Protein AF-0000000070372688 (afdb_homodimer)

Radius of gyration: 21.94 Å; Cα contacts (8 Å, |Δi|>4): 688; chains: 2; bounding box: 59×60×50 Å

Sequence (442 aa):
MSELQILGPLGNIHINIALIIAELAGVPLKHVVVEHKEATGKEFVKKYPLGLIPILITPDRETILTPVAIFKYIARAGKQLLGSSPLDETKIDQFLDIILGNLHKSYEDITTSIYGYREYDETSVKNAKKLFEKNLKFINDALKIDTYLVGQKLSIVDIALAAVLHRTFKIAFDDKFRSENPHTVRHLRYFSSIPVFSKYFGRLTLASGDWAPAKKAAVKAMSELQILGPLGNIHINIALIIAELAGVPLKHVVVEHKEATGKEFVKKYPLGLIPILITPDRETILTPVAIFKYIARAGKQLLGSSPLDETKIDQFLDIILGNLHKSYEDITTSIYGYREYDETSVKNAKKLFEKNLKFINDALKIDTYLVGQKLSIVDIALAAVLHRTFKIAFDDKFRSENPHTVRHLRYFSSIPVFSKYFGRLTLASGDWAPAKKAAVKA

pLDDT: mean 92.27, std 11.83, range [27.09, 98.88]

Structure (mmCIF, N/CA/C/O backbone):
data_AF-0000000070372688-model_v1
#
loop_
_entity.id
_entity.type
_entity.pdbx_description
1 polymer 'Glutathione S-transferase, carboxy-terminal domain protein'
#
loop_
_atom_site.group_PDB
_atom_site.id
_atom_site.type_symbol
_atom_site.label_atom_id
_atom_site.label_alt_id
_atom_site.label_comp_id
_atom_site.label_asym_id
_atom_site.label_entity_id
_atom_site.label_seq_id
_atom_site.pdbx_PDB_ins_code
_atom_site.Cartn_x
_atom_site.Cartn_y
_atom_site.Cartn_z
_atom_site.occupancy
_atom_site.B_iso_or_equiv
_atom_site.auth_seq_id
_atom_site.auth_comp_id
_atom_site.auth_asym_id
_atom_site.auth_atom_id
_atom_site.pdbx_PDB_model_num
ATOM 1 N N . MET A 1 1 ? 16.734 15.523 -22.391 1 58.94 1 MET A N 1
ATOM 2 C CA . MET A 1 1 ? 15.984 14.57 -21.578 1 58.94 1 MET A CA 1
ATOM 3 C C . MET A 1 1 ? 14.648 15.164 -21.141 1 58.94 1 MET A C 1
ATOM 5 O O . MET A 1 1 ? 14.547 16.375 -20.922 1 58.94 1 MET A O 1
ATOM 9 N N . SER A 1 2 ? 13.492 14.375 -21.391 1 81.06 2 SER A N 1
ATOM 10 C CA . SER A 1 2 ? 12.188 14.961 -21.125 1 81.06 2 SER A CA 1
ATOM 11 C C . SER A 1 2 ? 12.016 15.281 -19.641 1 81.06 2 SER A C 1
ATOM 13 O O . SER A 1 2 ? 12.773 14.781 -18.797 1 81.06 2 SER A O 1
ATOM 15 N N . GLU A 1 3 ? 11.227 16.188 -19.266 1 93.81 3 GLU A N 1
ATOM 16 C CA . GLU A 1 3 ? 10.969 16.672 -17.906 1 93.81 3 GLU A CA 1
ATOM 17 C C . GLU A 1 3 ? 10.133 15.672 -17.109 1 93.81 3 GLU A C 1
ATOM 19 O O . GLU A 1 3 ? 9.367 14.898 -17.688 1 93.81 3 GLU A O 1
ATOM 24 N N . LEU A 1 4 ? 10.461 15.555 -15.859 1 98.19 4 LEU A N 1
ATOM 25 C CA . LEU A 1 4 ? 9.594 14.812 -14.938 1 98.19 4 LEU A CA 1
ATOM 26 C C . LEU A 1 4 ? 8.242 15.5 -14.797 1 98.19 4 LEU A C 1
ATOM 28 O O . LEU A 1 4 ? 8.172 16.703 -14.555 1 98.19 4 LEU A O 1
ATOM 32 N N . GLN A 1 5 ? 7.148 14.688 -15.031 1 98.69 5 GLN A N 1
ATOM 33 C CA . GLN A 1 5 ? 5.805 15.258 -15.016 1 98.69 5 GLN A CA 1
ATOM 34 C C . GLN A 1 5 ? 4.867 14.445 -14.133 1 98.69 5 GLN A C 1
ATOM 36 O O . GLN A 1 5 ? 5 13.227 -14.031 1 98.69 5 GLN A O 1
ATOM 41 N N . ILE A 1 6 ? 4 15.18 -13.531 1 98.62 6 ILE A N 1
ATOM 42 C CA . ILE A 1 6 ? 2.916 14.516 -12.82 1 98.62 6 ILE A CA 1
ATOM 43 C C . ILE A 1 6 ? 1.57 14.977 -13.375 1 98.62 6 ILE A C 1
ATOM 45 O O . ILE A 1 6 ? 1.315 16.172 -13.484 1 98.62 6 ILE A O 1
ATOM 49 N N . LEU A 1 7 ? 0.718 13.992 -13.797 1 98.06 7 LEU A N 1
ATOM 50 C CA . LEU A 1 7 ? -0.567 14.258 -14.438 1 98.06 7 LEU A CA 1
ATOM 51 C C . LEU A 1 7 ? -1.712 14.094 -13.445 1 98.06 7 LEU A C 1
ATOM 53 O O . LEU A 1 7 ? -1.765 13.102 -12.711 1 98.06 7 LEU A O 1
ATOM 57 N N . GLY A 1 8 ? -2.613 15.031 -13.398 1 97.12 8 GLY A N 1
ATOM 58 C CA . GLY A 1 8 ? -3.822 14.938 -12.594 1 97.12 8 GLY A CA 1
ATOM 59 C C . GLY A 1 8 ? -4.445 16.297 -12.289 1 97.12 8 GLY A C 1
ATOM 60 O O . GLY A 1 8 ? -3.92 17.328 -12.703 1 97.12 8 GLY A O 1
ATOM 61 N N . PRO A 1 9 ? -5.57 16.312 -11.625 1 96.19 9 PRO A N 1
ATOM 62 C CA . PRO A 1 9 ? -6.285 17.562 -11.398 1 96.19 9 PRO A CA 1
ATOM 63 C C . PRO A 1 9 ? -5.645 18.422 -10.312 1 96.19 9 PRO A C 1
ATOM 65 O O . PRO A 1 9 ? -4.969 17.906 -9.422 1 96.19 9 PRO A O 1
ATOM 68 N N . LEU A 1 10 ? -5.941 19.656 -10.414 1 94.56 10 LEU A N 1
ATOM 69 C CA . LEU A 1 10 ? -5.543 20.562 -9.344 1 94.56 10 LEU A CA 1
ATOM 70 C C . LEU A 1 10 ? -6.215 20.188 -8.031 1 94.56 10 LEU A C 1
ATOM 72 O O . LEU A 1 10 ? -7.391 19.828 -8.016 1 94.56 10 LEU A O 1
ATOM 76 N N . GLY A 1 11 ? -5.461 20.188 -6.996 1 94 11 GLY A N 1
ATOM 77 C CA . GLY A 1 11 ? -6.039 20 -5.68 1 94 11 GLY A CA 1
ATOM 78 C C . GLY A 1 11 ? -6.039 18.547 -5.234 1 94 11 GLY A C 1
ATOM 79 O O . GLY A 1 11 ? -6.352 18.234 -4.082 1 94 11 GLY A O 1
ATOM 80 N N . ASN A 1 12 ? -5.684 17.656 -6.156 1 95.5 12 ASN A N 1
ATOM 81 C CA . ASN A 1 12 ? -5.559 16.25 -5.766 1 95.5 12 ASN A CA 1
ATOM 82 C C . ASN A 1 12 ? -4.539 16.062 -4.641 1 95.5 12 ASN A C 1
ATOM 84 O O . ASN A 1 12 ? -3.418 16.578 -4.727 1 95.5 12 ASN A O 1
ATOM 88 N N . ILE A 1 13 ? -4.945 15.422 -3.604 1 97.38 13 ILE A N 1
ATOM 89 C CA . ILE A 1 13 ? -4.133 15.328 -2.396 1 97.38 13 ILE A CA 1
ATOM 90 C C . ILE A 1 13 ? -2.795 14.672 -2.725 1 97.38 13 ILE A C 1
ATOM 92 O O . ILE A 1 13 ? -1.746 15.102 -2.242 1 97.38 13 ILE A O 1
ATOM 96 N N . HIS A 1 14 ? -2.777 13.641 -3.555 1 98.44 14 HIS A N 1
ATOM 97 C CA . HIS A 1 14 ? -1.552 12.914 -3.869 1 98.44 14 HIS A CA 1
ATOM 98 C C . HIS A 1 14 ? -0.627 13.75 -4.75 1 98.44 14 HIS A C 1
ATOM 100 O O . HIS A 1 14 ? 0.597 13.664 -4.629 1 98.44 14 HIS A O 1
ATOM 106 N N . ILE A 1 15 ? -1.235 14.531 -5.621 1 98.5 15 ILE A N 1
ATOM 107 C CA . ILE A 1 15 ? -0.434 15.422 -6.449 1 98.5 15 ILE A CA 1
ATOM 108 C C . ILE A 1 15 ? 0.214 16.5 -5.578 1 98.5 15 ILE A C 1
ATOM 110 O O . ILE A 1 15 ? 1.407 16.781 -5.715 1 98.5 15 ILE A O 1
ATOM 114 N N . ASN A 1 16 ? -0.579 17.062 -4.66 1 98.62 16 ASN A N 1
ATOM 115 C CA . ASN A 1 16 ? -0.032 18.078 -3.762 1 98.62 16 ASN A CA 1
ATOM 116 C C . ASN A 1 16 ? 1.11 17.516 -2.918 1 98.62 16 ASN A C 1
ATOM 118 O O . ASN A 1 16 ? 2.129 18.188 -2.727 1 98.62 16 ASN A O 1
ATOM 122 N N . ILE A 1 17 ? 0.969 16.297 -2.42 1 98.81 17 ILE A N 1
ATOM 123 C CA . ILE A 1 17 ? 2.029 15.648 -1.65 1 98.81 17 ILE A CA 1
ATOM 124 C C . ILE A 1 17 ? 3.273 15.492 -2.52 1 98.81 17 ILE A C 1
ATOM 126 O O . ILE A 1 17 ? 4.383 15.812 -2.092 1 98.81 17 ILE A O 1
ATOM 130 N N . ALA A 1 18 ? 3.092 15.039 -3.768 1 98.88 18 ALA A N 1
ATOM 131 C CA . ALA A 1 18 ? 4.203 14.828 -4.691 1 98.88 18 ALA A CA 1
ATOM 132 C C . ALA A 1 18 ? 4.93 16.141 -4.977 1 98.88 18 ALA A C 1
ATOM 134 O O . ALA A 1 18 ? 6.16 16.188 -5.043 1 98.88 18 ALA A O 1
ATOM 135 N N . LEU A 1 19 ? 4.172 17.188 -5.133 1 98.81 19 LEU A N 1
ATOM 136 C CA . LEU A 1 19 ? 4.758 18.484 -5.422 1 98.81 19 LEU A CA 1
ATOM 137 C C . LEU A 1 19 ? 5.566 19 -4.23 1 98.81 19 LEU A C 1
ATOM 139 O O . LEU A 1 19 ? 6.648 19.562 -4.406 1 98.81 19 LEU A O 1
ATOM 143 N N . ILE A 1 20 ? 5.059 18.812 -3.033 1 98.69 20 ILE A N 1
ATOM 144 C CA . ILE A 1 20 ? 5.781 19.203 -1.828 1 98.69 20 ILE A CA 1
ATOM 145 C C . ILE A 1 20 ? 7.074 18.406 -1.715 1 98.69 20 ILE A C 1
ATOM 147 O O . ILE A 1 20 ? 8.141 18.969 -1.458 1 98.69 20 ILE A O 1
ATOM 151 N N . ILE A 1 21 ? 7 17.062 -1.935 1 98.75 21 ILE A N 1
ATOM 152 C CA . ILE A 1 21 ? 8.172 16.188 -1.873 1 98.75 21 ILE A CA 1
ATOM 153 C C . ILE A 1 21 ? 9.211 16.656 -2.887 1 98.75 21 ILE A C 1
ATOM 155 O O . ILE A 1 21 ? 10.398 16.766 -2.566 1 98.75 21 ILE A O 1
ATOM 159 N N . ALA A 1 22 ? 8.773 16.984 -4.082 1 98.75 22 ALA A N 1
ATOM 160 C CA . ALA A 1 22 ? 9.672 17.422 -5.148 1 98.75 22 ALA A CA 1
ATOM 161 C C . ALA A 1 22 ? 10.383 18.703 -4.773 1 98.75 22 ALA A C 1
ATOM 163 O O . ALA A 1 22 ? 11.602 18.828 -4.941 1 98.75 22 ALA A O 1
ATOM 164 N N . GLU A 1 23 ? 9.617 19.625 -4.266 1 98.5 23 GLU A N 1
ATOM 165 C CA . GLU A 1 23 ? 10.188 20.922 -3.889 1 98.5 23 GLU A CA 1
ATOM 166 C C . GLU A 1 23 ? 11.195 20.766 -2.756 1 98.5 23 GLU A C 1
ATOM 168 O O . GLU A 1 23 ? 12.305 21.312 -2.826 1 98.5 23 GLU A O 1
ATOM 173 N N . LEU A 1 24 ? 10.859 20.016 -1.717 1 97.75 24 LEU A N 1
ATOM 174 C CA . LEU A 1 24 ? 11.734 19.828 -0.571 1 97.75 24 LEU A CA 1
ATOM 175 C C . LEU A 1 24 ? 12.984 19.047 -0.969 1 97.75 24 LEU A C 1
ATOM 177 O O . LEU A 1 24 ? 14.062 19.266 -0.413 1 97.75 24 LEU A O 1
ATOM 181 N N . ALA A 1 25 ? 12.828 18.125 -1.981 1 97.88 25 ALA A N 1
ATOM 182 C CA . ALA A 1 25 ? 13.938 17.281 -2.406 1 97.88 25 ALA A CA 1
ATOM 183 C C . ALA A 1 25 ? 14.758 17.953 -3.502 1 97.88 25 ALA A C 1
ATOM 185 O O . ALA A 1 25 ? 15.781 17.406 -3.943 1 97.88 25 ALA A O 1
ATOM 186 N N . GLY A 1 26 ? 14.367 19.078 -3.967 1 97.94 26 GLY A N 1
ATOM 187 C CA . GLY A 1 26 ? 15.062 19.797 -5.023 1 97.94 26 GLY A CA 1
ATOM 188 C C . GLY A 1 26 ? 14.938 19.125 -6.379 1 97.94 26 GLY A C 1
ATOM 189 O O . GLY A 1 26 ? 15.875 19.125 -7.172 1 97.94 26 GLY A O 1
ATOM 190 N N . VAL A 1 27 ? 13.828 18.484 -6.656 1 98.31 27 VAL A N 1
ATOM 191 C CA . VAL A 1 27 ? 13.586 17.781 -7.906 1 98.31 27 VAL A CA 1
ATOM 192 C C . VAL A 1 27 ? 12.562 18.547 -8.742 1 98.31 27 VAL A C 1
ATOM 194 O O . VAL A 1 27 ? 11.391 18.641 -8.352 1 98.31 27 VAL A O 1
ATOM 197 N N . PRO A 1 28 ? 12.953 19.078 -9.906 1 98.44 28 PRO A N 1
ATOM 198 C CA . PRO A 1 28 ? 11.961 19.734 -10.758 1 98.44 28 PRO A CA 1
ATOM 199 C C . PRO A 1 28 ? 10.844 18.781 -11.195 1 98.44 28 PRO A C 1
ATOM 201 O O . PRO A 1 28 ? 11.117 17.672 -11.656 1 98.44 28 PRO A O 1
ATOM 204 N N . LEU A 1 29 ? 9.664 19.203 -10.977 1 98.62 29 LEU A N 1
ATOM 205 C CA . LEU A 1 29 ? 8.484 18.422 -11.305 1 98.62 29 LEU A CA 1
ATOM 206 C C . LEU A 1 29 ? 7.41 19.281 -11.945 1 98.62 29 LEU A C 1
ATOM 208 O O . LEU A 1 29 ? 6.941 20.25 -11.336 1 98.62 29 LEU A O 1
ATOM 212 N N . LYS A 1 30 ? 7.043 18.953 -13.141 1 98.62 30 LYS A N 1
ATOM 213 C CA . LYS A 1 30 ? 6.016 19.719 -13.844 1 98.62 30 LYS A CA 1
ATOM 214 C C . LYS A 1 30 ? 4.633 19.109 -13.609 1 98.62 30 LYS A C 1
ATOM 216 O O . LYS A 1 30 ? 4.422 17.922 -13.82 1 98.62 30 LYS A O 1
ATOM 221 N N . HIS A 1 31 ? 3.748 19.922 -13.156 1 98.44 31 HIS A N 1
ATOM 222 C CA . HIS A 1 31 ? 2.357 19.5 -13.016 1 98.44 31 HIS A CA 1
ATOM 223 C C . HIS A 1 31 ? 1.582 19.719 -14.305 1 98.44 31 HIS A C 1
ATOM 225 O O . HIS A 1 31 ? 1.423 20.859 -14.758 1 98.44 31 HIS A O 1
ATOM 231 N N . VAL A 1 32 ? 1.206 18.656 -14.945 1 97.75 32 VAL A N 1
ATOM 232 C CA . VAL A 1 32 ? 0.322 18.703 -16.109 1 97.75 32 VAL A CA 1
ATOM 233 C C . VAL A 1 32 ? -1.124 18.5 -15.664 1 97.75 32 VAL A C 1
ATOM 235 O O . VAL A 1 32 ? -1.533 17.375 -15.367 1 97.75 32 VAL A O 1
ATOM 238 N N . VAL A 1 33 ? -1.879 19.531 -15.727 1 97.44 33 VAL A N 1
ATOM 239 C CA . VAL A 1 33 ? -3.229 19.5 -15.172 1 97.44 33 VAL A CA 1
ATOM 240 C C . VAL A 1 33 ? -4.156 18.75 -16.125 1 97.44 33 VAL A C 1
ATOM 242 O O . VAL A 1 33 ? -4.27 19.094 -17.297 1 97.44 33 VAL A O 1
ATOM 245 N N . VAL A 1 34 ? -4.676 17.688 -15.609 1 95.31 34 VAL A N 1
ATOM 246 C CA . VAL A 1 34 ? -5.715 16.891 -16.266 1 95.31 34 VAL A CA 1
ATOM 247 C C . VAL A 1 34 ? -6.984 16.906 -15.422 1 95.31 34 VAL A C 1
ATOM 249 O O . VAL A 1 34 ? -7 16.375 -14.305 1 95.31 34 VAL A O 1
ATOM 252 N N . GLU A 1 35 ? -8.055 17.406 -15.906 1 92.31 35 GLU A N 1
ATOM 253 C CA . GLU A 1 35 ? -9.297 17.5 -15.141 1 92.31 35 GLU A CA 1
ATOM 254 C C . GLU A 1 35 ? -9.906 16.125 -14.898 1 92.31 35 GLU A C 1
ATOM 256 O O . GLU A 1 35 ? -9.688 15.195 -15.68 1 92.31 35 GLU A O 1
ATOM 261 N N . HIS A 1 36 ? -10.703 16.016 -13.883 1 87.19 36 HIS A N 1
ATOM 262 C CA . HIS A 1 36 ? -11.312 14.75 -13.492 1 87.19 36 HIS A CA 1
ATOM 263 C C . HIS A 1 36 ? -12.117 14.148 -14.641 1 87.19 36 HIS A C 1
ATOM 265 O O . HIS A 1 36 ? -12.031 12.945 -14.906 1 87.19 36 HIS A O 1
ATOM 271 N N . LYS A 1 37 ? -12.805 15.008 -15.305 1 87.38 37 LYS A N 1
ATOM 272 C CA . LYS A 1 37 ? -13.625 14.555 -16.422 1 87.38 37 LYS A CA 1
ATOM 273 C C . LYS A 1 37 ? -12.758 13.977 -17.547 1 87.38 37 LYS A C 1
ATOM 275 O O . LYS A 1 37 ? -13.125 12.984 -18.172 1 87.38 37 LYS A O 1
ATOM 280 N N . GLU A 1 38 ? -11.656 14.586 -17.75 1 89.44 38 GLU A N 1
ATOM 281 C CA . GLU A 1 38 ? -10.719 14.109 -18.766 1 89.44 38 GLU A CA 1
ATOM 282 C C . GLU A 1 38 ? -10.047 12.812 -18.328 1 89.44 38 GLU A C 1
ATOM 284 O O . GLU A 1 38 ? -9.844 11.906 -19.141 1 89.44 38 GLU A O 1
ATOM 289 N N . ALA A 1 39 ? -9.82 12.688 -17.047 1 85.44 39 ALA A N 1
ATOM 290 C CA . ALA A 1 39 ? -9.109 11.531 -16.5 1 85.44 39 ALA A CA 1
ATOM 291 C C . ALA A 1 39 ? -9.984 10.281 -16.547 1 85.44 39 ALA A C 1
ATOM 293 O O . ALA A 1 39 ? -9.477 9.164 -16.5 1 85.44 39 ALA A O 1
ATOM 294 N N . THR A 1 40 ? -11.25 10.5 -16.719 1 84.81 40 THR A N 1
ATOM 295 C CA . THR A 1 40 ? -12.172 9.375 -16.781 1 84.81 40 THR A CA 1
ATOM 296 C C . THR A 1 40 ? -12.664 9.141 -18.203 1 84.81 40 THR A C 1
ATOM 298 O O . THR A 1 40 ? -13.461 8.234 -18.453 1 84.81 40 THR A O 1
ATOM 301 N N . GLY A 1 41 ? -12.188 9.922 -19.094 1 88.56 41 GLY A N 1
ATOM 302 C CA . GLY A 1 41 ? -12.594 9.805 -20.484 1 88.56 41 GLY A CA 1
ATOM 303 C C . GLY A 1 41 ? -11.977 8.617 -21.188 1 88.56 41 GLY A C 1
ATOM 304 O O . GLY A 1 41 ? -10.961 8.086 -20.75 1 88.56 41 GLY A O 1
ATOM 305 N N . LYS A 1 42 ? -12.547 8.25 -22.312 1 90.12 42 LYS A N 1
ATOM 306 C CA . LYS A 1 42 ? -12.18 7.051 -23.062 1 90.12 42 LYS A CA 1
ATOM 307 C C . LYS A 1 42 ? -10.719 7.113 -23.516 1 90.12 42 LYS A C 1
ATOM 309 O O . LYS A 1 42 ? -9.992 6.125 -23.422 1 90.12 42 LYS A O 1
ATOM 314 N N . GLU A 1 43 ? -10.297 8.258 -24.016 1 90.38 43 GLU A N 1
ATOM 315 C CA . GLU A 1 43 ? -8.945 8.391 -24.547 1 90.38 43 GLU A CA 1
ATOM 316 C C . GLU A 1 43 ? -7.898 8.234 -23.453 1 90.38 43 GLU A C 1
ATOM 318 O O . GLU A 1 43 ? -6.891 7.551 -23.641 1 90.38 43 GLU A O 1
ATOM 323 N N . PHE A 1 44 ? -8.195 8.844 -22.344 1 90.81 44 PHE A N 1
ATOM 324 C CA . PHE A 1 44 ? -7.262 8.773 -21.219 1 90.81 44 PHE A CA 1
ATOM 325 C C . PHE A 1 44 ? -7.223 7.363 -20.641 1 90.81 44 PHE A C 1
ATOM 327 O O . PHE A 1 44 ? -6.145 6.84 -20.328 1 90.81 44 PHE A O 1
ATOM 334 N N . VAL A 1 45 ? -8.266 6.727 -20.609 1 88.75 45 VAL A N 1
ATOM 335 C CA . VAL A 1 45 ? -8.375 5.395 -20.031 1 88.75 45 VAL A CA 1
ATOM 336 C C . VAL A 1 45 ? -7.719 4.371 -20.953 1 88.75 45 VAL A C 1
ATOM 338 O O . VAL A 1 45 ? -7.113 3.402 -20.484 1 88.75 45 VAL A O 1
ATOM 341 N N . LYS A 1 46 ? -7.836 4.617 -22.172 1 91.25 46 LYS A N 1
ATOM 342 C CA . LYS A 1 46 ? -7.148 3.748 -23.125 1 91.25 46 LYS A CA 1
ATOM 343 C C . LYS A 1 46 ? -5.637 3.799 -22.922 1 91.25 46 LYS A C 1
ATOM 345 O O . LYS A 1 46 ? -4.961 2.771 -23 1 91.25 46 LYS A O 1
ATOM 350 N N . LYS A 1 47 ? -5.156 4.969 -22.578 1 92.56 47 LYS A N 1
ATOM 351 C CA . LYS A 1 47 ? -3.723 5.168 -22.391 1 92.56 47 LYS A CA 1
ATOM 352 C C . LYS A 1 47 ? -3.275 4.691 -21.016 1 92.56 47 LYS A C 1
ATOM 354 O O . LYS A 1 47 ? -2.174 4.16 -20.875 1 92.56 47 LYS A O 1
ATOM 359 N N . TYR A 1 48 ? -4.18 4.898 -20.047 1 94.12 48 TYR A N 1
ATOM 360 C CA . TYR A 1 48 ? -3.912 4.504 -18.672 1 94.12 48 TYR A CA 1
ATOM 361 C C . TYR A 1 48 ? -5.027 3.619 -18.141 1 94.12 48 TYR A C 1
ATOM 363 O O . TYR A 1 48 ? -5.855 4.07 -17.344 1 94.12 48 TYR A O 1
ATOM 371 N N . PRO A 1 49 ? -4.969 2.396 -18.375 1 92.31 49 PRO A N 1
ATOM 372 C CA . PRO A 1 49 ? -6.137 1.522 -18.234 1 92.31 49 PRO A CA 1
ATOM 373 C C . PRO A 1 49 ? -6.527 1.276 -16.781 1 92.31 49 PRO A C 1
ATOM 375 O O . PRO A 1 49 ? -7.652 0.855 -16.5 1 92.31 49 PRO A O 1
ATOM 378 N N . LEU A 1 50 ? -5.629 1.485 -15.805 1 94.31 50 LEU A N 1
ATOM 379 C CA . LEU A 1 50 ? -6.02 1.281 -14.414 1 94.31 50 LEU A CA 1
ATOM 380 C C . LEU A 1 50 ? -6.859 2.449 -13.906 1 94.31 50 LEU A C 1
ATOM 382 O O . LEU A 1 50 ? -7.508 2.348 -12.859 1 94.31 50 LEU A O 1
ATOM 386 N N . GLY A 1 51 ? -6.785 3.586 -14.672 1 91.81 51 GLY A N 1
ATOM 387 C CA . GLY A 1 51 ? -7.57 4.746 -14.281 1 91.81 51 GLY A CA 1
ATOM 388 C C . GLY A 1 51 ? -7.074 5.402 -13.008 1 91.81 51 GLY A C 1
ATOM 389 O O . GLY A 1 51 ? -7.836 6.082 -12.312 1 91.81 51 GLY A O 1
ATOM 390 N N . LEU A 1 52 ? -5.852 5.145 -12.68 1 93.19 52 LEU A N 1
ATOM 391 C CA . LEU A 1 52 ? -5.289 5.719 -11.461 1 93.19 52 LEU A CA 1
ATOM 392 C C . LEU A 1 52 ? -4.773 7.133 -11.711 1 93.19 52 LEU A C 1
ATOM 394 O O . LEU A 1 52 ? -4.207 7.414 -12.766 1 93.19 52 LEU A O 1
ATOM 398 N N . ILE A 1 53 ? -4.953 7.996 -10.781 1 94.19 53 ILE A N 1
ATOM 399 C CA . ILE A 1 53 ? -4.426 9.359 -10.727 1 94.19 53 ILE A CA 1
ATOM 400 C C . ILE A 1 53 ? -3.84 9.625 -9.344 1 94.19 53 ILE A C 1
ATOM 402 O O . ILE A 1 53 ? -4.418 9.234 -8.328 1 94.19 53 ILE A O 1
ATOM 406 N N . PRO A 1 54 ? -2.713 10.234 -9.32 1 97.25 54 PRO A N 1
ATOM 407 C CA . PRO A 1 54 ? -1.917 10.867 -10.375 1 97.25 54 PRO A CA 1
ATOM 408 C C . PRO A 1 54 ? -1.062 9.859 -11.148 1 97.25 54 PRO A C 1
ATOM 410 O O . PRO A 1 54 ? -0.957 8.703 -10.75 1 97.25 54 PRO A O 1
ATOM 413 N N . ILE A 1 55 ? -0.553 10.273 -12.266 1 97.94 55 ILE A N 1
ATOM 414 C CA . ILE A 1 55 ? 0.401 9.523 -13.078 1 97.94 55 ILE A CA 1
ATOM 415 C C . ILE A 1 55 ? 1.719 10.289 -13.164 1 97.94 55 ILE A C 1
ATOM 417 O O . ILE A 1 55 ? 1.734 11.469 -13.523 1 97.94 55 ILE A O 1
ATOM 421 N N . LEU A 1 56 ? 2.814 9.656 -12.828 1 98.69 56 LEU A N 1
ATOM 422 C CA . LEU A 1 56 ? 4.137 10.25 -12.992 1 98.69 56 LEU A CA 1
ATOM 423 C C . LEU A 1 56 ? 4.789 9.766 -14.281 1 98.69 56 LEU A C 1
ATOM 425 O O . LEU A 1 56 ? 4.812 8.562 -14.562 1 98.69 56 LEU A O 1
ATOM 429 N N . ILE A 1 57 ? 5.227 10.664 -15.078 1 98.19 57 ILE A N 1
ATOM 430 C CA . ILE A 1 57 ? 5.984 10.359 -16.281 1 98.19 57 ILE A CA 1
ATOM 431 C C . ILE A 1 57 ? 7.445 10.75 -16.094 1 98.19 57 ILE A C 1
ATOM 433 O O . ILE A 1 57 ? 7.762 11.922 -15.898 1 98.19 57 ILE A O 1
ATOM 437 N N . THR A 1 58 ? 8.344 9.766 -16.172 1 97.69 58 THR A N 1
ATOM 438 C CA . THR A 1 58 ? 9.766 10 -15.945 1 97.69 58 THR A CA 1
ATOM 439 C C . THR A 1 58 ? 10.422 10.586 -17.203 1 97.69 58 THR A C 1
ATOM 441 O O . THR A 1 58 ? 9.844 10.547 -18.281 1 97.69 58 THR A O 1
ATOM 444 N N . PRO A 1 59 ? 11.664 11.07 -17.031 1 96.12 59 PRO A N 1
ATOM 445 C CA . PRO A 1 59 ? 12.375 11.617 -18.203 1 96.12 59 PRO A CA 1
ATOM 446 C C . PRO A 1 59 ? 12.578 10.586 -19.297 1 96.12 59 PRO A C 1
ATOM 448 O O . PRO A 1 59 ? 12.633 10.945 -20.484 1 96.12 59 PRO A O 1
ATOM 451 N N . ASP A 1 60 ? 12.656 9.328 -18.953 1 94.12 60 ASP A N 1
ATOM 452 C CA . ASP A 1 60 ? 12.828 8.25 -19.938 1 94.12 60 ASP A CA 1
ATOM 453 C C . ASP A 1 60 ? 11.477 7.719 -20.406 1 94.12 60 ASP A C 1
ATOM 455 O O . ASP A 1 60 ? 11.398 6.617 -20.953 1 94.12 60 ASP A O 1
ATOM 459 N N . ARG A 1 61 ? 10.367 8.375 -20.016 1 94.62 61 ARG A N 1
ATOM 460 C CA . ARG A 1 61 ? 9.008 8.156 -20.5 1 94.62 61 ARG A CA 1
ATOM 461 C C . ARG A 1 61 ? 8.391 6.91 -19.875 1 94.62 61 ARG A C 1
ATOM 463 O O . ARG A 1 61 ? 7.508 6.285 -20.469 1 94.62 61 ARG A O 1
ATOM 470 N N . GLU A 1 62 ? 9 6.562 -18.75 1 96.19 62 GLU A N 1
ATOM 471 C CA . GLU A 1 62 ? 8.328 5.531 -17.969 1 96.19 62 GLU A CA 1
ATOM 472 C C . GLU A 1 62 ? 7.137 6.109 -17.203 1 96.19 62 GLU A C 1
ATOM 474 O O . GLU A 1 62 ? 7.164 7.27 -16.797 1 96.19 62 GLU A O 1
ATOM 479 N N . THR A 1 63 ? 6.125 5.281 -17 1 97.31 63 THR A N 1
ATOM 480 C CA . THR A 1 63 ? 4.941 5.664 -16.234 1 97.31 63 THR A CA 1
ATOM 481 C C . THR A 1 63 ? 4.969 5.023 -14.852 1 97.31 63 THR A C 1
ATOM 483 O O . THR A 1 63 ? 5.211 3.822 -14.727 1 97.31 63 THR A O 1
ATOM 486 N N . ILE A 1 64 ? 4.734 5.863 -13.883 1 98.25 64 ILE A N 1
ATOM 487 C CA . ILE A 1 64 ? 4.574 5.391 -12.508 1 98.25 64 ILE A CA 1
ATOM 488 C C . ILE A 1 64 ? 3.176 5.734 -12 1 98.25 64 ILE A C 1
ATOM 490 O O . ILE A 1 64 ? 2.734 6.883 -12.109 1 98.25 64 ILE A O 1
ATOM 494 N N . LEU A 1 65 ? 2.373 4.844 -11.344 1 96.25 65 LEU A N 1
ATOM 495 C CA . LEU A 1 65 ? 0.933 5.02 -11.188 1 96.25 65 LEU A CA 1
ATOM 496 C C . LEU A 1 65 ? 0.555 5.109 -9.711 1 96.25 65 LEU A C 1
ATOM 498 O O . LEU A 1 65 ? -0.499 5.648 -9.367 1 96.25 65 LEU A O 1
ATOM 502 N N . THR A 1 66 ? 1.232 4.496 -8.75 1 97.75 66 THR A N 1
ATOM 503 C CA . THR A 1 66 ? 0.804 4.418 -7.355 1 97.75 66 THR A CA 1
ATOM 504 C C . THR A 1 66 ? 1.478 5.5 -6.52 1 97.75 66 THR A C 1
ATOM 506 O O . THR A 1 66 ? 2.654 5.805 -6.723 1 97.75 66 THR A O 1
ATOM 509 N N . PRO A 1 67 ? 0.633 6.145 -5.648 1 98.19 67 PRO A N 1
ATOM 510 C CA . PRO A 1 67 ? 1.173 7.258 -4.863 1 98.19 67 PRO A CA 1
ATOM 511 C C . PRO A 1 67 ? 2.469 6.898 -4.141 1 98.19 67 PRO A C 1
ATOM 513 O O . PRO A 1 67 ? 3.443 7.652 -4.203 1 98.19 67 PRO A O 1
ATOM 516 N N . VAL A 1 68 ? 2.502 5.75 -3.576 1 98.19 68 VAL A N 1
ATOM 517 C CA . VAL A 1 68 ? 3.674 5.355 -2.799 1 98.19 68 VAL A CA 1
ATOM 518 C C . VAL A 1 68 ? 4.895 5.281 -3.711 1 98.19 68 VAL A C 1
ATOM 520 O O . VAL A 1 68 ? 5.957 5.82 -3.381 1 98.19 68 VAL A O 1
ATOM 523 N N . ALA A 1 69 ? 4.727 4.648 -4.887 1 98.56 69 ALA A N 1
ATOM 524 C CA . ALA A 1 69 ? 5.828 4.551 -5.84 1 98.56 69 ALA A CA 1
ATOM 525 C C . ALA A 1 69 ? 6.242 5.93 -6.344 1 98.56 69 ALA A C 1
ATOM 527 O O . ALA A 1 69 ? 7.434 6.211 -6.492 1 98.56 69 ALA A O 1
ATOM 528 N N . ILE A 1 70 ? 5.25 6.781 -6.543 1 98.81 70 ILE A N 1
ATOM 529 C CA . ILE A 1 70 ? 5.5 8.125 -7.047 1 98.81 70 ILE A CA 1
ATOM 530 C C . ILE A 1 70 ? 6.289 8.93 -6.016 1 98.81 70 ILE A C 1
ATOM 532 O O . ILE A 1 70 ? 7.32 9.523 -6.34 1 98.81 70 ILE A O 1
ATOM 536 N N . PHE A 1 71 ? 5.836 8.914 -4.766 1 98.88 71 PHE A N 1
ATOM 537 C CA . PHE A 1 71 ? 6.508 9.656 -3.705 1 98.88 71 PHE A CA 1
ATOM 538 C C . PHE A 1 71 ? 7.949 9.188 -3.549 1 98.88 71 PHE A C 1
ATOM 540 O O . PHE A 1 71 ? 8.867 10.008 -3.484 1 98.88 71 PHE A O 1
ATOM 547 N N . LYS A 1 72 ? 8.125 7.895 -3.559 1 98.62 72 LYS A N 1
ATOM 548 C CA . LYS A 1 72 ? 9.445 7.332 -3.326 1 98.62 72 LYS A CA 1
ATOM 549 C C . LYS A 1 72 ? 10.367 7.59 -4.516 1 98.62 72 LYS A C 1
ATOM 551 O O . LYS A 1 72 ? 11.57 7.809 -4.34 1 98.62 72 LYS A O 1
ATOM 556 N N . TYR A 1 73 ? 9.82 7.559 -5.758 1 98.56 73 TYR A N 1
ATOM 557 C CA . TYR A 1 73 ? 10.625 7.879 -6.93 1 98.56 73 TYR A CA 1
ATOM 558 C C . TYR A 1 73 ? 11.211 9.281 -6.82 1 98.56 73 TYR A C 1
ATOM 560 O O . TYR A 1 73 ? 12.414 9.477 -7.039 1 98.56 73 TYR A O 1
ATOM 568 N N . ILE A 1 74 ? 10.414 10.234 -6.445 1 98.69 74 ILE A N 1
ATOM 569 C CA . ILE A 1 74 ? 10.828 11.625 -6.367 1 98.69 74 ILE A CA 1
ATOM 570 C C . ILE A 1 74 ? 11.852 11.797 -5.246 1 98.69 74 ILE A C 1
ATOM 572 O O . ILE A 1 74 ? 12.883 12.453 -5.43 1 98.69 74 ILE A O 1
ATOM 576 N N . ALA A 1 75 ? 11.523 11.18 -4.129 1 98.44 75 ALA A N 1
ATOM 577 C CA . ALA A 1 75 ? 12.438 11.281 -2.996 1 98.44 75 ALA A CA 1
ATOM 578 C C . ALA A 1 75 ? 13.797 10.664 -3.334 1 98.44 75 ALA A C 1
ATOM 580 O O . ALA A 1 75 ? 14.844 11.219 -2.975 1 98.44 75 ALA A O 1
ATOM 581 N N . ARG A 1 76 ? 13.797 9.492 -4.035 1 97 76 ARG A N 1
ATOM 582 C CA . ARG A 1 76 ? 15.031 8.844 -4.449 1 97 76 ARG A CA 1
ATOM 583 C C . ARG A 1 76 ? 15.828 9.727 -5.402 1 97 76 ARG A C 1
ATOM 585 O O . ARG A 1 76 ? 17.047 9.82 -5.309 1 97 76 ARG A O 1
ATOM 592 N N . ALA A 1 77 ? 15.133 10.383 -6.293 1 96.81 77 ALA A N 1
ATOM 593 C CA . ALA A 1 77 ? 15.773 11.266 -7.262 1 96.81 77 ALA A CA 1
ATOM 594 C C . ALA A 1 77 ? 16.484 12.422 -6.559 1 96.81 77 ALA A C 1
ATOM 596 O O . ALA A 1 77 ? 17.547 12.859 -6.996 1 96.81 77 ALA A O 1
ATOM 597 N N . GLY A 1 78 ? 15.914 12.883 -5.48 1 97.12 78 GLY A N 1
ATOM 598 C CA . GLY A 1 78 ? 16.5 13.977 -4.723 1 97.12 78 GLY A CA 1
ATOM 599 C C . GLY A 1 78 ? 17.438 13.508 -3.627 1 97.12 78 GLY A C 1
ATOM 600 O O . GLY A 1 78 ? 18.078 14.328 -2.963 1 97.12 78 GLY A O 1
ATOM 601 N N . LYS A 1 79 ? 17.531 12.195 -3.428 1 95.69 79 LYS A N 1
ATOM 602 C CA . LYS A 1 79 ? 18.391 11.555 -2.439 1 95.69 79 LYS A CA 1
ATOM 603 C C . LYS A 1 79 ? 18.125 12.094 -1.039 1 95.69 79 LYS A C 1
ATOM 605 O O . LYS A 1 79 ? 19.062 12.352 -0.279 1 95.69 79 LYS A O 1
ATOM 610 N N . GLN A 1 80 ? 16.812 12.297 -0.733 1 96 80 GLN A N 1
ATOM 611 C CA . GLN A 1 80 ? 16.422 12.812 0.574 1 96 80 GLN A CA 1
ATOM 612 C C . GLN A 1 80 ? 15.023 12.328 0.954 1 96 80 GLN A C 1
ATOM 614 O O . GLN A 1 80 ? 14.305 11.781 0.118 1 96 80 GLN A O 1
ATOM 619 N N . LEU A 1 81 ? 14.711 12.359 2.258 1 98.06 81 LEU A N 1
ATOM 620 C CA . LEU A 1 81 ? 13.352 12.219 2.771 1 98.06 81 LEU A CA 1
ATOM 621 C C . LEU A 1 81 ? 12.977 10.75 2.902 1 98.06 81 LEU A C 1
ATOM 623 O O . LEU A 1 81 ? 11.797 10.414 3.057 1 98.06 81 LEU A O 1
ATOM 627 N N . LEU A 1 82 ? 13.945 9.852 2.756 1 97.69 82 LEU A N 1
ATOM 628 C CA . LEU A 1 82 ? 13.617 8.43 2.814 1 97.69 82 LEU A CA 1
ATOM 629 C C . LEU A 1 82 ? 14.273 7.773 4.023 1 97.69 82 LEU A C 1
ATOM 631 O O . LEU A 1 82 ? 14.406 6.547 4.074 1 97.69 82 LEU A O 1
ATOM 635 N N . GLY A 1 83 ? 14.664 8.555 4.984 1 96.44 83 GLY A N 1
ATOM 636 C CA . GLY A 1 83 ? 15.289 8.023 6.188 1 96.44 83 GLY A CA 1
ATOM 637 C C . GLY A 1 83 ? 16.797 7.914 6.078 1 96.44 83 GLY A C 1
ATOM 638 O O . GLY A 1 83 ? 17.375 8.219 5.035 1 96.44 83 GLY A O 1
ATOM 639 N N . SER A 1 84 ? 17.484 7.41 7.207 1 96.12 84 SER A N 1
ATOM 640 C CA . SER A 1 84 ? 18.938 7.43 7.281 1 96.12 84 SER A CA 1
ATOM 641 C C . SER A 1 84 ? 19.5 6.023 7.449 1 96.12 84 SER A C 1
ATOM 643 O O . SER A 1 84 ? 20.719 5.848 7.559 1 96.12 84 SER A O 1
ATOM 645 N N . SER A 1 85 ? 18.625 5.043 7.562 1 95.38 85 SER A N 1
ATOM 646 C CA . SER A 1 85 ? 19.031 3.654 7.758 1 95.38 85 SER A CA 1
ATOM 647 C C . SER A 1 85 ? 18.047 2.689 7.121 1 95.38 85 SE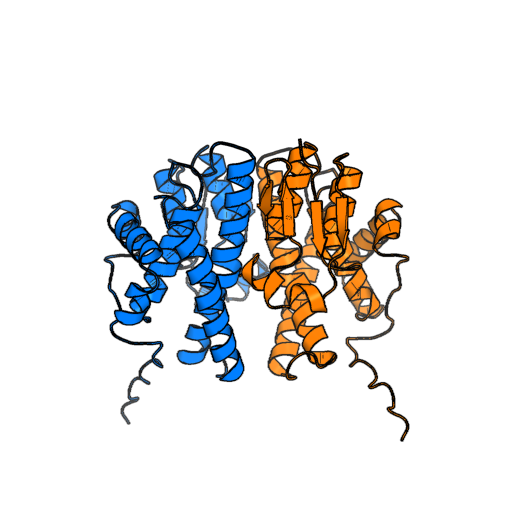R A C 1
ATOM 649 O O . SER A 1 85 ? 16.922 3.076 6.797 1 95.38 85 SER A O 1
ATOM 651 N N . PRO A 1 86 ? 18.438 1.454 6.914 1 94 86 PRO A N 1
ATOM 652 C CA . PRO A 1 86 ? 17.5 0.458 6.395 1 94 86 PRO A CA 1
ATOM 653 C C . PRO A 1 86 ? 16.25 0.318 7.262 1 94 86 PRO A C 1
ATOM 655 O O . PRO A 1 86 ? 15.148 0.129 6.738 1 94 86 PRO A O 1
ATOM 658 N N . LEU A 1 87 ? 16.453 0.421 8.523 1 96.31 87 LEU A N 1
ATOM 659 C CA . LEU A 1 87 ? 15.297 0.346 9.422 1 96.31 87 LEU A CA 1
ATOM 660 C C . LEU A 1 87 ? 14.383 1.553 9.234 1 96.31 87 LEU A C 1
ATOM 662 O O . LEU A 1 87 ? 13.164 1.411 9.203 1 96.31 87 LEU A O 1
ATOM 666 N N . ASP A 1 88 ? 14.992 2.746 9.055 1 97.44 88 ASP A N 1
ATOM 667 C CA . ASP A 1 88 ? 14.195 3.934 8.773 1 97.44 88 ASP A CA 1
ATOM 668 C C . ASP A 1 88 ? 13.359 3.746 7.504 1 97.44 88 ASP A C 1
ATOM 670 O O . ASP A 1 88 ? 12.164 4.055 7.484 1 97.44 88 ASP A O 1
ATOM 674 N N . GLU A 1 89 ? 14.016 3.23 6.52 1 96.94 89 GLU A N 1
ATOM 675 C CA . GLU A 1 89 ? 13.328 3.029 5.246 1 96.94 89 GLU A CA 1
ATOM 676 C C . GLU A 1 89 ? 12.164 2.055 5.395 1 96.94 89 GLU A C 1
ATOM 678 O O . GLU A 1 89 ? 11.102 2.254 4.801 1 96.94 89 GLU A O 1
ATOM 683 N N . THR A 1 90 ? 12.367 1.053 6.215 1 98 90 THR A N 1
ATOM 684 C CA . THR A 1 90 ? 11.328 0.066 6.477 1 98 90 THR A CA 1
ATOM 685 C C . THR A 1 90 ? 10.141 0.707 7.199 1 98 90 THR A C 1
ATOM 687 O O . THR A 1 90 ? 8.984 0.464 6.848 1 98 90 THR A O 1
ATOM 690 N N . LYS A 1 91 ? 10.469 1.496 8.133 1 98.25 91 LYS A N 1
ATOM 691 C CA . LYS A 1 91 ? 9.422 2.176 8.891 1 98.25 91 LYS A CA 1
ATOM 692 C C . LYS A 1 91 ? 8.672 3.18 8.016 1 98.25 91 LYS A C 1
ATOM 694 O O . LYS A 1 91 ? 7.473 3.385 8.188 1 98.25 91 LYS A O 1
ATOM 699 N N . ILE A 1 92 ? 9.375 3.748 7.109 1 98.62 92 ILE A N 1
ATOM 700 C CA . ILE A 1 92 ? 8.742 4.656 6.16 1 98.62 92 ILE A CA 1
ATOM 701 C C . ILE A 1 92 ? 7.77 3.877 5.277 1 98.62 92 ILE A C 1
ATOM 703 O O . ILE A 1 92 ? 6.629 4.301 5.078 1 98.62 92 ILE A O 1
ATOM 707 N N . ASP A 1 93 ? 8.18 2.684 4.793 1 98.25 93 ASP A N 1
ATOM 708 C CA . ASP A 1 93 ? 7.266 1.823 4.043 1 98.25 93 ASP A CA 1
ATOM 709 C C . ASP A 1 93 ? 6.02 1.504 4.863 1 98.25 93 ASP A C 1
ATOM 711 O O . ASP A 1 93 ? 4.898 1.592 4.359 1 98.25 93 ASP A O 1
ATOM 715 N N . GLN A 1 94 ? 6.199 1.21 6.082 1 98.5 94 GLN A N 1
ATOM 716 C CA . GLN A 1 94 ? 5.109 0.825 6.973 1 98.5 94 GLN A CA 1
ATOM 717 C C . GLN A 1 94 ? 4.125 1.976 7.168 1 98.5 94 GLN A C 1
ATOM 719 O O . GLN A 1 94 ? 2.916 1.797 7.02 1 98.5 94 GLN A O 1
ATOM 724 N N . PHE A 1 95 ? 4.672 3.117 7.461 1 98.69 95 PHE A N 1
ATOM 725 C CA . PHE A 1 95 ? 3.795 4.238 7.777 1 98.69 95 PHE A CA 1
ATOM 726 C C . PHE A 1 95 ? 3.086 4.742 6.523 1 98.69 95 PHE A C 1
ATOM 728 O O . PHE A 1 95 ? 1.941 5.195 6.594 1 98.69 95 PHE A O 1
ATOM 735 N N . LEU A 1 96 ? 3.754 4.625 5.359 1 98.62 96 LEU A N 1
ATOM 736 C CA . LEU A 1 96 ? 3.049 4.957 4.129 1 98.62 96 LEU A CA 1
ATOM 737 C C . LEU A 1 96 ? 1.844 4.047 3.926 1 98.62 96 LEU A C 1
ATOM 739 O O . LEU A 1 96 ? 0.767 4.508 3.543 1 98.62 96 LEU A O 1
ATOM 743 N N . ASP A 1 97 ? 2.053 2.791 4.223 1 97.69 97 ASP A N 1
ATOM 744 C CA . ASP A 1 97 ? 0.962 1.828 4.109 1 97.69 97 ASP A CA 1
ATOM 745 C C . ASP A 1 97 ? -0.184 2.188 5.055 1 97.69 97 ASP A C 1
ATOM 747 O O . ASP A 1 97 ? -1.351 2.176 4.656 1 97.69 97 ASP A O 1
ATOM 751 N N . ILE A 1 98 ? 0.146 2.518 6.246 1 98.38 98 ILE A N 1
ATOM 752 C CA . ILE A 1 98 ? -0.848 2.801 7.277 1 98.38 98 ILE A CA 1
ATOM 753 C C . ILE A 1 98 ? -1.564 4.109 6.953 1 98.38 98 ILE A C 1
ATOM 755 O O . ILE A 1 98 ? -2.795 4.18 7.008 1 98.38 98 ILE A O 1
ATOM 759 N N . ILE A 1 99 ? -0.814 5.133 6.543 1 98.69 99 ILE A N 1
ATOM 760 C CA . ILE A 1 99 ? -1.366 6.465 6.316 1 98.69 99 ILE A CA 1
ATOM 761 C C . ILE A 1 99 ? -2.234 6.457 5.062 1 98.69 99 ILE A C 1
ATOM 763 O O . ILE A 1 99 ? -3.383 6.906 5.09 1 98.69 99 ILE A O 1
ATOM 767 N N . LEU A 1 100 ? -1.717 5.91 3.977 1 97.88 100 LEU A N 1
ATOM 768 C CA . LEU A 1 100 ? -2.434 5.969 2.707 1 97.88 100 LEU A CA 1
ATOM 769 C C . LEU A 1 100 ? -3.406 4.801 2.578 1 97.88 100 LEU A C 1
ATOM 771 O O . LEU A 1 100 ? -4.527 4.973 2.09 1 97.88 100 LEU A O 1
ATOM 775 N N . GLY A 1 101 ? -3.002 3.703 3.107 1 96 101 GLY A N 1
ATOM 776 C CA . GLY A 1 101 ? -3.773 2.488 2.906 1 96 101 GLY A CA 1
ATOM 777 C C . GLY A 1 101 ? -4.902 2.326 3.91 1 96 101 GLY A C 1
ATOM 778 O O . GLY A 1 101 ? -5.891 1.646 3.635 1 96 101 GLY A O 1
ATOM 779 N N . ASN A 1 102 ? -4.789 2.885 5.086 1 96.75 102 ASN A N 1
ATOM 780 C CA . ASN A 1 102 ? -5.82 2.732 6.105 1 96.75 102 ASN A CA 1
ATOM 781 C C . ASN A 1 102 ? -6.434 4.078 6.488 1 96.75 102 ASN A C 1
ATOM 783 O O . ASN A 1 102 ? -7.629 4.297 6.305 1 96.75 102 ASN A O 1
ATOM 787 N N . LEU A 1 103 ? -5.613 4.988 6.887 1 98.25 103 LEU A N 1
ATOM 788 C CA . LEU A 1 103 ? -6.109 6.27 7.383 1 98.25 103 LEU A CA 1
ATOM 789 C C . LEU A 1 103 ? -6.809 7.047 6.273 1 98.25 103 LEU A C 1
ATOM 791 O O . LEU A 1 103 ? -7.996 7.367 6.383 1 98.25 103 LEU A O 1
ATOM 795 N N . HIS A 1 104 ? -6.113 7.289 5.188 1 98.06 104 HIS A N 1
ATOM 796 C CA . HIS A 1 104 ? -6.66 8.055 4.074 1 98.06 104 HIS A CA 1
ATOM 797 C C . HIS A 1 104 ? -7.828 7.32 3.42 1 98.06 104 HIS A C 1
ATOM 799 O O . HIS A 1 104 ? -8.828 7.938 3.055 1 98.06 104 HIS A O 1
ATOM 805 N N . LYS A 1 105 ? -7.625 6.043 3.254 1 95.81 105 LYS A N 1
ATOM 806 C CA . LYS A 1 105 ? -8.695 5.262 2.643 1 95.81 105 LYS A CA 1
ATOM 807 C C . LYS A 1 105 ? -9.969 5.324 3.479 1 95.81 105 LYS A C 1
ATOM 809 O O . LYS A 1 105 ? -11.07 5.426 2.934 1 95.81 105 LYS A O 1
ATOM 814 N N . SER A 1 106 ? -9.867 5.203 4.797 1 96.25 106 SER A N 1
ATOM 815 C CA . SER A 1 106 ? -11.023 5.332 5.684 1 96.25 106 SER A CA 1
ATOM 816 C C . SER A 1 106 ? -11.688 6.691 5.523 1 96.25 106 SER A C 1
ATOM 818 O O . SER A 1 106 ? -12.914 6.785 5.473 1 96.25 106 SER A O 1
ATOM 820 N N . TYR A 1 107 ? -10.859 7.715 5.434 1 96.25 107 TYR A N 1
ATOM 821 C CA . TYR A 1 107 ? -11.359 9.062 5.184 1 96.25 107 TYR A CA 1
ATOM 822 C C . TYR A 1 107 ? -12.164 9.117 3.891 1 96.25 107 TYR A C 1
ATOM 824 O O . TYR A 1 107 ? -13.258 9.68 3.857 1 96.25 107 TYR A O 1
ATOM 832 N N . GLU A 1 108 ? -11.648 8.531 2.828 1 93.38 108 GLU A N 1
ATOM 833 C CA . GLU A 1 108 ? -12.336 8.523 1.54 1 93.38 108 GLU A CA 1
ATOM 834 C C . GLU A 1 108 ? -13.656 7.754 1.624 1 93.38 108 GLU A C 1
ATOM 836 O O . GLU A 1 108 ? -14.672 8.195 1.084 1 93.38 108 GLU A O 1
ATOM 841 N N . ASP A 1 109 ? -13.617 6.598 2.316 1 91.62 109 ASP A N 1
ATOM 842 C CA . ASP A 1 109 ? -14.812 5.781 2.449 1 91.62 109 ASP A CA 1
ATOM 843 C C . ASP A 1 109 ? -15.914 6.531 3.195 1 91.62 109 ASP A C 1
ATOM 845 O O . ASP A 1 109 ? -17.078 6.477 2.809 1 91.62 109 ASP A O 1
ATOM 849 N N . ILE A 1 110 ? -15.539 7.25 4.195 1 93.62 110 ILE A N 1
ATOM 850 C CA . ILE A 1 110 ? -16.5 8.016 4.996 1 93.62 110 ILE A CA 1
ATOM 851 C C . ILE A 1 110 ? -17.062 9.164 4.168 1 93.62 110 ILE A C 1
ATOM 853 O O . ILE A 1 110 ? -18.266 9.305 4.031 1 93.62 110 ILE A O 1
ATOM 857 N N . THR A 1 111 ? -16.203 9.906 3.525 1 93.12 111 THR A N 1
ATOM 858 C CA . THR A 1 111 ? -16.609 11.156 2.887 1 93.12 111 THR A CA 1
ATOM 859 C C . THR A 1 111 ? -17.375 10.875 1.593 1 93.12 111 THR A C 1
ATOM 861 O O . THR A 1 111 ? -18.344 11.578 1.269 1 93.12 111 THR A O 1
ATOM 864 N N . THR A 1 112 ? -16.984 9.836 0.879 1 89.38 112 THR A N 1
ATOM 865 C CA . THR A 1 112 ? -17.703 9.523 -0.35 1 89.38 112 THR A CA 1
ATOM 866 C C . THR A 1 112 ? -19.109 9.023 -0.039 1 89.38 112 THR A C 1
ATOM 868 O O . THR A 1 112 ? -20.031 9.25 -0.82 1 89.38 112 THR A O 1
ATOM 871 N N . SER A 1 113 ? -19.219 8.375 1.064 1 86.69 113 SER A N 1
ATOM 872 C CA . SER A 1 113 ? -20.531 7.91 1.499 1 86.69 113 SER A CA 1
ATOM 873 C C . SER A 1 113 ? -21.391 9.07 1.984 1 86.69 113 SER A C 1
ATOM 875 O O . SER A 1 113 ? -22.531 9.227 1.554 1 86.69 113 SER A O 1
ATOM 877 N N . ILE A 1 114 ? -20.828 9.938 2.775 1 86.5 114 ILE A N 1
ATOM 878 C CA . ILE A 1 114 ? -21.594 11.008 3.416 1 86.5 114 ILE A CA 1
ATOM 879 C C . ILE A 1 114 ? -21.938 12.086 2.389 1 86.5 114 ILE A C 1
ATOM 881 O O . ILE A 1 114 ? -23 12.711 2.471 1 86.5 114 ILE A O 1
ATOM 885 N N . TYR A 1 115 ? -21.062 12.211 1.324 1 86.62 115 TYR A N 1
ATOM 886 C CA . TYR A 1 115 ? -21.297 13.266 0.338 1 86.62 115 TYR A CA 1
ATOM 887 C C . TYR A 1 115 ? -22.062 12.727 -0.862 1 86.62 115 TYR A C 1
ATOM 889 O O . TYR A 1 115 ? -22.391 13.477 -1.783 1 86.62 115 TYR A O 1
ATOM 897 N N . GLY A 1 116 ? -22.344 11.477 -0.914 1 80.94 116 GLY A N 1
ATOM 898 C CA . GLY A 1 116 ? -23.281 10.914 -1.872 1 80.94 116 GLY A CA 1
ATOM 899 C C . GLY A 1 116 ? -22.625 10.461 -3.16 1 80.94 116 GLY A C 1
ATOM 900 O O . GLY A 1 116 ? -23.281 10.344 -4.195 1 80.94 116 GLY A O 1
ATOM 901 N N . TYR A 1 117 ? -21.328 10.258 -3.08 1 80 117 TYR A N 1
ATOM 902 C CA . TYR A 1 117 ? -20.641 9.773 -4.266 1 80 117 TYR A CA 1
ATOM 903 C C . TYR A 1 117 ? -20.781 8.266 -4.402 1 80 117 TYR A C 1
ATOM 905 O O . TYR A 1 117 ? -20.547 7.703 -5.473 1 80 117 TYR A O 1
ATOM 913 N N . ARG A 1 118 ? -21.172 7.598 -3.258 1 78.38 118 ARG A N 1
ATOM 914 C CA . ARG A 1 118 ? -21.531 6.184 -3.232 1 78.38 118 ARG A CA 1
ATOM 915 C C . ARG A 1 118 ? -22.781 5.945 -2.393 1 78.38 118 ARG A C 1
ATOM 917 O O . ARG A 1 118 ? -23.219 6.832 -1.653 1 78.38 118 ARG A O 1
ATOM 924 N N . GLU A 1 119 ? -23.328 4.781 -2.617 1 78.12 119 GLU A N 1
ATOM 925 C CA . GLU A 1 119 ? -24.469 4.434 -1.776 1 78.12 119 GLU A CA 1
ATOM 926 C C . GLU A 1 119 ? -24.094 4.445 -0.298 1 78.12 119 GLU A C 1
ATOM 928 O O . GLU A 1 119 ? -23.047 3.926 0.083 1 78.12 119 GLU A O 1
ATOM 933 N N . TYR A 1 120 ? -24.984 5.086 0.41 1 81.62 120 TYR A N 1
ATOM 934 C CA . TYR A 1 120 ? -24.719 5.184 1.841 1 81.62 120 TYR A CA 1
ATOM 935 C C . TYR A 1 120 ? -24.953 3.844 2.529 1 81.62 120 TYR A C 1
ATOM 937 O O . TYR A 1 120 ? -26 3.215 2.348 1 81.62 120 TYR A O 1
ATOM 945 N N . ASP A 1 121 ? -23.953 3.369 3.166 1 80.25 121 ASP A N 1
ATOM 946 C CA . ASP A 1 121 ? -24 2.164 3.986 1 80.25 121 ASP A CA 1
ATOM 947 C C . ASP A 1 121 ? -23.516 2.451 5.41 1 80.25 121 ASP A C 1
ATOM 949 O O . ASP A 1 121 ? -22.312 2.588 5.652 1 80.25 121 ASP A O 1
ATOM 953 N N . GLU A 1 122 ? -24.484 2.434 6.309 1 85.31 122 GLU A N 1
ATOM 954 C CA . GLU A 1 122 ? -24.203 2.816 7.688 1 85.31 122 GLU A CA 1
ATOM 955 C C . GLU A 1 122 ? -23.125 1.92 8.305 1 85.31 122 GLU A C 1
ATOM 957 O O . GLU A 1 122 ? -22.25 2.398 9.023 1 85.31 122 GLU A O 1
ATOM 962 N N . THR A 1 123 ? -23.266 0.647 8.047 1 85.06 123 THR A N 1
ATOM 963 C CA . THR A 1 123 ? -22.297 -0.305 8.602 1 85.06 123 THR A CA 1
ATOM 964 C C . THR A 1 123 ? -20.906 -0.043 8.062 1 85.06 123 THR A C 1
ATOM 966 O O . THR A 1 123 ? -19.922 -0.047 8.82 1 85.06 123 THR A O 1
ATOM 969 N N . SER A 1 124 ? -20.844 0.29 6.793 1 85.19 124 SER A N 1
ATOM 970 C CA . SER A 1 124 ? -19.562 0.569 6.16 1 85.19 124 SER A CA 1
ATOM 971 C C . SER A 1 124 ? -18.938 1.848 6.711 1 85.19 124 SER A C 1
ATOM 973 O O . SER A 1 124 ? -17.734 1.901 6.953 1 85.19 124 SER A O 1
ATOM 975 N N . VAL A 1 125 ? -19.781 2.859 6.91 1 90.5 125 VAL A N 1
ATOM 976 C CA . VAL A 1 125 ? -19.297 4.137 7.422 1 90.5 125 VAL A CA 1
ATOM 977 C C . VAL A 1 125 ? -18.828 3.965 8.867 1 90.5 125 VAL A C 1
ATOM 979 O O . VAL A 1 125 ? -17.766 4.473 9.242 1 90.5 125 VAL A O 1
ATOM 982 N N . LYS A 1 126 ? -19.594 3.213 9.625 1 92.19 126 LYS A N 1
ATOM 983 C CA . LYS A 1 126 ? -19.234 2.951 11.016 1 92.19 126 LYS A CA 1
ATOM 984 C C . LYS A 1 126 ? -17.891 2.215 11.102 1 92.19 126 LYS A C 1
ATOM 986 O O . LYS A 1 126 ? -17.031 2.574 11.906 1 92.19 126 LYS A O 1
ATOM 991 N N . ASN A 1 127 ? -17.703 1.234 10.25 1 91.56 127 ASN A N 1
ATOM 992 C CA . ASN A 1 127 ? -16.453 0.473 10.227 1 91.56 127 ASN A CA 1
ATOM 993 C C . ASN A 1 127 ? -15.273 1.339 9.789 1 91.56 127 ASN A C 1
ATOM 995 O O . ASN A 1 127 ? -14.18 1.22 10.336 1 91.56 127 ASN A O 1
ATOM 999 N N . ALA A 1 128 ? -15.547 2.18 8.805 1 94.44 128 ALA A N 1
ATOM 1000 C CA . ALA A 1 128 ? -14.5 3.072 8.32 1 94.44 128 ALA A CA 1
ATOM 1001 C C . ALA A 1 128 ? -14.086 4.066 9.398 1 94.44 128 ALA A C 1
ATOM 1003 O O . ALA A 1 128 ? -12.898 4.367 9.547 1 94.44 128 ALA A O 1
ATOM 1004 N N . LYS A 1 129 ? -15.055 4.562 10.133 1 94.81 129 LYS A N 1
ATOM 1005 C CA . LYS A 1 129 ? -14.766 5.48 11.227 1 94.81 129 LYS A CA 1
ATOM 1006 C C . LYS A 1 129 ? -13.93 4.801 12.305 1 94.81 129 LYS A C 1
ATOM 1008 O O . LYS A 1 129 ? -12.961 5.375 12.805 1 94.81 129 LYS A O 1
ATOM 1013 N N . LYS A 1 130 ? -14.281 3.602 12.617 1 95.38 130 LYS A N 1
ATOM 1014 C CA . LYS A 1 130 ? -13.539 2.836 13.617 1 95.38 130 LYS A CA 1
ATOM 1015 C C . LYS A 1 130 ? -12.102 2.596 13.172 1 95.38 130 LYS A C 1
ATOM 1017 O O . LYS A 1 130 ? -11.164 2.758 13.953 1 95.38 130 LYS A O 1
ATOM 1022 N N . LEU A 1 131 ? -11.977 2.234 11.938 1 96.25 131 LEU A N 1
ATOM 1023 C CA . LEU A 1 131 ? -10.648 1.99 11.391 1 96.25 131 LEU A CA 1
ATOM 1024 C C . LEU A 1 131 ? -9.82 3.271 11.375 1 96.25 131 LEU A C 1
ATOM 1026 O O . LEU A 1 131 ? -8.633 3.252 11.711 1 96.25 131 LEU A O 1
ATOM 1030 N N . PHE A 1 132 ? -10.461 4.355 10.992 1 97.19 132 PHE A N 1
ATOM 1031 C CA . PHE A 1 132 ? -9.773 5.645 10.992 1 97.19 132 PHE A CA 1
ATOM 1032 C C . PHE A 1 132 ? -9.242 5.973 12.375 1 97.19 132 PHE A C 1
ATOM 1034 O O . PHE A 1 132 ? -8.055 6.289 12.531 1 97.19 132 PHE A O 1
ATOM 1041 N N . GLU A 1 133 ? -10.078 5.828 13.367 1 96.62 133 GLU A N 1
ATOM 1042 C CA . GLU A 1 133 ? -9.719 6.191 14.734 1 96.62 133 GLU A CA 1
ATOM 1043 C C . GLU A 1 133 ? -8.625 5.277 15.281 1 96.62 133 GLU A C 1
ATOM 1045 O O . GLU A 1 133 ? -7.715 5.734 15.969 1 96.62 133 GLU A O 1
ATOM 1050 N N . LYS A 1 134 ? -8.742 4.035 14.961 1 96.62 134 LYS A N 1
ATOM 1051 C CA . LYS A 1 134 ? -7.734 3.064 15.383 1 96.62 134 LYS A CA 1
ATOM 1052 C C . LYS A 1 134 ? -6.363 3.41 14.82 1 96.62 134 LYS A C 1
ATOM 1054 O O . LYS A 1 134 ? -5.363 3.404 15.539 1 96.62 134 LYS A O 1
ATOM 1059 N N . ASN A 1 135 ? -6.312 3.695 13.578 1 98.19 135 ASN A N 1
ATOM 1060 C CA . ASN A 1 135 ? -5.047 4.039 12.938 1 98.19 135 ASN A CA 1
ATOM 1061 C C . ASN A 1 135 ? -4.527 5.395 13.398 1 98.19 135 ASN A C 1
ATOM 1063 O O . ASN A 1 135 ? -3.324 5.57 13.586 1 98.19 135 ASN A O 1
ATOM 1067 N N . LEU A 1 136 ? -5.414 6.363 13.609 1 98.25 136 LEU A N 1
ATOM 1068 C CA . LEU A 1 136 ? -5.008 7.668 14.117 1 98.25 136 LEU A CA 1
ATOM 1069 C C . LEU A 1 136 ? -4.398 7.543 15.516 1 98.25 136 LEU A C 1
ATOM 1071 O O . LEU A 1 136 ? -3.383 8.172 15.812 1 98.25 136 LEU A O 1
ATOM 1075 N N . LYS A 1 137 ? -5.004 6.75 16.328 1 97.5 137 LYS A N 1
ATOM 1076 C CA . LYS A 1 137 ? -4.484 6.539 17.672 1 97.5 137 LYS A CA 1
ATOM 1077 C C . LYS A 1 137 ? -3.094 5.906 17.641 1 97.5 137 LYS A C 1
ATOM 1079 O O . LYS A 1 137 ? -2.207 6.301 18.391 1 97.5 137 LYS A O 1
ATOM 1084 N N . PHE A 1 138 ? -2.92 4.93 16.781 1 97.69 138 PHE A N 1
ATOM 1085 C CA . PHE A 1 138 ? -1.623 4.285 16.625 1 97.69 138 PHE A CA 1
ATOM 1086 C C . PHE A 1 138 ? -0.56 5.305 16.234 1 97.69 138 PHE A C 1
ATOM 1088 O O . PHE A 1 138 ? 0.537 5.312 16.797 1 97.69 138 PHE A O 1
ATOM 1095 N N . ILE A 1 139 ? -0.923 6.191 15.273 1 98.44 139 ILE A N 1
ATOM 1096 C CA . ILE A 1 139 ? -0.006 7.219 14.789 1 98.44 139 ILE A CA 1
ATOM 1097 C C . ILE A 1 139 ? 0.24 8.25 15.891 1 98.44 139 ILE A C 1
ATOM 1099 O O . ILE A 1 139 ? 1.372 8.695 16.078 1 98.44 139 ILE A O 1
ATOM 1103 N N . ASN A 1 140 ? -0.837 8.602 16.578 1 98.31 140 ASN A N 1
ATOM 1104 C CA . ASN A 1 140 ? -0.715 9.531 17.688 1 98.31 140 ASN A CA 1
ATOM 1105 C C . ASN A 1 140 ? 0.267 9.023 18.75 1 98.31 140 ASN A C 1
ATOM 1107 O O . ASN A 1 140 ? 1.11 9.773 19.234 1 98.31 140 ASN A O 1
ATOM 1111 N N . ASP A 1 141 ? 0.224 7.785 19.047 1 96.94 141 ASP A N 1
ATOM 1112 C CA . ASP A 1 141 ? 1.104 7.199 20.047 1 96.94 141 ASP A CA 1
ATOM 1113 C C . ASP A 1 141 ? 2.547 7.145 19.562 1 96.94 141 ASP A C 1
ATOM 1115 O O . ASP A 1 141 ? 3.486 7.301 20.344 1 96.94 141 ASP A O 1
ATOM 1119 N N . ALA A 1 142 ? 2.703 6.949 18.266 1 96.56 142 ALA A N 1
ATOM 1120 C CA . ALA A 1 142 ? 4.039 6.918 17.672 1 96.56 142 ALA A CA 1
ATOM 1121 C C . ALA A 1 142 ? 4.703 8.289 17.75 1 96.56 142 ALA A C 1
ATOM 1123 O O . ALA A 1 142 ? 5.934 8.398 17.781 1 96.56 142 ALA A O 1
ATOM 1124 N N . LEU A 1 143 ? 3.932 9.336 17.844 1 97.75 143 LEU A N 1
ATOM 1125 C CA . LEU A 1 143 ? 4.422 10.711 17.812 1 97.75 143 LEU A CA 1
ATOM 1126 C C . LEU A 1 143 ? 4.527 11.273 19.234 1 97.75 143 LEU A C 1
ATOM 1128 O O . LEU A 1 143 ? 4.754 12.477 19.406 1 97.75 143 LEU A O 1
ATOM 1132 N N . LYS A 1 144 ? 4.363 10.438 20.188 1 95.81 144 LYS A N 1
ATOM 1133 C CA . LYS A 1 144 ? 4.297 10.883 21.578 1 95.81 144 LYS A CA 1
ATOM 1134 C C . LYS A 1 144 ? 5.559 11.648 21.969 1 95.81 144 LYS A C 1
ATOM 1136 O O . LYS A 1 144 ? 5.484 12.688 22.625 1 95.81 144 LYS A O 1
ATOM 1141 N N . ILE A 1 145 ? 6.742 11.219 21.516 1 91.12 145 ILE A N 1
ATOM 1142 C CA . ILE A 1 145 ? 7.996 11.82 21.938 1 91.12 145 ILE A CA 1
ATOM 1143 C C . ILE A 1 145 ? 8.688 12.492 20.766 1 91.12 145 ILE A C 1
ATOM 1145 O O . ILE A 1 145 ? 9.367 13.5 20.922 1 91.12 145 ILE A O 1
ATOM 1149 N N . ASP A 1 146 ? 8.414 12 19.594 1 90.81 146 ASP A N 1
ATOM 1150 C CA . ASP A 1 146 ? 9.188 12.391 18.406 1 90.81 146 ASP A CA 1
ATOM 1151 C C . ASP A 1 146 ? 8.453 13.461 17.609 1 90.81 146 ASP A C 1
ATOM 1153 O O . ASP A 1 146 ? 7.223 13.492 17.578 1 90.81 146 ASP A O 1
ATOM 1157 N N . THR A 1 147 ? 9.25 14.305 17.031 1 93.5 147 THR A N 1
ATOM 1158 C CA . THR A 1 147 ? 8.719 15.32 16.125 1 93.5 147 THR A CA 1
ATOM 1159 C C . THR A 1 147 ? 8.273 14.688 14.812 1 93.5 147 THR A C 1
ATOM 1161 O O . THR A 1 147 ? 7.215 15.023 14.281 1 93.5 147 THR A O 1
ATOM 1164 N N . TYR A 1 148 ? 9.125 13.781 14.367 1 97.31 148 TYR A N 1
ATOM 1165 C CA . TYR A 1 148 ? 8.875 13.109 13.094 1 97.31 148 TYR A CA 1
ATOM 1166 C C . TYR A 1 148 ? 8.414 11.672 13.32 1 97.31 148 TYR A C 1
ATOM 1168 O O . TYR A 1 148 ? 8.711 11.078 14.359 1 97.31 148 TYR A O 1
ATOM 1176 N N . LEU A 1 149 ? 7.703 11.164 12.398 1 97.62 149 LEU A N 1
ATOM 1177 C CA . LEU A 1 149 ? 7.164 9.812 12.523 1 97.62 149 LEU A CA 1
ATOM 1178 C C . LEU A 1 149 ? 8.281 8.781 12.5 1 97.62 149 LEU A C 1
ATOM 1180 O O . LEU A 1 149 ? 8.188 7.738 13.156 1 97.62 149 LEU A O 1
ATOM 1184 N N . VAL A 1 150 ? 9.297 9.078 11.625 1 97.81 150 VAL A N 1
ATOM 1185 C CA . VAL A 1 150 ? 10.414 8.148 11.477 1 97.81 150 VAL A CA 1
ATOM 1186 C C . VAL A 1 150 ? 11.734 8.898 11.602 1 97.81 150 VAL A C 1
ATOM 1188 O O . VAL A 1 150 ? 11.969 9.875 10.883 1 97.81 150 VAL A O 1
ATOM 1191 N N . GLY A 1 151 ? 12.555 8.453 12.469 1 95.31 151 GLY A N 1
ATOM 1192 C CA . GLY A 1 151 ? 13.883 9.023 12.609 1 95.31 151 GLY A CA 1
ATOM 1193 C C . GLY A 1 151 ? 13.875 10.438 13.172 1 95.31 151 GLY A C 1
ATOM 1194 O O . GLY A 1 151 ? 12.961 10.805 13.914 1 95.31 151 GLY A O 1
ATOM 1195 N N . GLN A 1 152 ? 14.93 11.211 12.82 1 95.31 152 GLN A N 1
ATOM 1196 C CA . GLN A 1 152 ? 15.117 12.523 13.438 1 95.31 152 GLN A CA 1
ATOM 1197 C C . GLN A 1 152 ? 15.055 13.633 12.391 1 95.31 152 GLN A C 1
ATOM 1199 O O . GLN A 1 152 ? 15.484 14.758 12.656 1 95.31 152 GLN A O 1
ATOM 1204 N N . LYS A 1 153 ? 14.594 13.273 11.281 1 95.44 153 LYS A N 1
ATOM 1205 C CA . LYS A 1 153 ? 14.43 14.281 10.234 1 95.44 153 LYS A CA 1
ATOM 1206 C C . LYS A 1 153 ? 13.156 14.039 9.43 1 95.44 153 LYS A C 1
ATOM 1208 O O . LYS A 1 153 ? 12.594 12.945 9.461 1 95.44 153 LYS A O 1
ATOM 1213 N N . LEU A 1 154 ? 12.797 15.07 8.766 1 96.5 154 LEU A N 1
ATOM 1214 C CA . LEU A 1 154 ? 11.609 15.055 7.922 1 96.5 154 LEU A CA 1
ATOM 1215 C C . LEU A 1 154 ? 11.703 13.961 6.859 1 96.5 154 LEU A C 1
ATOM 1217 O O . LEU A 1 154 ? 12.758 13.773 6.254 1 96.5 154 LEU A O 1
ATOM 1221 N N . SER A 1 155 ? 10.633 13.234 6.676 1 98.06 155 SER A N 1
ATOM 1222 C CA . SER A 1 155 ? 10.539 12.25 5.598 1 98.06 155 SER A CA 1
ATOM 1223 C C . SER A 1 155 ? 9.195 12.336 4.883 1 98.06 155 SER A C 1
ATOM 1225 O O . SER A 1 155 ? 8.32 13.109 5.285 1 98.06 155 SER A O 1
ATOM 1227 N N . ILE A 1 156 ? 9.008 11.508 3.871 1 98.69 156 ILE A N 1
ATOM 1228 C CA . ILE A 1 156 ? 7.809 11.555 3.043 1 98.69 156 ILE A CA 1
ATOM 1229 C C . ILE A 1 156 ? 6.59 11.156 3.875 1 98.69 156 ILE A C 1
ATOM 1231 O O . ILE A 1 156 ? 5.473 11.594 3.592 1 98.69 156 ILE A O 1
ATOM 1235 N N . VAL A 1 157 ? 6.758 10.43 4.988 1 98.75 157 VAL A N 1
ATOM 1236 C CA . VAL A 1 157 ? 5.609 9.984 5.777 1 98.75 157 VAL A CA 1
ATOM 1237 C C . VAL A 1 157 ? 5.043 11.164 6.566 1 98.75 157 VAL A C 1
ATOM 1239 O O . VAL A 1 157 ? 3.836 11.234 6.812 1 98.75 157 VAL A O 1
ATOM 1242 N N . ASP A 1 158 ? 5.887 12.086 6.926 1 98.56 158 ASP A N 1
ATOM 1243 C CA . ASP A 1 158 ? 5.402 13.273 7.621 1 98.56 158 ASP A CA 1
ATOM 1244 C C . ASP A 1 158 ? 4.551 14.141 6.695 1 98.56 158 ASP A C 1
ATOM 1246 O O . ASP A 1 158 ? 3.525 14.688 7.113 1 98.56 158 ASP A O 1
ATOM 1250 N N . ILE A 1 159 ? 4.961 14.242 5.484 1 98.5 159 ILE A N 1
ATOM 1251 C CA . ILE A 1 159 ? 4.242 15.023 4.484 1 98.5 159 ILE A CA 1
ATOM 1252 C C . ILE A 1 159 ? 2.887 14.383 4.199 1 98.5 159 ILE A C 1
ATOM 1254 O O . ILE A 1 159 ? 1.858 15.062 4.184 1 98.5 159 ILE A O 1
ATOM 1258 N N . ALA A 1 160 ? 2.918 13.086 3.998 1 98.75 160 ALA A N 1
ATOM 1259 C CA . ALA A 1 160 ? 1.684 12.359 3.729 1 98.75 160 ALA A CA 1
ATOM 1260 C C . ALA A 1 160 ? 0.713 12.469 4.902 1 98.75 160 ALA A C 1
ATOM 1262 O O . ALA A 1 160 ? -0.481 12.711 4.703 1 98.75 160 ALA A O 1
ATOM 1263 N N . LEU A 1 161 ? 1.228 12.289 6.113 1 98.75 161 LEU A N 1
ATOM 1264 C CA . LEU A 1 161 ? 0.381 12.367 7.297 1 98.75 161 LEU A CA 1
ATOM 1265 C C . LEU A 1 161 ? -0.255 13.742 7.43 1 98.75 161 LEU A C 1
ATOM 1267 O O . LEU A 1 161 ? -1.466 13.859 7.629 1 98.75 161 LEU A O 1
ATOM 1271 N N . ALA A 1 162 ? 0.55 14.766 7.301 1 98.31 162 ALA A N 1
ATOM 1272 C CA . ALA A 1 162 ? 0.041 16.125 7.43 1 98.31 162 ALA A CA 1
ATOM 1273 C C . ALA A 1 162 ? -1.053 16.406 6.398 1 98.31 162 ALA A C 1
ATOM 1275 O O . ALA A 1 162 ? -2.053 17.062 6.707 1 98.31 162 ALA A O 1
ATOM 1276 N N . ALA A 1 163 ? -0.856 15.945 5.207 1 98.31 163 ALA A N 1
ATOM 1277 C CA . ALA A 1 163 ? -1.83 16.156 4.141 1 98.31 163 ALA A CA 1
ATOM 1278 C C . ALA A 1 163 ? -3.172 15.508 4.484 1 98.31 163 ALA A C 1
ATOM 1280 O O . ALA A 1 163 ? -4.219 16.141 4.355 1 98.31 163 ALA A O 1
ATOM 1281 N N . VAL A 1 164 ? -3.156 14.258 4.961 1 98.19 164 VAL A N 1
ATOM 1282 C CA . VAL A 1 164 ? -4.383 13.531 5.281 1 98.19 164 VAL A CA 1
ATOM 1283 C C . VAL A 1 164 ? -5.074 14.188 6.473 1 98.19 164 VAL A C 1
ATOM 1285 O O . VAL A 1 164 ? -6.293 14.383 6.461 1 98.19 164 VAL A O 1
ATOM 1288 N N . LEU A 1 165 ? -4.277 14.57 7.473 1 97.88 165 LEU A N 1
ATOM 1289 C CA . LEU A 1 165 ? -4.844 15.211 8.656 1 97.88 165 LEU A CA 1
ATOM 1290 C C . LEU A 1 165 ? -5.434 16.578 8.305 1 97.88 165 LEU A C 1
ATOM 1292 O O . LEU A 1 165 ? -6.469 16.953 8.852 1 97.88 165 LEU A O 1
ATOM 1296 N N . HIS A 1 166 ? -4.742 17.266 7.434 1 97.19 166 HIS A N 1
ATOM 1297 C CA . HIS A 1 166 ? -5.219 18.594 7.016 1 97.19 166 HIS A CA 1
ATOM 1298 C C . HIS A 1 166 ? -6.613 18.5 6.402 1 97.19 166 HIS A C 1
ATOM 1300 O O . HIS A 1 166 ? -7.484 19.312 6.723 1 97.19 166 HIS A O 1
ATOM 1306 N N . ARG A 1 167 ? -6.855 17.562 5.598 1 94.31 167 ARG A N 1
ATOM 1307 C CA . ARG A 1 167 ? -8.156 17.375 4.969 1 94.31 167 ARG A CA 1
ATOM 1308 C C . ARG A 1 167 ? -9.188 16.891 5.98 1 94.31 167 ARG A C 1
ATOM 1310 O O . ARG A 1 167 ? -10.328 17.359 5.988 1 94.31 167 ARG A O 1
ATOM 1317 N N . THR A 1 168 ? -8.805 15.977 6.832 1 95 168 THR A N 1
ATOM 1318 C CA . THR A 1 168 ? -9.734 15.336 7.754 1 95 168 THR A CA 1
ATOM 1319 C C . THR A 1 168 ? -10.188 16.312 8.836 1 95 168 THR A C 1
ATOM 1321 O O . THR A 1 168 ? -11.383 16.438 9.117 1 95 168 THR A O 1
ATOM 1324 N N . PHE A 1 169 ? -9.273 17.047 9.391 1 93.94 169 PHE A N 1
ATOM 1325 C CA . PHE A 1 169 ? -9.594 17.922 10.523 1 93.94 169 PHE A CA 1
ATOM 1326 C C . PHE A 1 169 ? -10.359 19.156 10.055 1 93.94 169 PHE A C 1
ATOM 1328 O O . PHE A 1 169 ? -10.969 19.859 10.859 1 93.94 169 PHE A O 1
ATOM 1335 N N . LYS A 1 170 ? -10.344 19.422 8.766 1 91.44 170 LYS A N 1
ATOM 1336 C CA . LYS A 1 170 ? -11.133 20.5 8.18 1 91.44 170 LYS A CA 1
ATOM 1337 C C . LYS A 1 170 ? -12.625 20.156 8.203 1 91.44 170 LYS A C 1
ATOM 1339 O O . LYS A 1 170 ? -13.469 21.047 8.289 1 91.44 170 LYS A O 1
ATOM 1344 N N . ILE A 1 171 ? -12.961 18.891 8.188 1 90 171 ILE A N 1
ATOM 1345 C CA . ILE A 1 171 ? -14.367 18.578 7.98 1 90 171 ILE A CA 1
ATOM 1346 C C . ILE A 1 171 ? -14.891 17.75 9.164 1 90 171 ILE A C 1
ATOM 1348 O O . ILE A 1 171 ? -16.094 17.578 9.32 1 90 171 ILE A O 1
ATOM 1352 N N . ALA A 1 172 ? -13.93 17.25 9.953 1 89.56 172 ALA A N 1
ATOM 1353 C CA . ALA A 1 172 ? -14.367 16.406 11.062 1 89.56 172 ALA A CA 1
ATOM 1354 C C . ALA A 1 172 ? -13.484 16.609 12.289 1 89.56 172 ALA A C 1
ATOM 1356 O O . ALA A 1 172 ? -12.406 17.203 12.195 1 89.56 172 ALA A O 1
ATOM 1357 N N . PHE A 1 173 ? -13.992 16.078 13.508 1 84.81 173 PHE A N 1
ATOM 1358 C CA . PHE A 1 173 ? -13.305 15.961 14.789 1 84.81 173 PHE A CA 1
ATOM 1359 C C . PHE A 1 173 ? -13.234 17.312 15.492 1 84.81 173 PHE A C 1
ATOM 1361 O O . PHE A 1 173 ? -12.398 18.156 15.156 1 84.81 173 PHE A O 1
ATOM 1368 N N . ASP A 1 174 ? -14 17.438 16.484 1 87.75 174 ASP A N 1
ATOM 1369 C CA . ASP A 1 174 ? -14.086 18.641 17.312 1 87.75 174 ASP A CA 1
ATOM 1370 C C . ASP A 1 174 ? -12.914 18.719 18.281 1 87.75 174 ASP A C 1
ATOM 1372 O O . ASP A 1 174 ? -11.977 17.922 18.203 1 87.75 174 ASP A O 1
ATOM 1376 N N . ASP A 1 175 ? -13.062 19.656 19.078 1 90.38 175 ASP A N 1
ATOM 1377 C CA . ASP A 1 175 ? -11.992 19.938 20.031 1 90.38 175 ASP A CA 1
ATOM 1378 C C . ASP A 1 175 ? -11.758 18.766 20.984 1 90.38 175 ASP A C 1
ATOM 1380 O O . ASP A 1 175 ? -10.625 18.469 21.344 1 90.38 175 ASP A O 1
ATOM 1384 N N . LYS A 1 176 ? -12.789 18.125 21.312 1 89.81 176 LYS A N 1
ATOM 1385 C CA . LYS A 1 176 ? -12.672 17 22.234 1 89.81 176 LYS A CA 1
ATOM 1386 C C . LYS A 1 176 ? -11.875 15.859 21.609 1 89.81 176 LYS A C 1
ATOM 1388 O O . LYS A 1 176 ? -10.93 15.344 22.203 1 89.81 176 LYS A O 1
ATOM 1393 N N . PHE A 1 177 ? -12.227 15.57 20.406 1 91.38 177 PHE A N 1
ATOM 1394 C CA . PHE A 1 177 ? -11.516 14.508 19.703 1 91.38 177 PHE A CA 1
ATOM 1395 C C . PHE A 1 177 ? -10.039 14.859 19.531 1 91.38 177 PHE A C 1
ATOM 1397 O O . PHE A 1 177 ? -9.164 14.016 19.75 1 91.38 177 PHE A O 1
ATOM 1404 N N . ARG A 1 178 ? -9.766 16.062 19.172 1 94.56 178 ARG A N 1
ATOM 1405 C CA . ARG A 1 178 ? -8.398 16.5 18.938 1 94.56 178 ARG A CA 1
ATOM 1406 C C . ARG A 1 178 ? -7.586 16.5 20.219 1 94.56 178 ARG A C 1
ATOM 1408 O O . ARG A 1 178 ? -6.379 16.25 20.203 1 94.56 178 ARG A O 1
ATOM 1415 N N . SER A 1 179 ? -8.25 16.719 21.344 1 95.31 179 SER A N 1
ATOM 1416 C CA . SER A 1 179 ? -7.562 16.688 22.641 1 95.31 179 SER A CA 1
ATOM 1417 C C . SER A 1 179 ? -7.148 15.273 23.016 1 95.31 179 SER A C 1
ATOM 1419 O O . SER A 1 179 ? -6.199 15.078 23.781 1 95.31 179 SER A O 1
ATOM 1421 N N . GLU A 1 180 ? -7.82 14.297 22.438 1 95.69 180 GLU A N 1
ATOM 1422 C CA . GLU A 1 180 ? -7.496 12.891 22.688 1 95.69 180 GLU A CA 1
ATOM 1423 C C . GLU A 1 180 ? -6.375 12.414 21.781 1 95.69 180 GLU A C 1
ATOM 1425 O O . GLU A 1 180 ? -5.828 11.32 21.969 1 95.69 180 GLU A O 1
ATOM 1430 N N . ASN A 1 181 ? -6.047 13.172 20.781 1 97.31 181 ASN A N 1
ATOM 1431 C CA . ASN A 1 181 ? -4.984 12.883 19.828 1 97.31 181 ASN A CA 1
ATOM 1432 C C . ASN A 1 181 ? -4.031 14.062 19.672 1 97.31 181 ASN A C 1
ATOM 1434 O O . ASN A 1 181 ? -3.758 14.492 18.547 1 97.31 181 ASN A O 1
ATOM 1438 N N . PRO A 1 182 ? -3.439 14.5 20.781 1 97.44 182 PRO A N 1
ATOM 1439 C CA . PRO A 1 182 ? -2.721 15.773 20.781 1 97.44 182 PRO A CA 1
ATOM 1440 C C . PRO A 1 182 ? -1.446 15.734 19.938 1 97.44 182 PRO A C 1
ATOM 1442 O O . PRO A 1 182 ? -1.023 16.75 19.391 1 97.44 182 PRO A O 1
ATOM 1445 N N . HIS A 1 183 ? -0.862 14.57 19.859 1 98.31 183 HIS A N 1
ATOM 1446 C CA . HIS A 1 183 ? 0.426 14.484 19.172 1 98.31 183 HIS A CA 1
ATOM 1447 C C . HIS A 1 183 ? 0.262 14.617 17.672 1 98.31 183 HIS A C 1
ATOM 1449 O O . HIS A 1 183 ? 1.116 15.203 17 1 98.31 183 HIS A O 1
ATOM 1455 N N . THR A 1 184 ? -0.85 14.094 17.109 1 97.94 184 THR A N 1
ATOM 1456 C CA . THR A 1 184 ? -1.115 14.289 15.695 1 97.94 184 THR A CA 1
ATOM 1457 C C . THR A 1 184 ? -1.506 15.734 15.414 1 97.94 184 THR A C 1
ATOM 1459 O O . THR A 1 184 ? -1.186 16.266 14.352 1 97.94 184 THR A O 1
ATOM 1462 N N . VAL A 1 185 ? -2.188 16.359 16.359 1 96.88 185 VAL A N 1
ATOM 1463 C CA . VAL A 1 185 ? -2.541 17.781 16.219 1 96.88 185 VAL A CA 1
ATOM 1464 C C . VAL A 1 185 ? -1.272 18.625 16.203 1 96.88 185 VAL A C 1
ATOM 1466 O O . VAL A 1 185 ? -1.131 19.531 15.367 1 96.88 185 VAL A O 1
ATOM 1469 N N . ARG A 1 186 ? -0.4 18.328 17.109 1 97.25 186 ARG A N 1
ATOM 1470 C CA . ARG A 1 186 ? 0.882 19.031 17.141 1 97.25 186 ARG A CA 1
ATOM 1471 C C . ARG A 1 186 ? 1.636 18.859 15.828 1 97.25 186 ARG A C 1
ATOM 1473 O O . ARG A 1 186 ? 2.174 19.828 15.289 1 97.25 186 ARG A O 1
ATOM 1480 N N . HIS A 1 187 ? 1.671 17.594 15.359 1 98 187 HIS A N 1
ATOM 1481 C CA . HIS A 1 187 ? 2.326 17.281 14.094 1 98 187 HIS A CA 1
ATOM 1482 C C . HIS A 1 187 ? 1.729 18.094 12.953 1 98 187 HIS A C 1
ATOM 1484 O O . HIS A 1 187 ? 2.461 18.719 12.172 1 98 187 HIS A O 1
ATOM 1490 N N . LEU A 1 188 ? 0.43 18.141 12.867 1 97.44 188 LEU A N 1
ATOM 1491 C CA . LEU A 1 188 ? -0.278 18.859 11.812 1 97.44 188 LEU A CA 1
ATOM 1492 C C . LEU A 1 188 ? -0.004 20.344 11.883 1 97.44 188 LEU A C 1
ATOM 1494 O O . LEU A 1 188 ? 0.273 20.984 10.867 1 97.44 188 LEU A O 1
ATOM 1498 N N . ARG A 1 189 ? -0.075 20.906 13.031 1 95.81 189 ARG A N 1
ATOM 1499 C CA . ARG A 1 189 ? 0.15 22.344 13.203 1 95.81 189 ARG A CA 1
ATOM 1500 C C . ARG A 1 189 ? 1.568 22.734 12.797 1 95.81 189 ARG A C 1
ATOM 1502 O O . ARG A 1 189 ? 1.776 23.75 12.148 1 95.81 189 ARG A O 1
ATOM 1509 N N . TYR A 1 190 ? 2.514 21.922 13.203 1 95.12 190 TYR A N 1
ATOM 1510 C CA . TYR A 1 190 ? 3.904 22.172 12.836 1 95.12 190 TYR A CA 1
ATOM 1511 C C . TYR A 1 190 ? 4.074 22.188 11.32 1 95.12 190 TYR A C 1
ATOM 1513 O O . TYR A 1 190 ? 4.566 23.156 10.758 1 95.12 190 TYR A O 1
ATOM 1521 N N . PHE A 1 191 ? 3.578 21.234 10.648 1 94.38 191 PHE A N 1
ATOM 1522 C CA . PHE A 1 191 ? 3.83 21.094 9.219 1 94.38 191 PHE A CA 1
ATOM 1523 C C . PHE A 1 191 ? 2.984 22.078 8.422 1 94.38 191 PHE A C 1
ATOM 1525 O O . PHE A 1 191 ? 3.412 22.562 7.371 1 94.38 191 PHE A O 1
ATOM 1532 N N . SER A 1 192 ? 1.812 22.375 8.953 1 92.75 192 SER A N 1
ATOM 1533 C CA . SER A 1 192 ? 0.962 23.359 8.289 1 92.75 192 SER A CA 1
ATOM 1534 C C . SER A 1 192 ? 1.6 24.75 8.305 1 92.75 192 SER A C 1
ATOM 1536 O O . SER A 1 192 ? 1.221 25.625 7.523 1 92.75 192 SER A O 1
ATOM 1538 N N . SER A 1 193 ? 2.492 24.969 9.188 1 91.5 193 SER A N 1
ATOM 1539 C CA . SER A 1 193 ? 3.145 26.266 9.312 1 91.5 193 SER A CA 1
ATOM 1540 C C . SER A 1 193 ? 4.32 26.391 8.344 1 91.5 193 SER A C 1
ATOM 1542 O O . SER A 1 193 ? 4.844 27.484 8.125 1 91.5 193 SER A O 1
ATOM 1544 N N . ILE A 1 194 ? 4.762 25.234 7.805 1 91.81 194 ILE A N 1
ATOM 1545 C CA . ILE A 1 194 ? 5.852 25.25 6.836 1 91.81 194 ILE A CA 1
ATOM 1546 C C . ILE A 1 194 ? 5.359 25.812 5.512 1 91.81 194 ILE A C 1
ATOM 1548 O O . ILE A 1 194 ? 4.367 25.344 4.953 1 91.81 194 ILE A O 1
ATOM 1552 N N . PRO A 1 195 ? 6.043 26.812 4.902 1 95 195 PRO A N 1
ATOM 1553 C CA . PRO A 1 195 ? 5.559 27.547 3.736 1 95 195 PRO A CA 1
ATOM 1554 C C . PRO A 1 195 ? 5.203 26.641 2.564 1 95 195 PRO A C 1
ATOM 1556 O O . PRO A 1 195 ? 4.176 26.844 1.91 1 95 195 PRO A O 1
ATOM 1559 N N . VAL A 1 196 ? 5.961 25.625 2.338 1 95.94 196 VAL A N 1
ATOM 1560 C CA . VAL A 1 196 ? 5.703 24.766 1.185 1 95.94 196 VAL A CA 1
ATOM 1561 C C . VAL A 1 196 ? 4.387 24.016 1.38 1 95.94 196 VAL A C 1
ATOM 1563 O O . VAL A 1 196 ? 3.66 23.766 0.415 1 95.94 196 VAL A O 1
ATOM 1566 N N . PHE A 1 197 ? 4.055 23.672 2.584 1 96.25 197 PHE A N 1
ATOM 1567 C CA . PHE A 1 197 ? 2.799 22.969 2.854 1 96.25 197 PHE A CA 1
ATOM 1568 C C . PHE A 1 197 ? 1.609 23.891 2.627 1 96.25 197 PHE A C 1
ATOM 1570 O O . PHE A 1 197 ? 0.637 23.516 1.971 1 96.25 197 PHE A O 1
ATOM 1577 N N . SER A 1 198 ? 1.708 25.141 3.121 1 94.06 198 SER A N 1
ATOM 1578 C CA . SER A 1 198 ? 0.63 26.109 2.973 1 94.06 198 SER A CA 1
ATOM 1579 C C . SER A 1 198 ? 0.418 26.484 1.509 1 94.06 198 SER A C 1
ATOM 1581 O O . SER A 1 198 ? -0.707 26.766 1.091 1 94.06 198 SER A O 1
ATOM 1583 N N . LYS A 1 199 ? 1.514 26.484 0.759 1 96.44 199 LYS A N 1
ATOM 1584 C CA . LYS A 1 199 ? 1.454 26.766 -0.672 1 96.44 199 LYS A CA 1
ATOM 1585 C C . LYS A 1 199 ? 0.477 25.828 -1.379 1 96.44 199 LYS A C 1
ATOM 1587 O O . LYS A 1 199 ? -0.276 26.266 -2.256 1 96.44 199 LYS A O 1
ATOM 1592 N N . TYR A 1 200 ? 0.384 24.531 -0.952 1 97 200 TYR A N 1
ATOM 1593 C CA . TYR A 1 200 ? -0.378 23.547 -1.704 1 97 200 TYR A CA 1
ATOM 1594 C C . TYR A 1 200 ? -1.667 23.188 -0.976 1 97 200 TYR A C 1
ATOM 1596 O O . TYR A 1 200 ? -2.627 22.719 -1.595 1 97 200 TYR A O 1
ATOM 1604 N N . PHE A 1 201 ? -1.781 23.344 0.349 1 96.69 201 PHE A N 1
ATOM 1605 C CA . PHE A 1 201 ? -2.951 22.891 1.092 1 96.69 201 PHE A CA 1
ATOM 1606 C C . PHE A 1 201 ? -3.701 24.078 1.697 1 96.69 201 PHE A C 1
ATOM 1608 O O . PHE A 1 201 ? -4.828 23.922 2.168 1 96.69 201 PHE A O 1
ATOM 1615 N N . GLY A 1 202 ? -3.109 25.281 1.625 1 94.69 202 GLY A N 1
ATOM 1616 C CA . GLY A 1 202 ? -3.732 26.469 2.197 1 94.69 202 GLY A CA 1
ATOM 1617 C C . GLY A 1 202 ? -3.619 26.531 3.709 1 94.69 202 GLY A C 1
ATOM 1618 O O . GLY A 1 202 ? -2.896 25.734 4.316 1 94.69 202 GLY A O 1
ATOM 1619 N N . ARG A 1 203 ? -4.332 27.469 4.266 1 93.06 203 ARG A N 1
ATOM 1620 C CA . ARG A 1 203 ? -4.305 27.672 5.707 1 93.06 203 ARG A CA 1
ATOM 1621 C C . ARG A 1 203 ? -5.066 26.578 6.438 1 93.06 203 ARG A C 1
ATOM 1623 O O . ARG A 1 203 ? -6.098 26.094 5.957 1 93.06 203 ARG A O 1
ATOM 1630 N N . LEU A 1 204 ? -4.516 26.234 7.586 1 94.69 204 LEU A N 1
ATOM 1631 C CA . LEU A 1 204 ? -5.152 25.203 8.406 1 94.69 204 LEU A CA 1
ATOM 1632 C C . LEU A 1 204 ? -6.469 25.703 8.984 1 94.69 204 LEU A C 1
ATOM 1634 O O . LEU A 1 204 ? -6.512 26.781 9.594 1 94.69 204 LEU A O 1
ATOM 1638 N N . THR A 1 205 ? -7.562 25.078 8.688 1 92.94 205 THR A N 1
ATOM 1639 C CA . THR A 1 205 ? -8.875 25.281 9.297 1 92.94 205 THR A CA 1
ATOM 1640 C C . THR A 1 205 ? -9.336 24.031 10.016 1 92.94 205 THR A C 1
ATOM 1642 O O . THR A 1 205 ? -9.211 22.922 9.484 1 92.94 205 THR A O 1
ATOM 1645 N N . LEU A 1 206 ? -9.844 24.156 11.234 1 93.56 206 LEU A N 1
ATOM 1646 C CA . LEU A 1 206 ? -10.25 23.016 12.039 1 93.56 206 LEU A CA 1
ATOM 1647 C C . LEU A 1 206 ? -11.758 22.984 12.234 1 93.56 206 LEU A C 1
ATOM 1649 O O . LEU A 1 206 ? -12.367 24.016 12.547 1 93.56 206 LEU A O 1
ATOM 1653 N N . ALA A 1 207 ? -12.297 21.875 12.07 1 91.62 207 ALA A N 1
ATOM 1654 C CA . ALA A 1 207 ? -13.742 21.703 12.211 1 91.62 207 ALA A CA 1
ATOM 1655 C C . ALA A 1 207 ? -14.164 21.797 13.68 1 91.62 207 ALA A C 1
ATOM 1657 O O . ALA A 1 207 ? -13.359 21.562 14.578 1 91.62 207 ALA A O 1
ATOM 1658 N N . SER A 1 208 ? -15.43 22.125 13.852 1 88.94 208 SER A N 1
ATOM 1659 C CA . SER A 1 208 ? -15.961 22.25 15.203 1 88.94 208 SER A CA 1
ATOM 1660 C C . SER A 1 208 ? -16.859 21.078 15.562 1 88.94 208 SER A C 1
ATOM 1662 O O . SER A 1 208 ? -17.344 20.969 16.688 1 88.94 208 SER A O 1
ATOM 1664 N N . GLY A 1 209 ? -17.156 20.203 14.602 1 85.44 209 GLY A N 1
ATOM 1665 C CA . GLY A 1 209 ? -18.031 19.062 14.836 1 85.44 209 GLY A CA 1
ATOM 1666 C C . GLY A 1 209 ? -17.531 17.781 14.188 1 85.44 209 GLY A C 1
ATOM 1667 O O . GLY A 1 209 ? -16.375 17.688 13.797 1 85.44 209 GLY A O 1
ATOM 1668 N N . ASP A 1 210 ? -18.422 16.75 14.305 1 82.12 210 ASP A N 1
ATOM 1669 C CA . ASP A 1 210 ? -18.094 15.453 13.734 1 82.12 210 ASP A CA 1
ATOM 1670 C C . ASP A 1 210 ? -18.484 15.383 12.258 1 82.12 210 ASP A C 1
ATOM 1672 O O . ASP A 1 210 ? -18.891 16.391 11.672 1 82.12 210 ASP A O 1
ATOM 1676 N N . TRP A 1 211 ? -18.25 14.203 11.766 1 81.31 211 TRP A N 1
ATOM 1677 C CA . TRP A 1 211 ? -18.562 13.984 10.352 1 81.31 211 TRP A CA 1
ATOM 1678 C C . TRP A 1 211 ? -20.016 14.383 10.047 1 81.31 211 TRP A C 1
ATOM 1680 O O . TRP A 1 211 ? -20.922 14.016 10.781 1 81.31 211 TRP A O 1
ATOM 1690 N N . ALA A 1 212 ? -20.219 15.453 9.281 1 69.44 212 ALA A N 1
ATOM 1691 C CA . ALA A 1 212 ? -21.578 15.875 8.977 1 69.44 212 ALA A CA 1
ATOM 1692 C C . ALA A 1 212 ? -21.891 15.727 7.484 1 69.44 212 ALA A C 1
ATOM 1694 O O . ALA A 1 212 ? -21 15.906 6.645 1 69.44 212 ALA A O 1
ATOM 1695 N N . PRO A 1 213 ? -23.109 15.031 7.223 1 63.16 213 PRO A N 1
ATOM 1696 C CA . PRO A 1 213 ? -23.5 14.992 5.812 1 63.16 213 PRO A CA 1
ATOM 1697 C C . PRO A 1 213 ? -23.469 16.375 5.152 1 63.16 213 PRO A C 1
ATOM 1699 O O . PRO A 1 213 ? -23.641 17.391 5.832 1 63.16 213 PRO A O 1
ATOM 1702 N N . ALA A 1 214 ? -22.875 16.328 3.951 1 54.66 214 ALA A N 1
ATOM 1703 C CA . ALA A 1 214 ? -22.875 17.594 3.213 1 54.66 214 ALA A CA 1
ATOM 1704 C C . ALA A 1 214 ? -24.25 18.234 3.254 1 54.66 214 ALA A C 1
ATOM 1706 O O . ALA A 1 214 ? -25.281 17.547 3.25 1 54.66 214 ALA A O 1
ATOM 1707 N N . LYS A 1 215 ? -24.422 19.266 3.797 1 46.97 215 LYS A N 1
ATOM 1708 C CA . LYS A 1 215 ? -25.688 19.953 3.689 1 46.97 215 LYS A CA 1
ATOM 1709 C C . LYS A 1 215 ? -26.266 19.844 2.279 1 46.97 215 LYS A C 1
ATOM 1711 O O . LYS A 1 215 ? -25.578 20.125 1.299 1 46.97 215 LYS A O 1
ATOM 1716 N N . LYS A 1 216 ? -27.188 18.938 2.033 1 46.94 216 LYS A N 1
ATOM 1717 C CA . LYS A 1 216 ? -27.906 19 0.762 1 46.94 216 LYS A CA 1
ATOM 1718 C C . LYS A 1 216 ? -28.125 20.453 0.329 1 46.94 216 LYS A C 1
ATOM 1720 O O . LYS A 1 216 ? -28.625 21.266 1.102 1 46.94 216 LYS A O 1
ATOM 1725 N N . ALA A 1 217 ? -27.297 21.031 -0.536 1 39.81 217 ALA A N 1
ATOM 1726 C CA . ALA A 1 217 ? -27.703 22.312 -1.109 1 39.81 217 ALA A CA 1
ATOM 1727 C C . ALA A 1 217 ? -29.219 22.344 -1.359 1 39.81 217 ALA A C 1
ATOM 1729 O O . ALA A 1 217 ? -29.781 21.359 -1.868 1 39.81 217 ALA A O 1
ATOM 1730 N N . ALA A 1 218 ? -29.969 23.094 -0.731 1 38.41 218 ALA A N 1
ATOM 1731 C CA . ALA A 1 218 ? -31.375 23.344 -1.04 1 38.41 218 ALA A CA 1
ATOM 1732 C C . ALA A 1 218 ? -31.594 23.469 -2.545 1 38.41 218 ALA A C 1
ATOM 1734 O O . ALA A 1 218 ? -31.016 24.359 -3.184 1 38.41 218 ALA A O 1
ATOM 1735 N N . VAL A 1 219 ? -31.734 22.516 -3.271 1 33.44 219 VAL A N 1
ATOM 1736 C CA . VAL A 1 219 ? -32.312 22.781 -4.582 1 33.44 219 VAL A CA 1
ATOM 1737 C C . VAL A 1 219 ? -33.562 23.641 -4.426 1 33.44 219 VAL A C 1
ATOM 1739 O O . VAL A 1 219 ? -34.5 23.266 -3.719 1 33.44 219 VAL A O 1
ATOM 1742 N N . LYS A 1 220 ? -33.375 24.984 -4.367 1 29.45 220 LYS A N 1
ATOM 1743 C CA . LYS A 1 220 ? -34.594 25.75 -4.613 1 29.45 220 LYS A CA 1
ATOM 1744 C C . LYS A 1 220 ? -35.438 25.094 -5.703 1 29.45 220 LYS A C 1
ATOM 1746 O O . LYS A 1 220 ? -34.969 24.828 -6.801 1 29.45 220 LYS A O 1
ATOM 1751 N N . ALA A 1 221 ? -36.688 24.922 -5.336 1 27.2 221 ALA A N 1
ATOM 1752 C CA . ALA A 1 221 ? -37.781 24.781 -6.289 1 27.2 221 ALA A CA 1
ATOM 1753 C C . ALA A 1 221 ? -38.094 26.109 -6.973 1 27.2 221 ALA A C 1
ATOM 1755 O O . ALA A 1 221 ? -38.188 27.141 -6.312 1 27.2 221 ALA A O 1
ATOM 1756 N N . MET B 1 1 ? 22.234 -11.812 19.609 1 58.66 1 MET B N 1
ATOM 1757 C CA . MET B 1 1 ? 21.203 -11.031 18.922 1 58.66 1 MET B CA 1
ATOM 1758 C C . MET B 1 1 ? 19.969 -11.867 18.656 1 58.66 1 MET B C 1
ATOM 1760 O O . MET B 1 1 ? 20.062 -13.078 18.453 1 58.66 1 MET B O 1
ATOM 1764 N N . SER B 1 2 ? 18.719 -11.312 19.078 1 80.75 2 SER B N 1
ATOM 1765 C CA . SER B 1 2 ? 17.516 -12.133 18.969 1 80.75 2 SER B CA 1
ATOM 1766 C C . SER B 1 2 ? 17.219 -12.5 17.531 1 80.75 2 SER B C 1
ATOM 1768 O O . SER B 1 2 ? 17.75 -11.883 16.594 1 80.75 2 SER B O 1
ATOM 1770 N N . GLU B 1 3 ? 16.578 -13.547 17.25 1 93.69 3 GLU B N 1
ATOM 1771 C CA . GLU B 1 3 ? 16.25 -14.086 15.938 1 93.69 3 GLU B CA 1
ATOM 1772 C C . GLU B 1 3 ? 15.133 -13.273 15.273 1 93.69 3 GLU B C 1
ATOM 1774 O O . GLU B 1 3 ? 14.32 -12.648 15.961 1 93.69 3 GLU B O 1
ATOM 1779 N N . LEU B 1 4 ? 15.258 -13.109 13.977 1 98.12 4 LEU B N 1
ATOM 1780 C CA . LEU B 1 4 ? 14.156 -12.562 13.195 1 98.12 4 LEU B CA 1
ATOM 1781 C C . LEU B 1 4 ? 12.953 -13.5 13.219 1 98.12 4 LEU B C 1
ATOM 1783 O O . LEU B 1 4 ? 13.086 -14.695 12.969 1 98.12 4 LEU B O 1
ATOM 1787 N N . GLN B 1 5 ? 11.758 -12.906 13.602 1 98.69 5 GLN B N 1
ATOM 1788 C CA . GLN B 1 5 ? 10.562 -13.727 13.766 1 98.69 5 GLN B CA 1
ATOM 1789 C C . GLN B 1 5 ? 9.375 -13.117 13.023 1 98.69 5 GLN B C 1
ATOM 1791 O O . GLN B 1 5 ? 9.266 -11.891 12.922 1 98.69 5 GLN B O 1
ATOM 1796 N N . ILE B 1 6 ? 8.594 -14.008 12.539 1 98.62 6 ILE B N 1
ATOM 1797 C CA . ILE B 1 6 ? 7.316 -13.578 11.984 1 98.62 6 ILE B CA 1
ATOM 1798 C C . ILE B 1 6 ? 6.176 -14.273 12.719 1 98.62 6 ILE B C 1
ATOM 1800 O O . ILE B 1 6 ? 6.172 -15.5 12.852 1 98.62 6 ILE B O 1
ATOM 1804 N N . LEU B 1 7 ? 5.219 -13.469 13.266 1 98.06 7 LEU B N 1
ATOM 1805 C CA . LEU B 1 7 ? 4.105 -13.969 14.062 1 98.06 7 LEU B CA 1
ATOM 1806 C C . LEU B 1 7 ? 2.826 -14.031 13.234 1 98.06 7 LEU B C 1
ATOM 1808 O O . LEU B 1 7 ? 2.488 -13.078 12.531 1 98.06 7 LEU B O 1
ATOM 1812 N N . GLY B 1 8 ? 2.121 -15.133 13.305 1 97.12 8 GLY B N 1
ATOM 1813 C CA . GLY B 1 8 ? 0.818 -15.281 12.68 1 97.12 8 GLY B CA 1
ATOM 1814 C C . GLY B 1 8 ? 0.433 -16.734 12.438 1 97.12 8 GLY B C 1
ATOM 1815 O O . GLY B 1 8 ? 1.195 -17.641 12.758 1 97.12 8 GLY B O 1
ATOM 1816 N N . PRO B 1 9 ? -0.749 -16.984 11.922 1 96.25 9 PRO B N 1
ATOM 1817 C CA . PRO B 1 9 ? -1.234 -18.359 11.781 1 96.25 9 PRO B CA 1
ATOM 1818 C C . PRO B 1 9 ? -0.593 -19.094 10.602 1 96.25 9 PRO B C 1
ATOM 1820 O O . PRO B 1 9 ? -0.156 -18.453 9.641 1 96.25 9 PRO B O 1
ATOM 1823 N N . LEU B 1 10 ? -0.64 -20.359 10.719 1 94.56 10 LEU B N 1
ATOM 1824 C CA . LEU B 1 10 ? -0.224 -21.188 9.594 1 94.56 10 LEU B CA 1
ATOM 1825 C C . LEU B 1 10 ? -1.125 -20.953 8.383 1 94.56 10 LEU B C 1
ATOM 1827 O O . LEU B 1 10 ? -2.342 -20.812 8.531 1 94.56 10 LEU B O 1
ATOM 1831 N N . GLY B 1 11 ? -0.528 -20.812 7.273 1 94 11 GLY B N 1
ATOM 1832 C CA . GLY B 1 11 ? -1.303 -20.75 6.043 1 94 11 GLY B CA 1
ATOM 1833 C C . GLY B 1 11 ? -1.639 -19.344 5.625 1 94 11 GLY B C 1
ATOM 1834 O O . GLY B 1 11 ? -2.158 -19.109 4.527 1 94 11 GLY B O 1
ATOM 1835 N N . ASN B 1 12 ? -1.35 -18.375 6.488 1 95.5 12 ASN B N 1
ATOM 1836 C CA . ASN B 1 12 ? -1.548 -16.984 6.105 1 95.5 12 ASN B CA 1
ATOM 1837 C C . ASN B 1 12 ? -0.743 -16.625 4.855 1 95.5 12 ASN B C 1
ATOM 1839 O O . ASN B 1 12 ? 0.454 -16.906 4.785 1 95.5 12 ASN B O 1
ATOM 1843 N N . ILE B 1 13 ? -1.407 -16.078 3.893 1 97.31 13 ILE B N 1
ATOM 1844 C CA . ILE B 1 13 ? -0.794 -15.852 2.59 1 97.31 13 ILE B CA 1
ATOM 1845 C C . ILE B 1 13 ? 0.426 -14.945 2.742 1 97.31 13 ILE B C 1
ATOM 1847 O O . ILE B 1 13 ? 1.462 -15.18 2.115 1 97.31 13 ILE B O 1
ATOM 1851 N N . HIS B 1 14 ? 0.368 -13.914 3.578 1 98.38 14 HIS B N 1
ATOM 1852 C CA . HIS B 1 14 ? 1.464 -12.969 3.734 1 98.38 14 HIS B CA 1
ATOM 1853 C C . HIS B 1 14 ? 2.639 -13.602 4.473 1 98.38 14 HIS B C 1
ATOM 1855 O O . HIS B 1 14 ? 3.797 -13.289 4.188 1 98.38 14 HIS B O 1
ATOM 1861 N N . ILE B 1 15 ? 2.305 -14.477 5.41 1 98.5 15 ILE B N 1
ATOM 1862 C CA . ILE B 1 15 ? 3.367 -15.188 6.109 1 98.5 15 ILE B CA 1
ATOM 1863 C C . ILE B 1 15 ? 4.082 -16.125 5.145 1 98.5 15 ILE B C 1
ATOM 1865 O O . ILE B 1 15 ? 5.312 -16.172 5.109 1 98.5 15 ILE B O 1
ATOM 1869 N N . ASN B 1 16 ? 3.285 -16.844 4.336 1 98.62 16 ASN B N 1
ATOM 1870 C CA . ASN B 1 16 ? 3.887 -17.75 3.359 1 98.62 16 ASN B CA 1
ATOM 1871 C C . ASN B 1 16 ? 4.781 -17 2.377 1 98.62 16 ASN B C 1
ATOM 1873 O O . ASN B 1 16 ? 5.871 -17.469 2.041 1 98.62 16 ASN B O 1
ATOM 1877 N N . ILE B 1 17 ? 4.352 -15.828 1.919 1 98.75 17 ILE B N 1
ATOM 1878 C CA . ILE B 1 17 ? 5.156 -15.008 1.022 1 98.75 17 ILE B CA 1
ATOM 1879 C C . ILE B 1 17 ? 6.453 -14.602 1.718 1 98.75 17 ILE B C 1
ATOM 1881 O O . ILE B 1 17 ? 7.539 -14.711 1.139 1 98.75 17 ILE B O 1
ATOM 1885 N N . ALA B 1 18 ? 6.367 -14.172 2.986 1 98.88 18 ALA B N 1
ATOM 1886 C CA . ALA B 1 18 ? 7.535 -13.742 3.752 1 98.88 18 ALA B CA 1
ATOM 1887 C C . ALA B 1 18 ? 8.523 -14.891 3.922 1 98.88 18 ALA B C 1
ATOM 1889 O O . ALA B 1 18 ? 9.742 -14.695 3.82 1 98.88 18 ALA B O 1
ATOM 1890 N N . LEU B 1 19 ? 8.008 -16.062 4.168 1 98.81 19 LEU B N 1
ATOM 1891 C CA . LEU B 1 19 ? 8.867 -17.219 4.359 1 98.81 19 LEU B CA 1
ATOM 1892 C C . LEU B 1 19 ? 9.586 -17.578 3.064 1 98.81 19 LEU B C 1
ATOM 1894 O O . LEU B 1 19 ? 10.766 -17.922 3.084 1 98.81 19 LEU B O 1
ATOM 1898 N N . ILE B 1 20 ? 8.898 -17.516 1.947 1 98.69 20 ILE B N 1
ATOM 1899 C CA . ILE B 1 20 ? 9.516 -17.781 0.65 1 98.69 20 ILE B CA 1
ATOM 1900 C C . ILE B 1 20 ? 10.602 -16.75 0.372 1 98.69 20 ILE B C 1
ATOM 1902 O O . ILE B 1 20 ? 11.711 -17.109 -0.036 1 98.69 20 ILE B O 1
ATOM 1906 N N . ILE B 1 21 ? 10.305 -15.43 0.613 1 98.75 21 ILE B N 1
ATOM 1907 C CA . ILE B 1 21 ? 11.266 -14.359 0.404 1 98.75 21 ILE B CA 1
ATOM 1908 C C . ILE B 1 21 ? 12.508 -14.609 1.263 1 98.75 21 ILE B C 1
ATOM 1910 O O . ILE B 1 21 ? 13.641 -14.492 0.782 1 98.75 21 ILE B O 1
ATOM 1914 N N . ALA B 1 22 ? 12.305 -14.992 2.51 1 98.75 22 ALA B N 1
ATOM 1915 C CA . ALA B 1 22 ? 13.406 -15.234 3.439 1 98.75 22 ALA B CA 1
ATOM 1916 C C . ALA B 1 22 ? 14.297 -16.375 2.955 1 98.75 22 ALA B C 1
ATOM 1918 O O . ALA B 1 22 ? 15.523 -16.25 2.955 1 98.75 22 ALA B O 1
ATOM 1919 N N . GLU B 1 23 ? 13.648 -17.422 2.543 1 98.44 23 GLU B N 1
ATOM 1920 C CA . GLU B 1 23 ? 14.398 -18.594 2.074 1 98.44 23 GLU B CA 1
ATOM 1921 C C . GLU B 1 23 ? 15.195 -18.266 0.818 1 98.44 23 GLU B C 1
ATOM 1923 O O . GLU B 1 23 ? 16.391 -18.578 0.731 1 98.44 23 GLU B O 1
ATOM 1928 N N . LEU B 1 24 ? 14.578 -17.609 -0.157 1 97.75 24 LEU B N 1
ATOM 1929 C CA . LEU B 1 24 ? 15.25 -17.266 -1.409 1 97.75 24 LEU B CA 1
ATOM 1930 C C . LEU B 1 24 ? 16.359 -16.25 -1.174 1 97.75 24 LEU B C 1
ATOM 1932 O O . LEU B 1 24 ? 17.375 -16.25 -1.875 1 97.75 24 LEU B O 1
ATOM 1936 N N . ALA B 1 25 ? 16.172 -15.367 -0.14 1 97.81 25 ALA B N 1
ATOM 1937 C CA . ALA B 1 25 ? 17.141 -14.312 0.143 1 97.81 25 ALA B CA 1
ATOM 1938 C C . ALA B 1 25 ? 18.219 -14.797 1.108 1 97.81 25 ALA B C 1
ATOM 1940 O O . ALA B 1 25 ? 19.172 -14.07 1.42 1 97.81 25 ALA B O 1
ATOM 1941 N N . GLY B 1 26 ? 18.125 -15.984 1.608 1 97.88 26 GLY B N 1
ATOM 1942 C CA . GLY B 1 26 ? 19.078 -16.531 2.553 1 97.88 26 GLY B CA 1
ATOM 1943 C C . GLY B 1 26 ? 19 -15.883 3.922 1 97.88 26 GLY B C 1
ATOM 1944 O O . GLY B 1 26 ? 20.031 -15.695 4.578 1 97.88 26 GLY B O 1
ATOM 1945 N N . VAL B 1 27 ? 17.859 -15.469 4.355 1 98.25 27 VAL B N 1
ATOM 1946 C CA . VAL B 1 27 ? 17.656 -14.805 5.637 1 98.25 27 VAL B CA 1
ATOM 1947 C C . VAL B 1 27 ? 16.906 -15.734 6.594 1 98.25 27 VAL B C 1
ATOM 1949 O O . VAL B 1 27 ? 15.75 -16.078 6.367 1 98.25 27 VAL B O 1
ATOM 1952 N N . PRO B 1 28 ? 17.547 -16.172 7.68 1 98.44 28 PRO B N 1
ATOM 1953 C CA . PRO B 1 28 ? 16.828 -17 8.656 1 98.44 28 PRO B CA 1
ATOM 1954 C C . PRO B 1 28 ? 15.625 -16.266 9.25 1 98.44 28 PRO B C 1
ATOM 1956 O O . PRO B 1 28 ? 15.742 -15.117 9.688 1 98.44 28 PRO B O 1
ATOM 1959 N N . LEU B 1 29 ? 14.523 -16.906 9.188 1 98.62 29 LEU B N 1
ATOM 1960 C CA . LEU B 1 29 ? 13.273 -16.359 9.68 1 98.62 29 LEU B CA 1
ATOM 1961 C C . LEU B 1 29 ? 12.484 -17.406 10.445 1 98.62 29 LEU B C 1
ATOM 1963 O O . LEU B 1 29 ? 12.125 -18.453 9.891 1 98.62 29 LEU B O 1
ATOM 1967 N N . LYS B 1 30 ? 12.219 -17.141 11.672 1 98.62 30 LYS B N 1
ATOM 1968 C CA . LYS B 1 30 ? 11.461 -18.078 12.5 1 98.62 30 LYS B CA 1
ATOM 1969 C C . LYS B 1 30 ? 9.969 -17.75 12.461 1 98.62 30 LYS B C 1
ATOM 1971 O O . LYS B 1 30 ? 9.57 -16.625 12.719 1 98.62 30 LYS B O 1
ATOM 1976 N N . HIS B 1 31 ? 9.211 -18.719 12.125 1 98.44 31 HIS B N 1
ATOM 1977 C CA . HIS B 1 31 ? 7.758 -18.578 12.18 1 98.44 31 HIS B CA 1
ATOM 1978 C C . HIS B 1 31 ? 7.223 -18.938 13.562 1 98.44 31 HIS B C 1
ATOM 1980 O O . HIS B 1 31 ? 7.344 -20.078 14.016 1 98.44 31 HIS B O 1
ATOM 1986 N N . VAL B 1 32 ? 6.738 -17.938 14.266 1 97.75 32 VAL B N 1
ATOM 1987 C CA . VAL B 1 32 ? 6.047 -18.141 15.531 1 97.75 32 VAL B CA 1
ATOM 1988 C C . VAL B 1 32 ? 4.539 -18.219 15.289 1 97.75 32 VAL B C 1
ATOM 1990 O O . VAL B 1 32 ? 3.889 -17.188 15.07 1 97.75 32 VAL B O 1
ATOM 1993 N N . VAL B 1 33 ? 4.012 -19.391 15.453 1 97.38 33 VAL B N 1
ATOM 1994 C CA . VAL B 1 33 ? 2.617 -19.625 15.086 1 97.38 33 VAL B CA 1
ATOM 1995 C C . VAL B 1 33 ? 1.696 -19.047 16.156 1 97.38 33 VAL B C 1
ATOM 1997 O O . VAL B 1 33 ? 1.812 -19.391 17.328 1 97.38 33 VAL B O 1
ATOM 2000 N N . VAL B 1 34 ? 0.916 -18.094 15.727 1 95.25 34 VAL B N 1
ATOM 2001 C CA . VAL B 1 34 ? -0.152 -17.516 16.531 1 95.25 34 VAL B CA 1
ATOM 2002 C C . VAL B 1 34 ? -1.502 -17.766 15.867 1 95.25 34 VAL B C 1
ATOM 2004 O O . VAL B 1 34 ? -1.77 -17.25 14.773 1 95.25 34 VAL B O 1
ATOM 2007 N N . GLU B 1 35 ? -2.379 -18.453 16.5 1 92.25 35 GLU B N 1
ATOM 2008 C CA . GLU B 1 35 ? -3.672 -18.797 15.906 1 92.25 35 GLU B CA 1
ATOM 2009 C C . GLU B 1 35 ? -4.562 -17.562 15.781 1 92.25 35 GLU B C 1
ATOM 2011 O O . GLU B 1 35 ? -4.418 -16.609 16.547 1 92.25 35 GLU B O 1
ATOM 2016 N N . HIS B 1 36 ? -5.496 -17.625 14.875 1 87 36 HIS B N 1
ATOM 2017 C CA . HIS B 1 36 ? -6.379 -16.5 14.602 1 87 36 HIS B CA 1
ATOM 2018 C C . HIS B 1 36 ? -7.121 -16.062 15.859 1 87 36 HIS B C 1
ATOM 2020 O O . HIS B 1 36 ? -7.23 -14.859 16.141 1 87 36 HIS B O 1
ATOM 2026 N N . LYS B 1 37 ? -7.535 -17.031 16.578 1 87.19 37 LYS B N 1
ATOM 2027 C CA . LYS B 1 37 ? -8.266 -16.734 17.812 1 87.19 37 LYS B CA 1
ATOM 2028 C C . LYS B 1 37 ? -7.379 -15.992 18.812 1 87.19 37 LYS B C 1
ATOM 2030 O O . LYS B 1 37 ? -7.84 -15.086 19.5 1 87.19 37 LYS B O 1
ATOM 2035 N N . GLU B 1 38 ? -6.176 -16.375 18.875 1 89.25 38 GLU B N 1
ATOM 2036 C CA . GLU B 1 38 ? -5.219 -15.719 19.75 1 89.25 38 GLU B CA 1
ATOM 2037 C C . GLU B 1 38 ? -4.867 -14.32 19.25 1 89.25 38 GLU B C 1
ATOM 2039 O O . GLU B 1 38 ? -4.727 -13.391 20.047 1 89.25 38 GLU B O 1
ATOM 2044 N N . ALA B 1 39 ? -4.844 -14.164 17.953 1 85.31 39 ALA B N 1
ATOM 2045 C CA . ALA B 1 39 ? -4.449 -12.891 17.344 1 85.31 39 ALA B CA 1
ATOM 2046 C C . ALA B 1 39 ? -5.531 -11.836 17.531 1 85.31 39 ALA B C 1
ATOM 2048 O O . ALA B 1 39 ? -5.258 -10.633 17.453 1 85.31 39 ALA B O 1
ATOM 2049 N N . THR B 1 40 ? -6.691 -12.297 17.875 1 84.69 40 THR B N 1
ATOM 2050 C CA . THR B 1 40 ? -7.797 -11.367 18.078 1 84.69 40 THR B CA 1
ATOM 2051 C C . THR B 1 40 ? -8.109 -11.219 19.562 1 84.69 40 THR B C 1
ATOM 2053 O O . THR B 1 40 ? -9.016 -10.477 19.953 1 84.69 40 THR B O 1
ATOM 2056 N N . GLY B 1 41 ? -7.375 -11.875 20.375 1 88.56 41 GLY B N 1
ATOM 2057 C CA . GLY B 1 41 ? -7.586 -11.82 21.812 1 88.56 41 GLY B CA 1
ATOM 2058 C C . GLY B 1 41 ? -7.113 -10.516 22.438 1 88.56 41 GLY B C 1
ATOM 2059 O O . GLY B 1 41 ? -6.297 -9.805 21.844 1 88.56 41 GLY B O 1
ATOM 2060 N N . LYS B 1 42 ? -7.57 -10.25 23.641 1 90.06 42 LYS B N 1
ATOM 2061 C CA . LYS B 1 42 ? -7.34 -8.992 24.344 1 90.06 42 LYS B CA 1
ATOM 2062 C C . LYS B 1 42 ? -5.848 -8.766 24.578 1 90.06 42 LYS B C 1
ATOM 2064 O O . LYS B 1 42 ? -5.348 -7.652 24.391 1 90.06 42 LYS B O 1
ATOM 2069 N N . GLU B 1 43 ? -5.156 -9.781 24.984 1 90.31 43 GLU B N 1
ATOM 2070 C CA . GLU B 1 43 ? -3.742 -9.641 25.312 1 90.31 43 GLU B CA 1
ATOM 2071 C C . GLU B 1 43 ? -2.916 -9.305 24.078 1 90.31 43 GLU B C 1
ATOM 2073 O O . GLU B 1 43 ? -2.039 -8.438 24.125 1 90.31 43 GLU B O 1
ATOM 2078 N N . PHE B 1 44 ? -3.229 -9.977 23.016 1 90.75 44 PHE B N 1
ATOM 2079 C CA . PHE B 1 44 ? -2.498 -9.742 21.781 1 90.75 44 PHE B CA 1
ATOM 2080 C C . PHE B 1 44 ? -2.816 -8.367 21.219 1 90.75 44 PHE B C 1
ATOM 2082 O O . PHE B 1 44 ? -1.919 -7.648 20.766 1 90.75 44 PHE B O 1
ATOM 2089 N N . VAL B 1 45 ? -3.963 -7.945 21.359 1 88.69 45 VAL B N 1
ATOM 2090 C CA . VAL B 1 45 ? -4.41 -6.668 20.812 1 88.69 45 VAL B CA 1
ATOM 2091 C C . VAL B 1 45 ? -3.834 -5.523 21.641 1 88.69 45 VAL B C 1
ATOM 2093 O O . VAL B 1 45 ? -3.494 -4.469 21.094 1 88.69 45 VAL B O 1
ATOM 2096 N N . LYS B 1 46 ? -3.719 -5.766 22.859 1 91.25 46 LYS B N 1
ATOM 2097 C CA . LYS B 1 46 ? -3.08 -4.766 23.719 1 91.2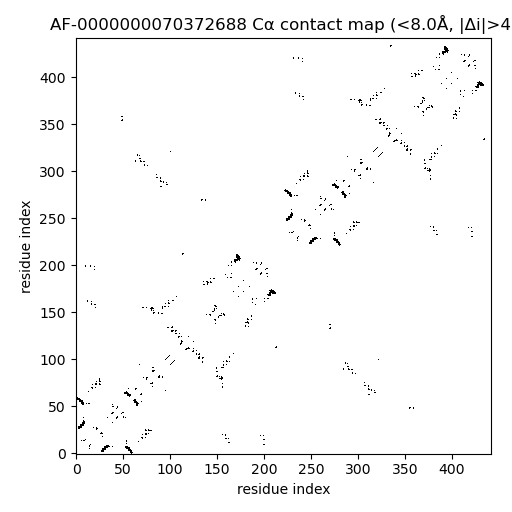5 46 LYS B CA 1
ATOM 2098 C C . LYS B 1 46 ? -1.633 -4.527 23.297 1 91.25 46 LYS B C 1
ATOM 2100 O O . LYS B 1 46 ? -1.161 -3.387 23.297 1 91.25 46 LYS B O 1
ATOM 2105 N N . LYS B 1 47 ? -0.999 -5.586 22.875 1 92.5 47 LYS B N 1
ATOM 2106 C CA . LYS B 1 47 ? 0.407 -5.508 22.484 1 92.5 47 LYS B CA 1
ATOM 2107 C C . LYS B 1 47 ? 0.556 -4.98 21.062 1 92.5 47 LYS B C 1
ATOM 2109 O O . LYS B 1 47 ? 1.503 -4.25 20.766 1 92.5 47 LYS B O 1
ATOM 2114 N N . TYR B 1 48 ? -0.413 -5.371 20.234 1 94.06 48 TYR B N 1
ATOM 2115 C CA . TYR B 1 48 ? -0.422 -4.961 18.828 1 94.06 48 TYR B CA 1
ATOM 2116 C C . TYR B 1 48 ? -1.752 -4.316 18.453 1 94.06 48 TYR B C 1
ATOM 2118 O O . TYR B 1 48 ? -2.58 -4.93 17.781 1 94.06 48 TYR B O 1
ATOM 2126 N N . PRO B 1 49 ? -1.893 -3.09 18.703 1 92.38 49 PRO B N 1
ATOM 2127 C CA . PRO B 1 49 ? -3.215 -2.461 18.734 1 92.38 49 PRO B CA 1
ATOM 2128 C C . PRO B 1 49 ? -3.842 -2.312 17.359 1 92.38 49 PRO B C 1
ATOM 2130 O O . PRO B 1 49 ? -5.055 -2.115 17.234 1 92.38 49 PRO B O 1
ATOM 2133 N N . LEU B 1 50 ? -3.066 -2.363 16.25 1 94.31 50 LEU B N 1
ATOM 2134 C CA . LEU B 1 50 ? -3.674 -2.258 14.93 1 94.31 50 LEU B CA 1
ATOM 2135 C C . LEU B 1 50 ? -4.34 -3.572 14.531 1 94.31 50 LEU B C 1
ATOM 2137 O O . LEU B 1 50 ? -5.133 -3.607 13.586 1 94.31 50 LEU B O 1
ATOM 2141 N N . GLY B 1 51 ? -3.943 -4.66 15.258 1 91.81 51 GLY B N 1
ATOM 2142 C CA . GLY B 1 51 ? -4.539 -5.953 14.969 1 91.81 51 GLY B CA 1
ATOM 2143 C C . GLY B 1 51 ? -4.109 -6.523 13.633 1 91.81 51 GLY B C 1
ATOM 2144 O O . GLY B 1 51 ? -4.816 -7.34 13.039 1 91.81 51 GLY B O 1
ATOM 2145 N N . LEU B 1 52 ? -3.008 -6.047 13.148 1 93.12 52 LEU B N 1
ATOM 2146 C CA . LEU B 1 52 ? -2.52 -6.523 11.859 1 93.12 52 LEU B CA 1
ATOM 2147 C C . LEU B 1 52 ? -1.718 -7.809 12.016 1 93.12 52 LEU B C 1
ATOM 2149 O O . LEU B 1 52 ? -0.969 -7.961 12.984 1 93.12 52 LEU B O 1
ATOM 2153 N N . ILE B 1 53 ? -1.847 -8.703 11.117 1 94.12 53 ILE B N 1
ATOM 2154 C CA . ILE B 1 53 ? -1.086 -9.938 10.977 1 94.12 53 ILE B CA 1
ATOM 2155 C C . ILE B 1 53 ? -0.649 -10.117 9.523 1 94.12 53 ILE B C 1
ATOM 2157 O O . ILE B 1 53 ? -1.427 -9.859 8.594 1 94.12 53 ILE B O 1
ATOM 2161 N N . PRO B 1 54 ? 0.562 -10.492 9.312 1 97.19 54 PRO B N 1
ATOM 2162 C CA . PRO B 1 54 ? 1.596 -10.945 10.25 1 97.19 54 PRO B CA 1
ATOM 2163 C C . PRO B 1 54 ? 2.332 -9.781 10.914 1 97.19 54 PRO B C 1
ATOM 2165 O O . PRO B 1 54 ? 2.148 -8.625 10.531 1 97.19 54 PRO B O 1
ATOM 2168 N N . ILE B 1 55 ? 3.061 -10.086 11.953 1 97.88 55 ILE B N 1
ATOM 2169 C CA . ILE B 1 55 ? 3.951 -9.156 12.641 1 97.88 55 ILE B CA 1
ATOM 2170 C C . ILE B 1 55 ? 5.391 -9.656 12.539 1 97.88 55 ILE B C 1
ATOM 2172 O O . ILE B 1 55 ? 5.684 -10.805 12.883 1 97.88 55 ILE B O 1
ATOM 2176 N N . LEU B 1 56 ? 6.289 -8.828 12.062 1 98.69 56 LEU B N 1
ATOM 2177 C CA . LEU B 1 56 ? 7.711 -9.156 12.039 1 98.69 56 LEU B CA 1
ATOM 2178 C C . LEU B 1 56 ? 8.43 -8.539 13.242 1 98.69 56 LEU B C 1
ATOM 2180 O O . LEU B 1 56 ? 8.258 -7.352 13.531 1 98.69 56 LEU B O 1
ATOM 2184 N N . ILE B 1 57 ? 9.133 -9.32 13.961 1 98.19 57 ILE B N 1
ATOM 2185 C CA . ILE B 1 57 ? 9.969 -8.859 15.062 1 98.19 57 ILE B CA 1
ATOM 2186 C C . ILE B 1 57 ? 11.438 -8.969 14.664 1 98.19 57 ILE B C 1
ATOM 2188 O O . ILE B 1 57 ? 11.945 -10.062 14.422 1 98.19 57 ILE B O 1
ATOM 2192 N N . THR B 1 58 ? 12.141 -7.832 14.625 1 97.69 58 THR B N 1
ATOM 2193 C CA . THR B 1 58 ? 13.539 -7.801 14.203 1 97.69 58 THR B CA 1
ATOM 2194 C C . THR B 1 58 ? 14.453 -8.227 15.344 1 97.69 58 THR B C 1
ATOM 2196 O O . THR B 1 58 ? 14.031 -8.281 16.5 1 97.69 58 THR B O 1
ATOM 2199 N N . PRO B 1 59 ? 15.734 -8.461 15.023 1 96.12 59 PRO B N 1
ATOM 2200 C CA . PRO B 1 59 ? 16.672 -8.852 16.078 1 96.12 59 PRO B CA 1
ATOM 2201 C C . PRO B 1 59 ? 16.828 -7.785 17.156 1 96.12 59 PRO B C 1
ATOM 2203 O O . PRO B 1 59 ? 17.125 -8.109 18.312 1 96.12 59 PRO B O 1
ATOM 2206 N N . ASP B 1 60 ? 16.625 -6.535 16.812 1 94.12 60 ASP B N 1
ATOM 2207 C CA . ASP B 1 60 ? 16.719 -5.438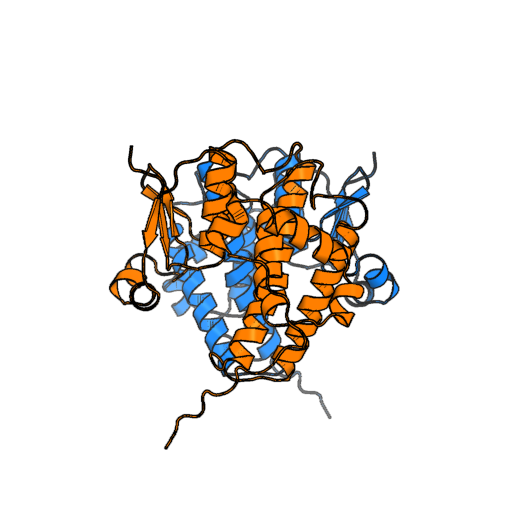 17.781 1 94.12 60 ASP B CA 1
ATOM 2208 C C . ASP B 1 60 ? 15.367 -5.164 18.438 1 94.12 60 ASP B C 1
ATOM 2210 O O . ASP B 1 60 ? 15.148 -4.09 19 1 94.12 60 ASP B O 1
ATOM 2214 N N . ARG B 1 61 ? 14.352 -6.035 18.188 1 94.56 61 ARG B N 1
ATOM 2215 C CA . ARG B 1 61 ? 13.062 -6.07 18.859 1 94.56 61 ARG B CA 1
ATOM 2216 C C . ARG B 1 61 ? 12.141 -4.973 18.344 1 94.56 61 ARG B C 1
ATOM 2218 O O . ARG B 1 61 ? 11.234 -4.527 19.047 1 94.56 61 ARG B O 1
ATOM 2225 N N . GLU B 1 62 ? 12.523 -4.523 17.141 1 96.12 62 GLU B N 1
ATOM 2226 C CA . GLU B 1 62 ? 11.57 -3.65 16.469 1 96.12 62 GLU B CA 1
ATOM 2227 C C . GLU B 1 62 ? 10.422 -4.453 15.867 1 96.12 62 GLU B C 1
ATOM 2229 O O . GLU B 1 62 ? 10.617 -5.59 15.43 1 96.12 62 GLU B O 1
ATOM 2234 N N . THR B 1 63 ? 9.25 -3.842 15.828 1 97.25 63 THR B N 1
ATOM 2235 C CA . THR B 1 63 ? 8.07 -4.453 15.219 1 97.25 63 THR B CA 1
ATOM 2236 C C . THR B 1 63 ? 7.785 -3.838 13.852 1 97.25 63 THR B C 1
ATOM 2238 O O . THR B 1 63 ? 7.777 -2.613 13.703 1 97.25 63 THR B O 1
ATOM 2241 N N . ILE B 1 64 ? 7.586 -4.723 12.906 1 98.19 64 ILE B N 1
ATOM 2242 C CA . ILE B 1 64 ? 7.156 -4.305 11.578 1 98.19 64 ILE B CA 1
ATOM 2243 C C . ILE B 1 64 ? 5.793 -4.914 11.266 1 98.19 64 ILE B C 1
ATOM 2245 O O . ILE B 1 64 ? 5.594 -6.121 11.414 1 98.19 64 ILE B O 1
ATOM 2249 N N . LEU B 1 65 ? 4.762 -4.191 10.727 1 96.06 65 LEU B N 1
ATOM 2250 C CA . LEU B 1 65 ? 3.373 -4.641 10.758 1 96.06 65 LEU B CA 1
ATOM 2251 C C . LEU B 1 65 ? 2.83 -4.828 9.352 1 96.06 65 LEU B C 1
ATOM 2253 O O . LEU B 1 65 ? 1.847 -5.543 9.148 1 96.06 65 LEU B O 1
ATOM 2257 N N . THR B 1 66 ? 3.213 -4.109 8.305 1 97.75 66 THR B N 1
ATOM 2258 C CA . THR B 1 66 ? 2.6 -4.129 6.98 1 97.75 66 THR B CA 1
ATOM 2259 C C . THR B 1 66 ? 3.35 -5.078 6.051 1 97.75 66 THR B C 1
ATOM 2261 O O . THR B 1 66 ? 4.578 -5.152 6.09 1 97.75 66 THR B O 1
ATOM 2264 N N . PRO B 1 67 ? 2.531 -5.883 5.281 1 98.19 67 PRO B N 1
ATOM 2265 C CA . PRO B 1 67 ? 3.164 -6.887 4.422 1 98.19 67 PRO B CA 1
ATOM 2266 C C . PRO B 1 67 ? 4.258 -6.297 3.535 1 98.19 67 PRO B C 1
ATOM 2268 O O . PRO B 1 67 ? 5.355 -6.848 3.455 1 98.19 67 PRO B O 1
ATOM 2271 N N . VAL B 1 68 ? 3.994 -5.172 2.979 1 98.19 68 VAL B N 1
ATOM 2272 C CA . VAL B 1 68 ? 4.953 -4.574 2.057 1 98.19 68 VAL B CA 1
ATOM 2273 C C . VAL B 1 68 ? 6.254 -4.254 2.795 1 98.19 68 VAL B C 1
ATOM 2275 O O . VAL B 1 68 ? 7.344 -4.578 2.316 1 98.19 68 VAL B O 1
ATOM 2278 N N . ALA B 1 69 ? 6.129 -3.643 3.996 1 98.56 69 ALA B N 1
ATOM 2279 C CA . ALA B 1 69 ? 7.309 -3.322 4.793 1 98.56 69 ALA B CA 1
ATOM 2280 C C . ALA B 1 69 ? 8.047 -4.59 5.219 1 98.56 69 ALA B C 1
ATOM 2282 O O . ALA B 1 69 ? 9.273 -4.637 5.203 1 98.56 69 ALA B O 1
ATOM 2283 N N . ILE B 1 70 ? 7.273 -5.617 5.547 1 98.81 70 ILE B N 1
ATOM 2284 C CA . ILE B 1 70 ? 7.844 -6.883 5.992 1 98.81 70 ILE B CA 1
ATOM 2285 C C . ILE B 1 70 ? 8.625 -7.531 4.852 1 98.81 70 ILE B C 1
ATOM 2287 O O . ILE B 1 70 ? 9.781 -7.914 5.023 1 98.81 70 ILE B O 1
ATOM 2291 N N . PHE B 1 71 ? 8.008 -7.621 3.676 1 98.88 71 PHE B N 1
ATOM 2292 C CA . PHE B 1 71 ? 8.664 -8.234 2.525 1 98.88 71 PHE B CA 1
ATOM 2293 C C . PHE B 1 71 ? 9.953 -7.5 2.182 1 98.88 71 PHE B C 1
ATOM 2295 O O . PHE B 1 71 ? 10.992 -8.133 1.98 1 98.88 71 PHE B O 1
ATOM 2302 N N . LYS B 1 72 ? 9.875 -6.199 2.18 1 98.56 72 LYS B N 1
ATOM 2303 C CA . LYS B 1 72 ? 11.023 -5.395 1.779 1 98.56 72 LYS B CA 1
ATOM 2304 C C . LYS B 1 72 ? 12.133 -5.457 2.83 1 98.56 72 LYS B C 1
ATOM 2306 O O . LYS B 1 72 ? 13.312 -5.445 2.492 1 98.56 72 LYS B O 1
ATOM 2311 N N . TYR B 1 73 ? 11.758 -5.52 4.141 1 98.56 73 TYR B N 1
ATOM 2312 C CA . TYR B 1 73 ? 12.758 -5.664 5.188 1 98.56 73 TYR B CA 1
ATOM 2313 C C . TYR B 1 73 ? 13.586 -6.93 4.98 1 98.56 73 TYR B C 1
ATOM 2315 O O . TYR B 1 73 ? 14.812 -6.891 5.031 1 98.56 73 TYR B O 1
ATOM 2323 N N . ILE B 1 74 ? 12.938 -8.023 4.703 1 98.69 74 ILE B N 1
ATOM 2324 C CA . ILE B 1 74 ? 13.602 -9.312 4.547 1 98.69 74 ILE B CA 1
ATOM 2325 C C . ILE B 1 74 ? 14.477 -9.297 3.299 1 98.69 74 ILE B C 1
ATOM 2327 O O . ILE B 1 74 ? 15.625 -9.742 3.334 1 98.69 74 ILE B O 1
ATOM 2331 N N . ALA B 1 75 ? 13.883 -8.773 2.24 1 98.44 75 ALA B N 1
ATOM 2332 C CA . ALA B 1 75 ? 14.641 -8.703 0.993 1 98.44 75 ALA B CA 1
ATOM 2333 C C . ALA B 1 75 ? 15.891 -7.84 1.154 1 98.44 75 ALA B C 1
ATOM 2335 O O . ALA B 1 75 ? 16.953 -8.188 0.65 1 98.44 75 ALA B O 1
ATOM 2336 N N . ARG B 1 76 ? 15.758 -6.68 1.877 1 97 76 ARG B N 1
ATOM 2337 C CA . ARG B 1 76 ? 16.891 -5.805 2.127 1 97 76 ARG B CA 1
ATOM 2338 C C . ARG B 1 76 ? 17.969 -6.512 2.955 1 97 76 ARG B C 1
ATOM 2340 O O . ARG B 1 76 ? 19.156 -6.367 2.693 1 97 76 ARG B O 1
ATOM 2347 N N . ALA B 1 77 ? 17.531 -7.27 3.92 1 96.81 77 ALA B N 1
ATOM 2348 C CA . ALA B 1 77 ? 18.453 -8 4.777 1 96.81 77 ALA B CA 1
ATOM 2349 C C . ALA B 1 77 ? 19.281 -9.008 3.971 1 96.81 77 ALA B C 1
ATOM 2351 O O . ALA B 1 77 ? 20.453 -9.234 4.254 1 96.81 77 ALA B O 1
ATOM 2352 N N . GLY B 1 78 ? 18.656 -9.578 2.965 1 97.06 78 GLY B N 1
ATOM 2353 C CA . GLY B 1 78 ? 19.344 -10.555 2.123 1 97.06 78 GLY B CA 1
ATOM 2354 C C . GLY B 1 78 ? 20.016 -9.93 0.915 1 97.06 78 GLY B C 1
ATOM 2355 O O . GLY B 1 78 ? 20.703 -10.617 0.158 1 97.06 78 GLY B O 1
ATOM 2356 N N . LYS B 1 79 ? 19.828 -8.625 0.725 1 95.69 79 LYS B N 1
ATOM 2357 C CA . LYS B 1 79 ? 20.391 -7.844 -0.365 1 95.69 79 LYS B CA 1
ATOM 2358 C C . LYS B 1 79 ? 20.047 -8.453 -1.721 1 95.69 79 LYS B C 1
ATOM 2360 O O . LYS B 1 79 ? 20.906 -8.539 -2.604 1 95.69 79 LYS B O 1
ATOM 2365 N N . GLN B 1 80 ? 18.781 -8.914 -1.848 1 96 80 GLN B N 1
ATOM 2366 C CA . GLN B 1 80 ? 18.312 -9.523 -3.088 1 96 80 GLN B CA 1
ATOM 2367 C C . GLN B 1 80 ? 16.812 -9.312 -3.275 1 96 80 GLN B C 1
ATOM 2369 O O . GLN B 1 80 ? 16.125 -8.883 -2.348 1 96 80 GLN B O 1
ATOM 2374 N N . LEU B 1 81 ? 16.344 -9.422 -4.523 1 98.06 81 LEU B N 1
ATOM 2375 C CA . LEU B 1 81 ? 14.93 -9.547 -4.844 1 98.06 81 LEU B CA 1
ATOM 2376 C C . LEU B 1 81 ? 14.266 -8.172 -4.91 1 98.06 81 LEU B C 1
ATOM 2378 O O . LEU B 1 81 ? 13.039 -8.07 -4.898 1 98.06 81 LEU B O 1
ATOM 2382 N N . LEU B 1 82 ? 15.055 -7.105 -4.883 1 97.69 82 LEU B N 1
ATOM 2383 C CA . LEU B 1 82 ? 14.461 -5.77 -4.879 1 97.69 82 LEU B CA 1
ATOM 2384 C C . LEU B 1 82 ? 14.82 -5.016 -6.156 1 97.69 82 LEU B C 1
ATOM 2386 O O . LEU B 1 82 ? 14.695 -3.789 -6.211 1 97.69 82 LEU B O 1
ATOM 2390 N N . GLY B 1 83 ? 15.211 -5.723 -7.176 1 96.44 83 GLY B N 1
ATOM 2391 C CA . GLY B 1 83 ? 15.555 -5.098 -8.445 1 96.44 83 GLY B CA 1
ATOM 2392 C C . GLY B 1 83 ? 17.016 -4.695 -8.531 1 96.44 83 GLY B C 1
ATOM 2393 O O . GLY B 1 83 ? 17.766 -4.863 -7.574 1 96.44 83 GLY B O 1
ATOM 2394 N N . SER B 1 84 ? 17.438 -4.078 -9.719 1 96.12 84 SER B N 1
ATOM 2395 C CA . SER B 1 84 ? 18.844 -3.816 -9.984 1 96.12 84 SER B CA 1
ATOM 2396 C C . SER B 1 84 ? 19.109 -2.33 -10.203 1 96.12 84 SER B C 1
ATOM 2398 O O . SER B 1 84 ? 20.234 -1.921 -10.453 1 96.12 84 SER B O 1
ATOM 2400 N N . SER B 1 85 ? 18.062 -1.529 -10.188 1 95.38 85 SER B N 1
ATOM 2401 C CA . SER B 1 85 ? 18.172 -0.092 -10.422 1 95.38 85 SER B CA 1
ATOM 2402 C C . SER B 1 85 ? 17.094 0.671 -9.648 1 95.38 85 SER B C 1
ATOM 2404 O O . SER B 1 85 ? 16.125 0.082 -9.18 1 95.38 85 SER B O 1
ATOM 2406 N N . PRO B 1 86 ? 17.266 1.956 -9.469 1 94 86 PRO B N 1
ATOM 2407 C CA . PRO B 1 86 ? 16.234 2.76 -8.82 1 94 86 PRO B CA 1
ATOM 2408 C C . PRO B 1 86 ? 14.875 2.646 -9.516 1 94 86 PRO B C 1
ATOM 2410 O O . PRO B 1 86 ? 13.836 2.629 -8.852 1 94 86 PRO B O 1
ATOM 2413 N N . LEU B 1 87 ? 14.922 2.568 -10.797 1 96.38 87 LEU B N 1
ATOM 2414 C CA . LEU B 1 87 ? 13.672 2.408 -11.531 1 96.38 87 LEU B CA 1
ATOM 2415 C C . LEU B 1 87 ? 13.039 1.053 -11.242 1 96.38 87 LEU B C 1
ATOM 2417 O O . LEU B 1 87 ? 11.828 0.957 -11.055 1 96.38 87 LEU B O 1
ATOM 2421 N N . ASP B 1 88 ? 13.883 -0.002 -11.156 1 97.44 88 ASP B N 1
ATOM 2422 C CA . ASP B 1 88 ? 13.367 -1.317 -10.789 1 97.44 88 ASP B CA 1
ATOM 2423 C C . ASP B 1 88 ? 12.695 -1.274 -9.414 1 97.44 88 ASP B C 1
ATOM 2425 O O . ASP B 1 88 ? 11.594 -1.806 -9.242 1 97.44 88 ASP B O 1
ATOM 2429 N N . GLU B 1 89 ? 13.359 -0.62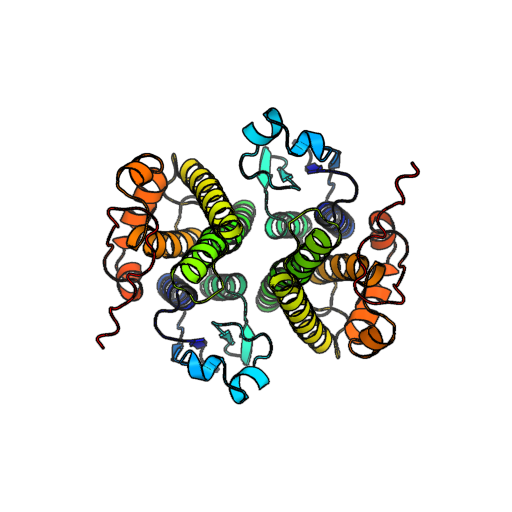5 -8.523 1 96.94 89 GLU B N 1
ATOM 2430 C CA . GLU B 1 89 ? 12.82 -0.538 -7.164 1 96.94 89 GLU B CA 1
ATOM 2431 C C . GLU B 1 89 ? 11.484 0.193 -7.148 1 96.94 89 GLU B C 1
ATOM 2433 O O . GLU B 1 89 ? 10.57 -0.195 -6.418 1 96.94 89 GLU B O 1
ATOM 2438 N N . THR B 1 90 ? 11.391 1.205 -7.977 1 98 90 THR B N 1
ATOM 2439 C CA . THR B 1 90 ? 10.156 1.971 -8.086 1 98 90 THR B CA 1
ATOM 2440 C C . THR B 1 90 ? 9.031 1.107 -8.656 1 98 90 THR B C 1
ATOM 2442 O O . THR B 1 90 ? 7.906 1.13 -8.148 1 98 90 THR B O 1
ATOM 2445 N N . LYS B 1 91 ? 9.367 0.377 -9.633 1 98.25 91 LYS B N 1
ATOM 2446 C CA . LYS B 1 91 ? 8.375 -0.5 -10.25 1 98.25 91 LYS B CA 1
ATOM 2447 C C . LYS B 1 91 ? 7.961 -1.616 -9.297 1 98.25 91 LYS B C 1
ATOM 2449 O O . LYS B 1 91 ? 6.809 -2.053 -9.312 1 98.25 91 LYS B O 1
ATOM 2454 N N . ILE B 1 92 ? 8.867 -2.027 -8.492 1 98.62 92 ILE B N 1
ATOM 2455 C CA . ILE B 1 92 ? 8.555 -3.023 -7.477 1 98.62 92 ILE B CA 1
ATOM 2456 C C . ILE B 1 92 ? 7.574 -2.432 -6.465 1 98.62 92 ILE B C 1
ATOM 2458 O O . ILE B 1 92 ? 6.57 -3.062 -6.117 1 98.62 92 ILE B O 1
ATOM 2462 N N . ASP B 1 93 ? 7.809 -1.171 -6.027 1 98.25 93 ASP B N 1
ATOM 2463 C CA . ASP B 1 93 ? 6.855 -0.49 -5.156 1 98.25 93 ASP B CA 1
ATOM 2464 C C . ASP B 1 93 ? 5.473 -0.424 -5.801 1 98.25 93 ASP B C 1
ATOM 2466 O O . ASP B 1 93 ? 4.465 -0.714 -5.152 1 98.25 93 ASP B O 1
ATOM 2470 N N . GLN B 1 94 ? 5.43 -0.124 -7.023 1 98.56 94 GLN B N 1
ATOM 2471 C CA . GLN B 1 94 ? 4.18 0.032 -7.762 1 98.56 94 GLN B CA 1
ATOM 2472 C C . GLN B 1 94 ? 3.414 -1.287 -7.836 1 98.56 94 GLN B C 1
ATOM 2474 O O . GLN B 1 94 ? 2.225 -1.338 -7.516 1 98.56 94 GLN B O 1
ATOM 2479 N N . PHE B 1 95 ? 4.121 -2.311 -8.203 1 98.69 95 PHE B N 1
ATOM 2480 C CA . PHE B 1 95 ? 3.441 -3.582 -8.414 1 98.69 95 PHE B CA 1
ATOM 2481 C C . PHE B 1 95 ? 3.016 -4.195 -7.086 1 98.69 95 PHE B C 1
ATOM 2483 O O . PHE B 1 95 ? 1.979 -4.855 -7.004 1 98.69 95 PHE B O 1
ATOM 2490 N N . LEU B 1 96 ? 3.797 -3.934 -6.02 1 98.62 96 LEU B N 1
ATOM 2491 C CA . LEU B 1 96 ? 3.342 -4.383 -4.707 1 98.62 96 LEU B CA 1
ATOM 2492 C C . LEU B 1 96 ? 2.021 -3.715 -4.332 1 98.62 96 LEU B C 1
ATOM 2494 O O . LEU B 1 96 ? 1.115 -4.371 -3.812 1 98.62 96 LEU B O 1
ATOM 2498 N N . ASP B 1 97 ? 1.954 -2.443 -4.641 1 97.69 97 ASP B N 1
ATOM 2499 C CA . ASP B 1 97 ? 0.723 -1.706 -4.375 1 97.69 97 ASP B CA 1
ATOM 2500 C C . ASP B 1 97 ? -0.448 -2.291 -5.16 1 97.69 97 ASP B C 1
ATOM 2502 O O . ASP B 1 97 ? -1.532 -2.494 -4.609 1 97.69 97 ASP B O 1
ATOM 2506 N N . ILE B 1 98 ? -0.226 -2.57 -6.383 1 98.38 98 ILE B N 1
ATOM 2507 C CA . ILE B 1 98 ? -1.274 -3.051 -7.277 1 98.38 98 ILE B CA 1
ATOM 2508 C C . ILE B 1 98 ? -1.679 -4.469 -6.879 1 98.38 98 ILE B C 1
ATOM 2510 O O . ILE B 1 98 ? -2.869 -4.777 -6.773 1 98.38 98 ILE B O 1
ATOM 2514 N N . ILE B 1 99 ? -0.702 -5.324 -6.582 1 98.69 99 ILE B N 1
ATOM 2515 C CA . ILE B 1 99 ? -0.956 -6.73 -6.301 1 98.69 99 ILE B CA 1
ATOM 2516 C C . ILE B 1 99 ? -1.63 -6.875 -4.938 1 98.69 99 ILE B C 1
ATOM 2518 O O . ILE B 1 99 ? -2.668 -7.531 -4.816 1 98.69 99 ILE B O 1
ATOM 2522 N N . LEU B 1 100 ? -1.078 -6.227 -3.934 1 97.81 100 LEU B N 1
ATOM 2523 C CA . LEU B 1 100 ? -1.591 -6.406 -2.58 1 97.81 100 LEU B CA 1
ATOM 2524 C C . LEU B 1 100 ? -2.742 -5.445 -2.305 1 97.81 100 LEU B C 1
ATOM 2526 O O . LEU B 1 100 ? -3.732 -5.82 -1.674 1 97.81 100 LEU B O 1
ATOM 2530 N N . GLY B 1 101 ? -2.625 -4.289 -2.863 1 95.94 101 GLY B N 1
ATOM 2531 C CA . GLY B 1 101 ? -3.58 -3.242 -2.541 1 95.94 101 GLY B CA 1
ATOM 2532 C C . GLY B 1 101 ? -4.844 -3.311 -3.377 1 95.94 101 GLY B C 1
ATOM 2533 O O . GLY B 1 101 ? -5.902 -2.834 -2.955 1 95.94 101 GLY B O 1
ATOM 2534 N N . ASN B 1 102 ? -4.793 -3.854 -4.57 1 96.81 102 ASN B N 1
ATOM 2535 C CA . ASN B 1 102 ? -5.965 -3.916 -5.438 1 96.81 102 ASN B CA 1
ATOM 2536 C C . ASN B 1 102 ? -6.352 -5.359 -5.754 1 96.81 102 ASN B C 1
ATOM 2538 O O . ASN B 1 102 ? -7.453 -5.797 -5.414 1 96.81 102 ASN B O 1
ATOM 2542 N N . LEU B 1 103 ? -5.441 -6.105 -6.266 1 98.19 103 LEU B N 1
ATOM 2543 C CA . LEU B 1 103 ? -5.746 -7.465 -6.707 1 98.19 103 LEU B CA 1
ATOM 2544 C C . LEU B 1 103 ? -6.129 -8.344 -5.52 1 98.19 103 LEU B C 1
ATOM 2546 O O . LEU B 1 103 ? -7.234 -8.891 -5.477 1 98.19 103 LEU B O 1
ATOM 2550 N N . HIS B 1 104 ? -5.258 -8.438 -4.551 1 98.06 104 HIS B N 1
ATOM 2551 C CA . HIS B 1 104 ? -5.496 -9.281 -3.383 1 98.06 104 HIS B CA 1
ATOM 2552 C C . HIS B 1 104 ? -6.68 -8.766 -2.568 1 98.06 104 HIS B C 1
ATOM 2554 O O . HIS B 1 104 ? -7.488 -9.562 -2.08 1 98.06 104 HIS B O 1
ATOM 2560 N N . LYS B 1 105 ? -6.703 -7.477 -2.412 1 95.75 105 LYS B N 1
ATOM 2561 C CA . LYS B 1 105 ? -7.812 -6.906 -1.653 1 95.75 105 LYS B CA 1
ATOM 2562 C C . LYS B 1 105 ? -9.148 -7.227 -2.311 1 95.75 105 LYS B C 1
ATOM 2564 O O . LYS B 1 105 ? -10.125 -7.531 -1.624 1 95.75 105 LYS B O 1
ATOM 2569 N N . SER B 1 106 ? -9.258 -7.102 -3.625 1 96.19 106 SER B N 1
ATOM 2570 C CA . SER B 1 106 ? -10.469 -7.461 -4.352 1 96.19 106 SER B CA 1
ATOM 2571 C C . SER B 1 106 ? -10.836 -8.922 -4.121 1 96.19 106 SER B C 1
ATOM 2573 O O . SER B 1 106 ? -12.008 -9.242 -3.902 1 96.19 106 SER B O 1
ATOM 2575 N N . TYR B 1 107 ? -9.828 -9.766 -4.156 1 96.12 107 TYR B N 1
ATOM 2576 C CA . TYR B 1 107 ? -10.016 -11.18 -3.857 1 96.12 107 TYR B CA 1
ATOM 2577 C C . TYR B 1 107 ? -10.617 -11.367 -2.471 1 96.12 107 TYR B C 1
ATOM 2579 O O . TYR B 1 107 ? -11.57 -12.133 -2.299 1 96.12 107 TYR B O 1
ATOM 2587 N N . GLU B 1 108 ? -10.086 -10.68 -1.487 1 93.25 108 GLU B N 1
ATOM 2588 C CA . GLU B 1 108 ? -10.586 -10.789 -0.119 1 93.25 108 GLU B CA 1
ATOM 2589 C C . GLU B 1 108 ? -12.023 -10.289 -0.015 1 93.25 108 GLU B C 1
ATOM 2591 O O . GLU B 1 108 ? -12.852 -10.914 0.648 1 93.25 108 GLU B O 1
ATOM 2596 N N . ASP B 1 109 ? -12.297 -9.156 -0.69 1 91.62 109 ASP B N 1
ATOM 2597 C CA . ASP B 1 109 ? -13.641 -8.586 -0.649 1 91.62 109 ASP B CA 1
ATOM 2598 C C . ASP B 1 109 ? -14.664 -9.539 -1.252 1 91.62 109 ASP B C 1
ATOM 2600 O O . ASP B 1 109 ? -15.766 -9.703 -0.712 1 91.62 109 ASP B O 1
ATOM 2604 N N . ILE B 1 110 ? -14.297 -10.18 -2.311 1 93.56 110 ILE B N 1
ATOM 2605 C CA . ILE B 1 110 ? -15.188 -11.117 -2.984 1 93.56 110 ILE B CA 1
ATOM 2606 C C . ILE B 1 110 ? -15.406 -12.352 -2.105 1 93.56 110 ILE B C 1
ATOM 2608 O O . ILE B 1 110 ? -16.547 -12.719 -1.811 1 93.56 110 ILE B O 1
ATOM 2612 N N . THR B 1 111 ? -14.344 -12.914 -1.598 1 93 111 THR B N 1
ATOM 2613 C CA . THR B 1 111 ? -14.414 -14.203 -0.924 1 93 111 THR B CA 1
ATOM 2614 C C . THR B 1 111 ? -15.039 -14.062 0.462 1 93 111 THR B C 1
ATOM 2616 O O . THR B 1 111 ? -15.797 -14.922 0.901 1 93 111 THR B O 1
ATOM 2619 N N . THR B 1 112 ? -14.758 -12.961 1.144 1 89.25 112 THR B N 1
ATOM 2620 C CA . THR B 1 112 ? -15.352 -12.773 2.461 1 89.25 112 THR B CA 1
ATOM 2621 C C . THR B 1 112 ? -16.859 -12.555 2.348 1 89.25 112 THR B C 1
ATOM 2623 O O . THR B 1 112 ? -17.625 -12.945 3.238 1 89.25 112 THR B O 1
ATOM 2626 N N . SER B 1 113 ? -17.234 -11.953 1.283 1 86.56 113 SER B N 1
ATOM 2627 C CA . SER B 1 113 ? -18.656 -11.758 1.035 1 86.56 113 SER B CA 1
ATOM 2628 C C . SER B 1 113 ? -19.344 -13.062 0.658 1 86.56 113 SER B C 1
ATOM 2630 O O . SER B 1 113 ? -20.359 -13.422 1.236 1 86.56 113 SER B O 1
ATOM 2632 N N . ILE B 1 114 ? -18.734 -13.828 -0.211 1 86.19 114 ILE B N 1
ATOM 2633 C CA . ILE B 1 114 ? -19.359 -15.023 -0.757 1 86.19 114 ILE B CA 1
ATOM 2634 C C . ILE B 1 114 ? -19.359 -16.141 0.295 1 86.19 114 ILE B C 1
ATOM 2636 O O . ILE B 1 114 ? -20.281 -16.953 0.351 1 86.19 114 ILE B O 1
ATOM 2640 N N . TYR B 1 115 ? -18.344 -16.078 1.229 1 86.62 115 TYR B N 1
ATOM 2641 C CA . TYR B 1 115 ? -18.219 -17.141 2.225 1 86.62 115 TYR B CA 1
ATOM 2642 C C . TYR B 1 115 ? -18.906 -16.734 3.525 1 86.62 115 TYR B C 1
ATOM 2644 O O . TYR B 1 115 ? -18.953 -17.516 4.477 1 86.62 115 TYR B O 1
ATOM 2652 N N . GLY B 1 116 ? -19.422 -15.555 3.633 1 80.81 116 GLY B N 1
ATOM 2653 C CA . GLY B 1 116 ? -20.312 -15.164 4.715 1 80.81 116 GLY B CA 1
ATOM 2654 C C . GLY B 1 116 ? -19.578 -14.578 5.906 1 80.81 116 GLY B C 1
ATOM 2655 O O . GLY B 1 116 ? -20.094 -14.57 7.023 1 80.81 116 GLY B O 1
ATOM 2656 N N . TYR B 1 117 ? -18.375 -14.141 5.66 1 80.12 117 TYR B N 1
ATOM 2657 C CA . TYR B 1 117 ? -17.625 -13.508 6.746 1 80.12 117 TYR B CA 1
ATOM 2658 C C . TYR B 1 117 ? -18.047 -12.055 6.918 1 80.12 117 TYR B C 1
ATOM 2660 O O . TYR B 1 117 ? -17.781 -11.445 7.957 1 80.12 117 TYR B O 1
ATOM 2668 N N . ARG B 1 118 ? -18.719 -11.492 5.84 1 78.31 118 ARG B N 1
ATOM 2669 C CA . ARG B 1 118 ? -19.328 -10.172 5.879 1 78.31 118 ARG B CA 1
ATOM 2670 C C . ARG B 1 118 ? -20.703 -10.188 5.223 1 78.31 118 ARG B C 1
ATOM 2672 O O . ARG B 1 118 ? -21.062 -11.148 4.535 1 78.31 118 ARG B O 1
ATOM 2679 N N . GLU B 1 119 ? -21.422 -9.164 5.539 1 78.06 119 GLU B N 1
ATOM 2680 C CA . GLU B 1 119 ? -22.719 -9.047 4.863 1 78.06 119 GLU B CA 1
ATOM 2681 C C . GLU B 1 119 ? -22.547 -9.008 3.35 1 78.06 119 GLU B C 1
ATOM 2683 O O . GLU B 1 119 ? -21.672 -8.305 2.836 1 78.06 119 GLU B O 1
ATOM 2688 N N . TYR B 1 120 ? -23.391 -9.812 2.756 1 81.62 120 TYR B N 1
ATOM 2689 C CA . TYR B 1 120 ? -23.297 -9.867 1.301 1 81.62 120 TYR B CA 1
ATOM 2690 C C . TYR B 1 120 ? -23.875 -8.602 0.67 1 81.62 120 TYR B C 1
ATOM 2692 O O . TYR B 1 120 ? -24.984 -8.18 1.004 1 81.62 120 TYR B O 1
ATOM 2700 N N . ASP B 1 121 ? -23.078 -7.965 -0.093 1 80.25 121 ASP B N 1
ATOM 2701 C CA . ASP B 1 121 ? -23.469 -6.797 -0.882 1 80.25 121 ASP B CA 1
ATOM 2702 C C . ASP B 1 121 ? -23.141 -7.004 -2.359 1 80.25 121 ASP B C 1
ATOM 2704 O O . ASP B 1 121 ? -21.969 -6.914 -2.76 1 80.25 121 ASP B O 1
ATOM 2708 N N . GLU B 1 122 ? -24.188 -7.18 -3.119 1 85.25 122 GLU B N 1
ATOM 2709 C CA . GLU B 1 122 ? -24.031 -7.516 -4.531 1 85.25 122 GLU B CA 1
ATOM 2710 C C . GLU B 1 122 ? -23.234 -6.441 -5.266 1 85.25 122 GLU B C 1
ATOM 2712 O O . GLU B 1 122 ? -22.391 -6.75 -6.105 1 85.25 122 GLU B O 1
ATOM 2717 N N . THR B 1 123 ? -23.578 -5.203 -4.988 1 85.06 123 THR B N 1
ATOM 2718 C CA . THR B 1 123 ? -22.906 -4.094 -5.648 1 85.06 123 THR B CA 1
ATOM 2719 C C . THR B 1 123 ? -21.406 -4.082 -5.309 1 85.06 123 THR B C 1
ATOM 2721 O O . THR B 1 123 ? -20.562 -3.9 -6.188 1 85.06 123 THR B O 1
ATOM 2724 N N . SER B 1 124 ? -21.109 -4.391 -4.062 1 85.12 124 SER B N 1
ATOM 2725 C CA . SER B 1 124 ? -19.734 -4.418 -3.611 1 85.12 124 SER B CA 1
ATOM 2726 C C . SER B 1 124 ? -18.953 -5.562 -4.262 1 85.12 124 SER B C 1
ATOM 2728 O O . SER B 1 124 ? -17.797 -5.387 -4.668 1 85.12 124 SER B O 1
ATOM 2730 N N . VAL B 1 125 ? -19.625 -6.711 -4.355 1 90.38 125 VAL B N 1
ATOM 2731 C CA . VAL B 1 125 ? -18.984 -7.879 -4.949 1 90.38 125 VAL B CA 1
ATOM 2732 C C . VAL B 1 125 ? -18.75 -7.641 -6.441 1 90.38 125 VAL B C 1
ATOM 2734 O O . VAL B 1 125 ? -17.672 -7.945 -6.965 1 90.38 125 VAL B O 1
ATOM 2737 N N . LYS B 1 126 ? -19.734 -7.051 -7.082 1 92.06 126 LYS B N 1
ATOM 2738 C CA . LYS B 1 126 ? -19.609 -6.742 -8.508 1 92.06 126 LYS B CA 1
ATOM 2739 C C . LYS B 1 126 ? -18.469 -5.77 -8.758 1 92.06 126 LYS B C 1
ATOM 2741 O O . LYS B 1 126 ? -17.67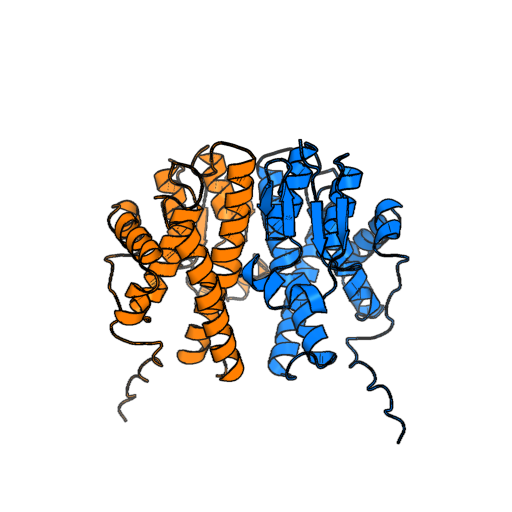2 -5.969 -9.68 1 92.06 126 LYS B O 1
ATOM 2746 N N . ASN B 1 127 ? -18.344 -4.758 -7.926 1 91.56 127 ASN B N 1
ATOM 2747 C CA . ASN B 1 127 ? -17.281 -3.775 -8.055 1 91.56 127 ASN B CA 1
ATOM 2748 C C . ASN B 1 127 ? -15.914 -4.398 -7.793 1 91.56 127 ASN B C 1
ATOM 2750 O O . ASN B 1 127 ? -14.938 -4.082 -8.484 1 91.56 127 ASN B O 1
ATOM 2754 N N . ALA B 1 128 ? -15.891 -5.266 -6.801 1 94.31 128 ALA B N 1
ATOM 2755 C CA . ALA B 1 128 ? -14.633 -5.941 -6.473 1 94.31 128 ALA B CA 1
ATOM 2756 C C . ALA B 1 128 ? -14.188 -6.848 -7.613 1 94.31 128 ALA B C 1
ATOM 2758 O O . ALA B 1 128 ? -12.992 -6.926 -7.926 1 94.31 128 ALA B O 1
ATOM 2759 N N . LYS B 1 129 ? -15.141 -7.527 -8.219 1 94.69 129 LYS B N 1
ATOM 2760 C CA . LYS B 1 129 ? -14.828 -8.383 -9.352 1 94.69 129 LYS B CA 1
ATOM 2761 C C . LYS B 1 129 ? -14.289 -7.574 -10.523 1 94.69 129 LYS B C 1
ATOM 2763 O O . LYS B 1 129 ? -13.305 -7.961 -11.156 1 94.69 129 LYS B O 1
ATOM 2768 N N . LYS B 1 130 ? -14.898 -6.469 -10.773 1 95.31 130 LYS B N 1
ATOM 2769 C CA . LYS B 1 130 ? -14.453 -5.59 -11.852 1 95.31 130 LYS B CA 1
ATOM 2770 C C . LYS B 1 130 ? -13.039 -5.074 -11.594 1 95.31 130 LYS B C 1
ATOM 2772 O O . LYS B 1 130 ? -12.203 -5.062 -12.5 1 95.31 130 LYS B O 1
ATOM 2777 N N . LEU B 1 131 ? -12.82 -4.68 -10.383 1 96.19 131 LEU B N 1
ATOM 2778 C CA . LEU B 1 131 ? -11.5 -4.184 -10.023 1 96.19 131 LEU B CA 1
ATOM 2779 C C . LEU B 1 131 ? -10.453 -5.285 -10.133 1 96.19 131 LEU B C 1
ATOM 2781 O O . LEU B 1 131 ? -9.352 -5.047 -10.625 1 96.19 131 LEU B O 1
ATOM 2785 N N . PHE B 1 132 ? -10.812 -6.461 -9.688 1 97.06 132 PHE B N 1
ATOM 2786 C CA . PHE B 1 132 ? -9.906 -7.598 -9.797 1 97.06 132 PHE B CA 1
ATOM 2787 C C . PHE B 1 132 ? -9.508 -7.84 -11.25 1 97.06 132 PHE B C 1
ATOM 2789 O O . PHE B 1 132 ? -8.32 -7.93 -11.562 1 97.06 132 PHE B O 1
ATOM 2796 N N . GLU B 1 133 ? -10.5 -7.859 -12.102 1 96.5 133 GLU B N 1
ATOM 2797 C CA . GLU B 1 133 ? -10.258 -8.164 -13.508 1 96.5 133 GLU B CA 1
ATOM 2798 C C . GLU B 1 133 ? -9.445 -7.066 -14.188 1 96.5 133 GLU B C 1
ATOM 2800 O O . GLU B 1 133 ? -8.562 -7.352 -15 1 96.5 133 GLU B O 1
ATOM 2805 N N . LYS B 1 134 ? -9.75 -5.863 -13.836 1 96.62 134 LYS B N 1
ATOM 2806 C CA . LYS B 1 134 ? -9.016 -4.727 -14.383 1 96.62 134 LYS B CA 1
ATOM 2807 C C . LYS B 1 134 ? -7.535 -4.793 -14.008 1 96.62 134 LYS B C 1
ATOM 2809 O O . LYS B 1 134 ? -6.668 -4.605 -14.859 1 96.62 134 LYS B O 1
ATOM 2814 N N . ASN B 1 135 ? -7.262 -5.062 -12.797 1 98.12 135 ASN B N 1
ATOM 2815 C CA . ASN B 1 135 ? -5.883 -5.145 -12.336 1 98.12 135 ASN B CA 1
ATOM 2816 C C . ASN B 1 135 ? -5.18 -6.383 -12.883 1 98.12 135 ASN B C 1
ATOM 2818 O O . ASN B 1 135 ? -4 -6.332 -13.234 1 98.12 135 ASN B O 1
ATOM 2822 N N . LEU B 1 136 ? -5.887 -7.5 -12.992 1 98.19 136 LEU B N 1
ATOM 2823 C CA . LEU B 1 136 ? -5.316 -8.711 -13.57 1 98.19 136 LEU B CA 1
ATOM 2824 C C . LEU B 1 136 ? -4.934 -8.492 -15.031 1 98.19 136 LEU B C 1
ATOM 2826 O O . LEU B 1 136 ? -3.865 -8.922 -15.469 1 98.19 136 LEU B O 1
ATOM 2830 N N . LYS B 1 137 ? -5.785 -7.828 -15.734 1 97.44 137 LYS B N 1
ATOM 2831 C CA . LYS B 1 137 ? -5.504 -7.539 -17.141 1 97.44 137 LYS B CA 1
ATOM 2832 C C . LYS B 1 137 ? -4.266 -6.656 -17.281 1 97.44 137 LYS B C 1
ATOM 2834 O O . LYS B 1 137 ? -3.432 -6.883 -18.156 1 97.44 137 LYS B O 1
ATOM 2839 N N . PHE B 1 138 ? -4.164 -5.656 -16.453 1 97.69 138 PHE B N 1
ATOM 2840 C CA . PHE B 1 138 ? -3.002 -4.773 -16.453 1 97.69 138 PHE B CA 1
ATOM 2841 C C . PHE B 1 138 ? -1.722 -5.566 -16.219 1 97.69 138 PHE B C 1
ATOM 2843 O O . PHE B 1 138 ? -0.729 -5.375 -16.922 1 97.69 138 PHE B O 1
ATOM 2850 N N . ILE B 1 139 ? -1.779 -6.496 -15.234 1 98.44 139 ILE B N 1
ATOM 2851 C CA . ILE B 1 139 ? -0.627 -7.324 -14.891 1 98.44 139 ILE B CA 1
ATOM 2852 C C . ILE B 1 139 ? -0.336 -8.305 -16.031 1 98.44 139 ILE B C 1
ATOM 2854 O O . ILE B 1 139 ? 0.824 -8.523 -16.375 1 98.44 139 ILE B O 1
ATOM 2858 N N . ASN B 1 140 ? -1.411 -8.852 -16.562 1 98.31 140 ASN B N 1
ATOM 2859 C CA . ASN B 1 140 ? -1.265 -9.758 -17.703 1 98.31 140 ASN B CA 1
ATOM 2860 C C . ASN B 1 140 ? -0.547 -9.086 -18.875 1 98.31 140 ASN B C 1
ATOM 2862 O O . ASN B 1 140 ? 0.351 -9.672 -19.469 1 98.31 140 ASN B O 1
ATOM 2866 N N . ASP B 1 141 ? -0.866 -7.887 -19.141 1 96.94 141 ASP B N 1
ATOM 2867 C CA . ASP B 1 141 ? -0.254 -7.156 -20.25 1 96.94 141 ASP B CA 1
ATOM 2868 C C . ASP B 1 141 ? 1.205 -6.824 -19.938 1 96.94 141 ASP B C 1
ATOM 2870 O O . ASP B 1 141 ? 2.043 -6.809 -20.844 1 96.94 141 ASP B O 1
ATOM 2874 N N . ALA B 1 142 ? 1.492 -6.59 -18.688 1 96.62 142 ALA B N 1
ATOM 2875 C CA . ALA B 1 142 ? 2.867 -6.297 -18.281 1 96.62 142 ALA B CA 1
ATOM 2876 C C . ALA B 1 142 ? 3.762 -7.52 -18.469 1 96.62 142 ALA B C 1
ATOM 2878 O O . ALA B 1 142 ? 4.973 -7.387 -18.656 1 96.62 142 ALA B O 1
ATOM 2879 N N . LEU B 1 143 ? 3.193 -8.703 -18.469 1 97.75 143 LEU B N 1
ATOM 2880 C CA . LEU B 1 143 ? 3.936 -9.961 -18.531 1 97.75 143 LEU B CA 1
ATOM 2881 C C . LEU B 1 143 ? 3.953 -10.508 -19.953 1 97.75 143 LEU B C 1
ATOM 2883 O O . LEU B 1 143 ? 4.383 -11.641 -20.172 1 97.75 143 LEU B O 1
ATOM 2887 N N . LYS B 1 144 ? 3.502 -9.727 -20.859 1 95.81 144 LYS B N 1
ATOM 2888 C CA . LYS B 1 144 ? 3.334 -10.195 -22.234 1 95.81 144 LYS B CA 1
ATOM 2889 C C . LYS B 1 144 ? 4.652 -10.703 -22.812 1 95.81 144 LYS B C 1
ATOM 2891 O O . LYS B 1 144 ? 4.691 -11.75 -23.453 1 95.81 144 LYS B O 1
ATOM 2896 N N . ILE B 1 145 ? 5.785 -10.039 -22.5 1 91.31 145 ILE B N 1
ATOM 2897 C CA . ILE B 1 145 ? 7.062 -10.391 -23.109 1 91.31 145 ILE B CA 1
ATOM 2898 C C . ILE B 1 145 ? 8.023 -10.906 -22.031 1 91.31 145 ILE B C 1
ATOM 2900 O O . ILE B 1 145 ? 8.875 -11.75 -22.312 1 91.31 145 ILE B O 1
ATOM 2904 N N . ASP B 1 146 ? 7.805 -10.477 -20.828 1 90.88 146 ASP B N 1
ATOM 2905 C CA . ASP B 1 146 ? 8.781 -10.695 -19.766 1 90.88 146 ASP B CA 1
ATOM 2906 C C . ASP B 1 146 ? 8.391 -11.875 -18.891 1 90.88 146 ASP B C 1
ATOM 2908 O O . ASP B 1 146 ? 7.199 -12.148 -18.703 1 90.88 146 ASP B O 1
ATOM 2912 N N . THR B 1 147 ? 9.398 -12.547 -18.438 1 93.5 147 THR B N 1
ATOM 2913 C CA . THR B 1 147 ? 9.203 -13.633 -17.484 1 93.5 147 THR B CA 1
ATOM 2914 C C . THR B 1 147 ? 8.828 -13.078 -16.109 1 93.5 147 THR B C 1
ATOM 2916 O O . THR B 1 147 ? 7.934 -13.609 -15.445 1 93.5 147 THR B O 1
ATOM 2919 N N . TYR B 1 148 ? 9.547 -12.031 -15.773 1 97.31 148 TYR B N 1
ATOM 2920 C CA . TYR B 1 148 ? 9.352 -11.398 -14.477 1 97.31 148 TYR B CA 1
ATOM 2921 C C . TYR B 1 148 ? 8.609 -10.07 -14.625 1 97.31 148 TYR B C 1
ATOM 2923 O O . TYR B 1 148 ? 8.648 -9.445 -15.68 1 97.31 148 TYR B O 1
ATOM 2931 N N . LEU B 1 149 ? 7.941 -9.695 -13.609 1 97.62 149 LEU B N 1
ATOM 2932 C CA . LEU B 1 149 ? 7.145 -8.477 -13.648 1 97.62 149 LEU B CA 1
ATOM 2933 C C . LEU B 1 149 ? 8.039 -7.246 -13.758 1 97.62 149 LEU B C 1
ATOM 2935 O O . LEU B 1 149 ? 7.664 -6.25 -14.383 1 97.62 149 LEU B O 1
ATOM 2939 N N . VAL B 1 150 ? 9.203 -7.336 -13.023 1 97.81 150 VAL B N 1
ATOM 2940 C CA . VAL B 1 150 ? 10.125 -6.211 -13.016 1 97.81 150 VAL B CA 1
ATOM 2941 C C . VAL B 1 150 ? 11.539 -6.699 -13.328 1 97.81 150 VAL B C 1
ATOM 2943 O O . VAL B 1 150 ? 12.055 -7.598 -12.656 1 97.81 150 VAL B O 1
ATOM 2946 N N . GLY B 1 151 ? 12.148 -6.121 -14.297 1 95.38 151 GLY B N 1
ATOM 2947 C CA . GLY B 1 151 ? 13.531 -6.438 -14.617 1 95.38 151 GLY B CA 1
ATOM 2948 C C . GLY B 1 151 ? 13.703 -7.828 -15.188 1 95.38 151 GLY B C 1
ATOM 2949 O O . GLY B 1 151 ? 12.789 -8.375 -15.805 1 95.38 151 GLY B O 1
ATOM 2950 N N . GLN B 1 152 ? 14.922 -8.383 -14.992 1 95.31 152 GLN B N 1
ATOM 2951 C CA . GLN B 1 152 ? 15.273 -9.641 -15.648 1 95.31 152 GLN B CA 1
ATOM 2952 C C . GLN B 1 152 ? 15.562 -10.734 -14.617 1 95.31 152 GLN B C 1
ATOM 2954 O O . GLN B 1 152 ? 16.156 -11.758 -14.945 1 95.31 152 GLN B O 1
ATOM 2959 N N . LYS B 1 153 ? 15.188 -10.453 -13.445 1 95.44 153 LYS B N 1
ATOM 2960 C CA . LYS B 1 153 ? 15.359 -11.453 -12.398 1 95.44 153 LYS B CA 1
ATOM 2961 C C . LYS B 1 153 ? 14.18 -11.453 -11.438 1 95.44 153 LYS B C 1
ATOM 2963 O O . LYS B 1 153 ? 13.422 -10.484 -11.375 1 95.44 153 LYS B O 1
ATOM 2968 N N . LEU B 1 154 ? 14.117 -12.523 -10.734 1 96.44 154 LEU B N 1
ATOM 2969 C CA . LEU B 1 154 ? 13.07 -12.727 -9.742 1 96.44 154 LEU B CA 1
ATOM 2970 C C . LEU B 1 154 ? 13.102 -11.625 -8.688 1 96.44 154 LEU B C 1
ATOM 2972 O O . LEU B 1 154 ? 14.172 -11.234 -8.219 1 96.44 154 LEU B O 1
ATOM 2976 N N . SER B 1 155 ? 11.945 -11.102 -8.352 1 98 155 SER B N 1
ATOM 2977 C CA . SER B 1 155 ? 11.82 -10.148 -7.262 1 98 155 SER B CA 1
ATOM 2978 C C . SER B 1 155 ? 10.625 -10.477 -6.371 1 98 155 SER B C 1
ATOM 2980 O O . SER B 1 155 ? 9.867 -11.398 -6.66 1 98 155 SER B O 1
ATOM 2982 N N . ILE B 1 156 ? 10.422 -9.68 -5.336 1 98.69 156 ILE B N 1
ATOM 2983 C CA . ILE B 1 156 ? 9.375 -9.938 -4.355 1 98.69 156 ILE B CA 1
ATOM 2984 C C . ILE B 1 156 ? 8 -9.789 -5.012 1 98.69 156 ILE B C 1
ATOM 2986 O O . ILE B 1 156 ? 7.035 -10.422 -4.59 1 98.69 156 ILE B O 1
ATOM 2990 N N . VAL B 1 157 ? 7.875 -9.062 -6.129 1 98.75 157 VAL B N 1
ATOM 2991 C CA . VAL B 1 157 ? 6.57 -8.859 -6.75 1 98.75 157 VAL B CA 1
ATOM 2992 C C . VAL B 1 157 ? 6.137 -10.133 -7.473 1 98.75 157 VAL B C 1
ATOM 2994 O O . VAL B 1 157 ? 4.945 -10.43 -7.551 1 98.75 157 VAL B O 1
ATOM 2997 N N . ASP B 1 158 ? 7.078 -10.883 -7.953 1 98.56 158 ASP B N 1
ATOM 2998 C CA . ASP B 1 158 ? 6.734 -12.156 -8.586 1 98.56 158 ASP B CA 1
ATOM 2999 C C . ASP B 1 158 ? 6.199 -13.156 -7.566 1 98.56 158 ASP B C 1
ATOM 3001 O O . ASP B 1 158 ? 5.25 -13.891 -7.852 1 98.56 158 ASP B O 1
ATOM 3005 N N . ILE B 1 159 ? 6.785 -13.156 -6.43 1 98.5 159 ILE B N 1
ATOM 3006 C CA . ILE B 1 159 ? 6.371 -14.047 -5.355 1 98.5 159 ILE B CA 1
ATOM 3007 C C . ILE B 1 159 ? 4.969 -13.672 -4.879 1 98.5 159 ILE B C 1
ATOM 3009 O O . ILE B 1 159 ? 4.102 -14.531 -4.734 1 98.5 159 ILE B O 1
ATOM 3013 N N . ALA B 1 160 ? 4.781 -12.391 -4.672 1 98.75 160 ALA B N 1
ATOM 3014 C CA . ALA B 1 160 ? 3.479 -11.906 -4.227 1 98.75 160 ALA B CA 1
ATOM 3015 C C . ALA B 1 160 ? 2.396 -12.211 -5.258 1 98.75 160 ALA B C 1
ATOM 3017 O O . ALA B 1 160 ? 1.308 -12.672 -4.906 1 98.75 160 ALA B O 1
ATOM 3018 N N . LEU B 1 161 ? 2.701 -11.961 -6.527 1 98.75 161 LEU B N 1
ATOM 3019 C CA . LEU B 1 161 ? 1.732 -12.203 -7.586 1 98.75 161 LEU B CA 1
ATOM 3020 C C . LEU B 1 161 ? 1.359 -13.688 -7.648 1 98.75 161 LEU B C 1
ATOM 3022 O O . LEU B 1 161 ? 0.177 -14.031 -7.688 1 98.75 161 LEU B O 1
ATOM 3026 N N . ALA B 1 162 ? 2.348 -14.531 -7.641 1 98.31 162 ALA B N 1
ATOM 3027 C CA . ALA B 1 162 ? 2.098 -15.969 -7.715 1 98.31 162 ALA B CA 1
ATOM 3028 C C . ALA B 1 162 ? 1.223 -16.438 -6.551 1 98.31 162 ALA B C 1
ATOM 3030 O O . ALA B 1 162 ? 0.333 -17.266 -6.73 1 98.31 162 ALA B O 1
ATOM 3031 N N . ALA B 1 163 ? 1.486 -15.922 -5.395 1 98.31 163 ALA B N 1
ATOM 3032 C CA . ALA B 1 163 ? 0.724 -16.297 -4.203 1 98.31 163 ALA B CA 1
ATOM 3033 C C . ALA B 1 163 ? -0.749 -15.93 -4.359 1 98.31 163 ALA B C 1
ATOM 3035 O O . ALA B 1 163 ? -1.631 -16.75 -4.09 1 98.31 163 ALA B O 1
ATOM 3036 N N . VAL B 1 164 ? -1.035 -14.711 -4.812 1 98.12 164 VAL B N 1
ATOM 3037 C CA . VAL B 1 164 ? -2.408 -14.234 -4.957 1 98.12 164 VAL B CA 1
ATOM 3038 C C . VAL B 1 164 ? -3.115 -15.031 -6.055 1 98.12 164 VAL B C 1
ATOM 3040 O O . VAL B 1 164 ? -4.262 -15.453 -5.879 1 98.12 164 VAL B O 1
ATOM 3043 N N . LEU B 1 165 ? -2.404 -15.258 -7.156 1 97.88 165 LEU B N 1
ATOM 3044 C CA . LEU B 1 165 ? -2.996 -16.016 -8.258 1 97.88 165 LEU B CA 1
ATOM 3045 C C . LEU B 1 165 ? -3.264 -17.453 -7.848 1 97.88 165 LEU B C 1
ATOM 3047 O O . LEU B 1 165 ? -4.27 -18.047 -8.258 1 97.88 165 LEU B O 1
ATOM 3051 N N . HIS B 1 166 ? -2.338 -18 -7.086 1 97.06 166 HIS B N 1
ATOM 3052 C CA . HIS B 1 166 ? -2.494 -19.375 -6.625 1 97.06 166 HIS B CA 1
ATOM 3053 C C . HIS B 1 166 ? -3.785 -19.547 -5.832 1 97.06 166 HIS B C 1
ATOM 3055 O O . HIS B 1 166 ? -4.523 -20.516 -6.039 1 97.06 166 HIS B O 1
ATOM 3061 N N . ARG B 1 167 ? -4.086 -18.656 -4.992 1 94.19 167 ARG B N 1
ATOM 3062 C CA . ARG B 1 167 ? -5.305 -18.703 -4.188 1 94.19 167 ARG B CA 1
ATOM 3063 C C . ARG B 1 167 ? -6.535 -18.438 -5.047 1 94.19 167 ARG B C 1
ATOM 3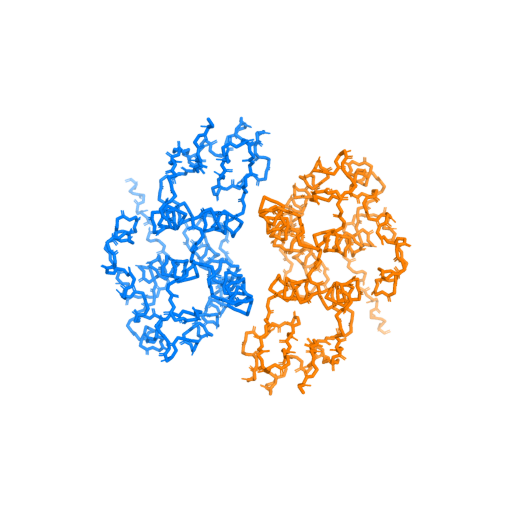065 O O . ARG B 1 167 ? -7.555 -19.125 -4.906 1 94.19 167 ARG B O 1
ATOM 3072 N N . THR B 1 168 ? -6.445 -17.484 -5.926 1 94.81 168 THR B N 1
ATOM 3073 C CA . THR B 1 168 ? -7.598 -17.047 -6.707 1 94.81 168 THR B CA 1
ATOM 3074 C C . THR B 1 168 ? -7.996 -18.109 -7.727 1 94.81 168 THR B C 1
ATOM 3076 O O . THR B 1 168 ? -9.18 -18.453 -7.848 1 94.81 168 THR B O 1
ATOM 3079 N N . PHE B 1 169 ? -7.047 -18.672 -8.414 1 93.81 169 PHE B N 1
ATOM 3080 C CA . PHE B 1 169 ? -7.34 -19.594 -9.5 1 93.81 169 PHE B CA 1
ATOM 3081 C C . PHE B 1 169 ? -7.793 -20.953 -8.945 1 93.81 169 PHE B C 1
ATOM 3083 O O . PHE B 1 169 ? -8.367 -21.766 -9.672 1 93.81 169 PHE B O 1
ATOM 3090 N N . LYS B 1 170 ? -7.559 -21.188 -7.676 1 91.19 170 LYS B N 1
ATOM 3091 C CA . LYS B 1 170 ? -8.047 -22.391 -7 1 91.19 170 LYS B CA 1
ATOM 3092 C C . LYS B 1 170 ? -9.562 -22.328 -6.816 1 91.19 170 LYS B C 1
ATOM 3094 O O . LYS B 1 170 ? -10.219 -23.375 -6.797 1 91.19 170 LYS B O 1
ATOM 3099 N N . ILE B 1 171 ? -10.125 -21.156 -6.734 1 89.69 171 ILE B N 1
ATOM 3100 C CA . ILE B 1 171 ? -11.523 -21.109 -6.336 1 89.69 171 ILE B CA 1
ATOM 3101 C C . ILE B 1 171 ? -12.344 -20.422 -7.43 1 89.69 171 ILE B C 1
ATOM 3103 O O . ILE B 1 171 ? -13.578 -20.484 -7.418 1 89.69 171 ILE B O 1
ATOM 3107 N N . ALA B 1 172 ? -11.617 -19.75 -8.328 1 89.44 172 ALA B N 1
ATOM 3108 C CA . ALA B 1 172 ? -12.352 -19.031 -9.359 1 89.44 172 ALA B CA 1
ATOM 3109 C C . ALA B 1 172 ? -11.617 -19.078 -10.695 1 89.44 172 ALA B C 1
ATOM 3111 O O . ALA B 1 172 ? -10.453 -19.484 -10.758 1 89.44 172 ALA B O 1
ATOM 3112 N N . PHE B 1 173 ? -12.367 -18.672 -11.828 1 84.69 173 PHE B N 1
ATOM 3113 C CA . PHE B 1 173 ? -11.891 -18.438 -13.188 1 84.69 173 PHE B CA 1
ATOM 3114 C C . PHE B 1 173 ? -11.664 -19.766 -13.906 1 84.69 173 PHE B C 1
ATOM 3116 O O . PHE B 1 173 ? -10.656 -20.438 -13.695 1 84.69 173 PHE B O 1
ATOM 3123 N N . ASP B 1 174 ? -12.516 -20.047 -14.797 1 87.19 174 ASP B N 1
ATOM 3124 C CA . ASP B 1 174 ? -12.484 -21.25 -15.617 1 87.19 174 ASP B CA 1
ATOM 3125 C C . ASP B 1 174 ? -11.461 -21.125 -16.734 1 87.19 174 ASP B C 1
ATOM 3127 O O . ASP B 1 174 ? -10.695 -20.156 -16.781 1 87.19 174 ASP B O 1
ATOM 3131 N N . ASP B 1 175 ? -11.539 -22.062 -17.531 1 90 175 ASP B N 1
ATOM 3132 C CA . ASP B 1 175 ? -10.57 -22.156 -18.609 1 90 175 ASP B CA 1
ATOM 3133 C C . ASP B 1 175 ? -10.703 -20.969 -19.562 1 90 175 ASP B C 1
ATOM 3135 O O . ASP B 1 175 ? -9.695 -20.469 -20.078 1 90 175 ASP B O 1
ATOM 3139 N N . LYS B 1 176 ? -11.859 -20.562 -19.75 1 89.44 176 LYS B N 1
ATOM 3140 C CA . LYS B 1 176 ? -12.086 -19.438 -20.656 1 89.44 176 LYS B CA 1
ATOM 3141 C C . LYS B 1 176 ? -11.453 -18.156 -20.125 1 89.44 176 LYS B C 1
ATOM 3143 O O . LYS B 1 176 ? -10.719 -17.484 -20.844 1 89.44 176 LYS B O 1
ATOM 3148 N 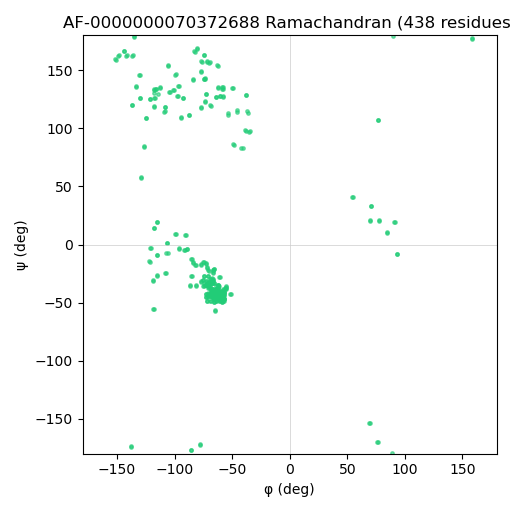N . PHE B 1 177 ? -11.672 -17.922 -18.875 1 90.88 177 PHE B N 1
ATOM 3149 C CA . PHE B 1 177 ? -11.086 -16.734 -18.266 1 90.88 177 PHE B CA 1
ATOM 3150 C C . PHE B 1 177 ? -9.562 -16.797 -18.312 1 90.88 177 PHE B C 1
ATOM 3152 O O . PHE B 1 177 ? -8.906 -15.805 -18.641 1 90.88 177 PHE B O 1
ATOM 3159 N N . ARG B 1 178 ? -9.031 -17.938 -18.016 1 94.38 178 ARG B N 1
ATOM 3160 C CA . ARG B 1 178 ? -7.578 -18.094 -17.969 1 94.38 178 ARG B CA 1
ATOM 3161 C C . ARG B 1 178 ? -6.969 -17.953 -19.359 1 94.38 178 ARG B C 1
ATOM 3163 O O . ARG B 1 178 ? -5.844 -17.469 -19.5 1 94.38 178 ARG B O 1
ATOM 3170 N N . SER B 1 179 ? -7.727 -18.297 -20.391 1 95.19 179 SER B N 1
ATOM 3171 C CA . SER B 1 179 ? -7.242 -18.156 -21.766 1 95.19 179 SER B CA 1
ATOM 3172 C C . SER B 1 179 ? -7.16 -16.703 -22.172 1 95.19 179 SER B C 1
ATOM 3174 O O . SER B 1 179 ? -6.375 -16.344 -23.062 1 95.19 179 SER B O 1
ATOM 3176 N N . GLU B 1 180 ? -7.914 -15.859 -21.484 1 95.56 180 GLU B N 1
ATOM 3177 C CA . GLU B 1 180 ? -7.898 -14.43 -21.766 1 95.56 180 GLU B CA 1
ATOM 3178 C C . GLU B 1 180 ? -6.773 -13.734 -21 1 95.56 180 GLU B C 1
ATOM 3180 O O . GLU B 1 180 ? -6.477 -12.562 -21.25 1 95.56 180 GLU B O 1
ATOM 3185 N N . ASN B 1 181 ? -6.176 -14.406 -20.062 1 97.25 181 ASN B N 1
ATOM 3186 C CA . ASN B 1 181 ? -5.066 -13.906 -19.266 1 97.25 181 ASN B CA 1
ATOM 3187 C C . ASN B 1 181 ? -3.896 -14.883 -19.25 1 97.25 181 ASN B C 1
ATOM 3189 O O . ASN B 1 181 ? -3.396 -15.242 -18.172 1 97.25 181 ASN B O 1
ATOM 3193 N N . PRO B 1 182 ? -3.385 -15.203 -20.438 1 97.44 182 PRO B N 1
ATOM 3194 C CA . PRO B 1 182 ? -2.443 -16.312 -20.547 1 97.44 182 PRO B CA 1
ATOM 3195 C C . PRO B 1 182 ? -1.099 -16.016 -19.891 1 97.44 182 PRO B C 1
ATOM 3197 O O . PRO B 1 182 ? -0.418 -16.938 -19.422 1 97.44 182 PRO B O 1
ATOM 3200 N N . HIS B 1 183 ? -0.746 -14.766 -19.875 1 98.31 183 HIS B N 1
ATOM 3201 C CA . HIS B 1 183 ? 0.583 -14.43 -19.375 1 98.31 183 HIS B CA 1
ATOM 3202 C C . HIS B 1 183 ? 0.654 -14.578 -17.859 1 98.31 183 HIS B C 1
ATOM 3204 O O . HIS B 1 183 ? 1.688 -14.977 -17.312 1 98.31 183 HIS B O 1
ATOM 3210 N N . THR B 1 184 ? -0.455 -14.266 -17.156 1 97.94 184 THR B N 1
ATOM 3211 C CA . THR B 1 184 ? -0.483 -14.484 -15.719 1 97.94 184 THR B CA 1
ATOM 3212 C C . THR B 1 184 ? -0.548 -15.977 -15.398 1 97.94 184 THR B C 1
ATOM 3214 O O . THR B 1 184 ? 0.01 -16.422 -14.398 1 97.94 184 THR B O 1
ATOM 3217 N N . VAL B 1 185 ? -1.22 -16.734 -16.266 1 96.88 185 VAL B N 1
ATOM 3218 C CA . VAL B 1 185 ? -1.274 -18.188 -16.078 1 96.88 185 VAL B CA 1
ATOM 3219 C C . VAL B 1 185 ? 0.122 -18.781 -16.25 1 96.88 185 VAL B C 1
ATOM 3221 O O . VAL B 1 185 ? 0.543 -19.625 -15.453 1 96.88 185 VAL B O 1
ATOM 3224 N N . ARG B 1 186 ? 0.795 -18.344 -17.266 1 97.25 186 ARG B N 1
ATOM 3225 C CA . ARG B 1 186 ? 2.17 -18.781 -17.484 1 97.25 186 ARG B CA 1
ATOM 3226 C C . ARG B 1 186 ? 3.047 -18.453 -16.281 1 97.25 186 ARG B C 1
ATOM 3228 O O . ARG B 1 186 ? 3.828 -19.297 -15.828 1 97.25 186 ARG B O 1
ATOM 3235 N N . HIS B 1 187 ? 2.9 -17.203 -15.805 1 98 187 HIS B N 1
ATOM 3236 C CA . HIS B 1 187 ? 3.648 -16.75 -14.633 1 98 187 HIS B CA 1
ATOM 3237 C C . HIS B 1 187 ? 3.375 -17.641 -13.43 1 98 187 HIS B C 1
ATOM 3239 O O . HIS B 1 187 ? 4.309 -18.109 -12.766 1 98 187 HIS B O 1
ATOM 3245 N N . LEU B 1 188 ? 2.127 -17.938 -13.18 1 97.38 188 LEU B N 1
ATOM 3246 C CA . LEU B 1 188 ? 1.714 -18.75 -12.047 1 97.38 188 LEU B CA 1
ATOM 3247 C C . LEU B 1 188 ? 2.258 -20.172 -12.172 1 97.38 188 LEU B C 1
ATOM 3249 O O . LEU B 1 188 ? 2.785 -20.734 -11.211 1 97.38 188 LEU B O 1
ATOM 3253 N N . ARG B 1 189 ? 2.145 -20.766 -13.312 1 95.75 189 ARG B N 1
ATOM 3254 C CA . ARG B 1 189 ? 2.613 -22.125 -13.531 1 95.75 189 ARG B CA 1
ATOM 3255 C C . ARG B 1 189 ? 4.121 -22.219 -13.328 1 95.75 189 ARG B C 1
ATOM 3257 O O . ARG B 1 189 ? 4.609 -23.188 -12.727 1 95.75 189 ARG B O 1
ATOM 3264 N N . TYR B 1 190 ? 4.828 -21.25 -13.844 1 95.06 190 TYR B N 1
ATOM 3265 C CA . TYR B 1 190 ? 6.273 -21.219 -13.664 1 95.06 190 TYR B CA 1
ATOM 3266 C C . TYR B 1 190 ? 6.648 -21.188 -12.188 1 95.06 190 TYR B C 1
ATOM 3268 O O . TYR B 1 190 ? 7.391 -22.047 -11.711 1 95.06 190 TYR B O 1
ATOM 3276 N N . PHE B 1 191 ? 6.078 -20.344 -11.438 1 94.19 191 PHE B N 1
ATOM 3277 C CA . PHE B 1 191 ? 6.484 -20.125 -10.055 1 94.19 191 PHE B CA 1
ATOM 3278 C C . PHE B 1 191 ? 5.961 -21.25 -9.164 1 94.19 191 PHE B C 1
ATOM 3280 O O . PHE B 1 191 ? 6.609 -21.625 -8.188 1 94.19 191 PHE B O 1
ATOM 3287 N N . SER B 1 192 ? 4.805 -21.781 -9.539 1 92.62 192 SER B N 1
ATOM 3288 C CA . SER B 1 192 ? 4.258 -22.891 -8.781 1 92.62 192 SER B CA 1
ATOM 3289 C C . SER B 1 192 ? 5.137 -24.141 -8.906 1 92.62 192 SER B C 1
ATOM 3291 O O . SER B 1 192 ? 5.039 -25.062 -8.094 1 92.62 192 SER B O 1
ATOM 3293 N N . SER B 1 193 ? 5.922 -24.188 -9.906 1 91.44 193 SER B N 1
ATOM 3294 C CA . SER B 1 193 ? 6.789 -25.344 -10.133 1 91.44 193 SER B CA 1
ATOM 3295 C C . SER B 1 193 ? 8.078 -25.234 -9.336 1 91.44 193 SER B C 1
ATOM 3297 O O . SER B 1 193 ? 8.828 -26.203 -9.203 1 91.44 193 SER B O 1
ATOM 3299 N N . ILE B 1 194 ? 8.359 -24.016 -8.836 1 91.81 194 ILE B N 1
ATOM 3300 C CA . ILE B 1 194 ? 9.555 -23.812 -8.023 1 91.81 194 ILE B CA 1
ATOM 3301 C C . ILE B 1 194 ? 9.359 -24.453 -6.648 1 91.81 194 ILE B C 1
ATOM 3303 O O . ILE B 1 194 ? 8.383 -24.156 -5.957 1 91.81 194 ILE B O 1
ATOM 3307 N N . PRO B 1 195 ? 10.297 -25.281 -6.145 1 94.94 195 PRO B N 1
ATOM 3308 C CA . PRO B 1 195 ? 10.117 -26.078 -4.934 1 94.94 195 PRO B CA 1
ATOM 3309 C C . PRO B 1 195 ? 9.758 -25.234 -3.713 1 94.94 195 PRO B C 1
ATOM 3311 O O . PRO B 1 195 ? 8.891 -25.609 -2.928 1 94.94 195 PRO B O 1
ATOM 3314 N N . VAL B 1 196 ? 10.336 -24.094 -3.578 1 95.94 196 VAL B N 1
ATOM 3315 C CA . VAL B 1 196 ? 10.078 -23.297 -2.391 1 95.94 196 VAL B CA 1
ATOM 3316 C C . VAL B 1 196 ? 8.633 -22.812 -2.398 1 95.94 196 VAL B C 1
ATOM 3318 O O . VAL B 1 196 ? 8.008 -22.688 -1.341 1 95.94 196 VAL B O 1
ATOM 3321 N N . PHE B 1 197 ? 8.086 -22.547 -3.547 1 96.25 197 PHE B N 1
ATOM 3322 C CA . PHE B 1 197 ? 6.703 -22.109 -3.637 1 96.25 197 PHE B CA 1
ATOM 3323 C C . PHE B 1 197 ? 5.75 -23.234 -3.26 1 96.25 197 PHE B C 1
ATOM 3325 O O . PHE B 1 197 ? 4.824 -23.047 -2.473 1 96.25 197 PHE B O 1
ATOM 3332 N N . SER B 1 198 ? 6.008 -24.453 -3.762 1 94 198 SER B N 1
ATOM 3333 C CA . SER B 1 198 ? 5.164 -25.609 -3.48 1 94 198 SER B CA 1
ATOM 3334 C C . SER B 1 198 ? 5.223 -25.984 -2.006 1 94 198 SER B C 1
ATOM 3336 O O . SER B 1 198 ? 4.242 -26.469 -1.442 1 94 198 SER B O 1
ATOM 3338 N N . LYS B 1 199 ? 6.391 -25.766 -1.427 1 96.38 199 LYS B N 1
ATOM 3339 C CA . LYS B 1 199 ? 6.582 -26.031 -0.005 1 96.38 199 LYS B CA 1
ATOM 3340 C C . LYS B 1 199 ? 5.551 -25.281 0.84 1 96.38 199 LYS B C 1
ATOM 3342 O O . LYS B 1 199 ? 5.02 -25.844 1.807 1 96.38 199 LYS B O 1
ATOM 3347 N N . TYR B 1 200 ? 5.16 -24.047 0.446 1 97 200 TYR B N 1
ATOM 3348 C CA . TYR B 1 200 ? 4.332 -23.203 1.306 1 97 200 TYR B CA 1
ATOM 3349 C C . TYR B 1 200 ? 2.912 -23.109 0.761 1 97 200 TYR B C 1
ATOM 3351 O O . TYR B 1 200 ? 1.975 -22.812 1.508 1 97 200 TYR B O 1
ATOM 3359 N N . PHE B 1 201 ? 2.654 -23.312 -0.542 1 96.62 201 PHE B N 1
ATOM 3360 C CA . PHE B 1 201 ? 1.331 -23.094 -1.116 1 96.62 201 PHE B CA 1
ATOM 3361 C C . PHE B 1 201 ? 0.744 -24.406 -1.629 1 96.62 201 PHE B C 1
ATOM 3363 O O . PHE B 1 201 ? -0.447 -24.484 -1.94 1 96.62 201 PHE B O 1
ATOM 3370 N N . GLY B 1 202 ? 1.558 -25.469 -1.652 1 94.62 202 GLY B N 1
ATOM 3371 C CA . GLY B 1 202 ? 1.101 -26.766 -2.148 1 94.62 202 GLY B CA 1
ATOM 3372 C C . GLY B 1 202 ? 1.021 -26.828 -3.664 1 94.62 202 GLY B C 1
ATOM 3373 O O . GLY B 1 202 ? 1.491 -25.922 -4.352 1 94.62 202 GLY B O 1
ATOM 3374 N N . ARG B 1 203 ? 0.426 -27.875 -4.129 1 92.94 203 ARG B N 1
ATOM 3375 C CA . ARG B 1 203 ? 0.301 -28.109 -5.566 1 92.94 203 ARG B CA 1
ATOM 3376 C C . ARG B 1 203 ? -0.751 -27.188 -6.176 1 92.94 203 ARG B C 1
ATOM 3378 O O . ARG B 1 203 ? -1.781 -26.922 -5.555 1 92.94 203 ARG B O 1
ATOM 3385 N N . LEU B 1 204 ? -0.436 -26.75 -7.375 1 94.62 204 LEU B N 1
ATOM 3386 C CA . LEU B 1 204 ? -1.36 -25.875 -8.086 1 94.62 204 LEU B CA 1
ATOM 3387 C C . LEU B 1 204 ? -2.623 -26.625 -8.492 1 94.62 204 LEU B C 1
ATOM 3389 O O . LEU B 1 204 ? -2.543 -27.703 -9.102 1 94.62 204 LEU B O 1
ATOM 3393 N N . THR B 1 205 ? -3.766 -26.219 -8.031 1 92.75 205 THR B N 1
ATOM 3394 C CA . THR B 1 205 ? -5.078 -26.688 -8.461 1 92.75 205 THR B CA 1
ATOM 3395 C C . THR B 1 205 ? -5.875 -25.547 -9.094 1 92.75 205 THR B C 1
ATOM 3397 O O . THR B 1 205 ? -5.887 -24.422 -8.57 1 92.75 205 THR B O 1
ATOM 3400 N N . LEU B 1 206 ? -6.5 -25.797 -10.242 1 93.5 206 LEU B N 1
ATOM 3401 C CA . LEU B 1 206 ? -7.223 -24.75 -10.969 1 93.5 206 LEU B CA 1
ATOM 3402 C C . LEU B 1 206 ? -8.727 -25.031 -10.953 1 93.5 206 LEU B C 1
ATOM 3404 O O . LEU B 1 206 ? -9.156 -26.156 -11.188 1 93.5 206 LEU B O 1
ATOM 3408 N N . ALA B 1 207 ? -9.438 -24.016 -10.711 1 91.5 207 ALA B N 1
ATOM 3409 C CA . ALA B 1 207 ? -10.891 -24.125 -10.656 1 91.5 207 ALA B CA 1
ATOM 3410 C C . ALA B 1 207 ? -11.484 -24.328 -12.055 1 91.5 207 ALA B C 1
ATOM 3412 O O . ALA B 1 207 ? -10.867 -23.953 -13.055 1 91.5 207 ALA B O 1
ATOM 3413 N N . SER B 1 208 ? -12.672 -24.875 -12.062 1 88.75 208 SER B N 1
ATOM 3414 C CA . SER B 1 208 ? -13.344 -25.125 -13.336 1 88.75 208 SER B CA 1
ATOM 3415 C C . SER B 1 208 ? -14.492 -24.141 -13.547 1 88.75 208 SER B C 1
ATOM 3417 O O . SER B 1 208 ? -15.133 -24.156 -14.602 1 88.75 208 SER B O 1
ATOM 3419 N N . GLY B 1 209 ? -14.82 -23.328 -12.539 1 85.38 209 GLY B N 1
ATOM 3420 C CA . GLY B 1 209 ? -15.914 -22.391 -12.648 1 85.38 209 GLY B CA 1
ATOM 3421 C C . GLY B 1 209 ? -15.586 -21.031 -12.062 1 85.38 209 GLY B C 1
ATOM 3422 O O . GLY B 1 209 ? -14.414 -20.703 -11.836 1 85.38 209 GLY B O 1
ATOM 3423 N N . ASP B 1 210 ? -16.672 -20.188 -12.031 1 82.25 210 ASP B N 1
ATOM 3424 C CA . ASP B 1 210 ? -16.516 -18.844 -11.5 1 82.25 210 ASP B CA 1
ATOM 3425 C C . ASP B 1 210 ? -16.688 -18.828 -9.977 1 82.25 210 ASP B C 1
ATOM 3427 O O . ASP B 1 210 ? -16.812 -19.875 -9.352 1 82.25 210 ASP B O 1
ATOM 3431 N N . TRP B 1 211 ? -16.609 -17.609 -9.516 1 8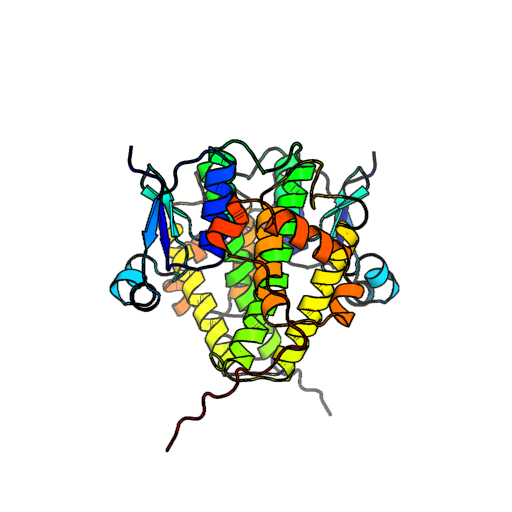1.12 211 TRP B N 1
ATOM 3432 C CA . TRP B 1 211 ? -16.75 -17.438 -8.07 1 81.12 211 TRP B CA 1
ATOM 3433 C C . TRP B 1 211 ? -18.031 -18.094 -7.57 1 81.12 211 TRP B C 1
ATOM 3435 O O . TRP B 1 211 ? -19.109 -17.906 -8.148 1 81.12 211 TRP B O 1
ATOM 3445 N N . ALA B 1 212 ? -17.922 -19.156 -6.781 1 69.88 212 ALA B N 1
ATOM 3446 C CA . ALA B 1 212 ? -19.109 -19.828 -6.281 1 69.88 212 ALA B CA 1
ATOM 3447 C C . ALA B 1 212 ? -19.188 -19.766 -4.758 1 69.88 212 ALA B C 1
ATOM 3449 O O . ALA B 1 212 ? -18.156 -19.797 -4.082 1 69.88 212 ALA B O 1
ATOM 3450 N N . PRO B 1 213 ? -20.453 -19.328 -4.281 1 63.97 213 PRO B N 1
ATOM 3451 C CA . PRO B 1 213 ? -20.609 -19.391 -2.828 1 63.97 213 PRO B CA 1
ATOM 3452 C C . PRO B 1 213 ? -20.188 -20.734 -2.234 1 63.97 213 PRO B C 1
ATOM 3454 O O . PRO B 1 213 ? -20.25 -21.75 -2.92 1 63.97 213 PRO B O 1
ATOM 3457 N N . ALA B 1 214 ? -19.438 -20.578 -1.137 1 55.19 214 ALA B N 1
ATOM 3458 C CA . ALA B 1 214 ? -19.078 -21.812 -0.454 1 55.19 214 ALA B CA 1
ATOM 3459 C C . ALA B 1 214 ? -20.297 -22.734 -0.309 1 55.19 214 ALA B C 1
ATOM 3461 O O . ALA B 1 214 ? -21.422 -22.266 -0.125 1 55.19 214 ALA B O 1
ATOM 3462 N N . LYS B 1 215 ? -20.344 -23.75 -0.87 1 47.72 215 LYS B N 1
ATOM 3463 C CA . LYS B 1 215 ? -21.422 -24.703 -0.595 1 47.72 215 LYS B CA 1
ATOM 3464 C C . LYS B 1 215 ? -21.781 -24.719 0.89 1 47.72 215 LYS B C 1
ATOM 3466 O O . LYS B 1 215 ? -20.891 -24.859 1.738 1 47.72 215 LYS B O 1
ATOM 3471 N N . LYS B 1 216 ? -22.797 -24.016 1.322 1 48.12 216 LYS B N 1
ATOM 3472 C CA . LYS B 1 216 ? -23.266 -24.266 2.684 1 48.12 216 LYS B CA 1
ATOM 3473 C C . LYS B 1 216 ? -23.125 -25.734 3.057 1 48.12 216 LYS B C 1
ATOM 3475 O O . LYS B 1 216 ? -23.594 -26.609 2.32 1 48.12 216 LYS B O 1
ATOM 3480 N N . ALA B 1 217 ? -22.094 -26.172 3.756 1 40.41 217 ALA B N 1
ATOM 3481 C CA . ALA B 1 217 ? -22.172 -27.516 4.312 1 40.41 217 ALA B CA 1
ATOM 3482 C C . ALA B 1 217 ? -23.594 -27.844 4.785 1 40.41 217 ALA B C 1
ATOM 3484 O O . ALA B 1 217 ? -24.234 -27.016 5.426 1 40.41 217 ALA B O 1
ATOM 3485 N N . ALA B 1 218 ? -24.281 -28.734 4.254 1 38.47 218 ALA B N 1
ATOM 3486 C CA . ALA B 1 218 ? -25.547 -29.25 4.75 1 38.47 218 ALA B CA 1
ATOM 3487 C C . ALA B 1 218 ? -25.516 -29.453 6.266 1 38.47 218 ALA B C 1
ATOM 3489 O O . ALA B 1 218 ? -24.688 -30.219 6.777 1 38.47 218 ALA B O 1
ATOM 3490 N N . VAL B 1 219 ? -25.719 -28.578 7.043 1 33.41 219 VAL B N 1
ATOM 3491 C CA . VAL B 1 219 ? -26.047 -28.984 8.406 1 33.41 219 VAL B CA 1
ATOM 3492 C C . VAL B 1 219 ? -27.141 -30.047 8.375 1 33.41 219 VAL B C 1
ATOM 3494 O O . VAL B 1 219 ? -28.234 -29.812 7.848 1 33.41 219 VAL B O 1
ATOM 3497 N N . LYS B 1 220 ? -26.75 -31.344 8.227 1 29.41 220 LYS B N 1
ATOM 3498 C CA . LYS B 1 220 ? -27.766 -32.344 8.602 1 29.41 220 LYS B CA 1
ATOM 3499 C C . LYS B 1 220 ? -28.531 -31.875 9.836 1 29.41 220 LYS B C 1
ATOM 3501 O O . LYS B 1 220 ? -27.938 -31.562 10.867 1 29.41 220 LYS B O 1
ATOM 3506 N N . ALA B 1 221 ? -29.812 -31.938 9.633 1 27.09 221 ALA B N 1
ATOM 3507 C CA . ALA B 1 221 ? -30.734 -32.031 10.758 1 27.09 221 ALA B CA 1
ATOM 3508 C C . ALA B 1 221 ? -30.703 -33.438 11.352 1 27.09 221 ALA B C 1
ATOM 3510 O O . ALA B 1 221 ? -30.719 -34.438 10.625 1 27.09 221 ALA B O 1
#

Organism: Tetrahymena thermophila (strain SB210) (NCBI:txid312017)

Foldseek 3Di:
DAAKEKEEAAQPLLVLLLVLLLVVLVHDYHYDHDYPVRLPDPVNCVVVVVSAPIWIQDRVRDIDGDSVRSSVVSCVVSVDQCDDDPVLNVQLVVLCCLLVVQQLVLVCQQQCQLAVVDPHDPVSNVVSVVSNLVSLVVQLVCQVPALENGDNDHHSSLSSLLSSCQVQQQQADAPVRCVSRVRSVVSNVVVQPPVSNCVRSNHRDGDHHHHHRDPPPPPDD/DAAKEKEEAAQPLLVLLLVLLLVVLVHDYHYDHDYPVRLPDPVNCVVVVVSAPIWIQDRVRDIDGDSVRSSVVSCVVSVDQCDDDPVLNVQLVVLCCLLVVQQLVLVCQQQCQLQVVDPHDPVSNVVSVVSNLVSLVVQLVCQVPALENGDNDHHSSLSSLLSSCQVQQQQADAPVRCVSRVRSVVSNVVVQPDVSNCVRSNHRDGDHHHHHRDPPPPPDD

InterPro domains:
  IPR004045 Glutathione S-transferase, N-terminal [PS50404] (2-82)
  IPR004046 Glutathione S-transferase, C-terminal [PF00043] (111-195)
  IPR010987 Glutathione S-transferase, C-terminal-like [PS50405] (85-217)
  IPR036249 Thioredoxin-like superfamily [SSF52833] (8-86)
  IPR036282 Glutathione S-transferase, C-terminal domain superfamily [SSF47616] (73-202)
  IPR040079 Glutathione transferase family [SFLDS00019] (18-188)

Nearest PDB structures (foldseek):
  5jpo-assembly1_C-2  TM=8.470E-01  e=1.230E-14  Homo sapiens
  5dqs-assembly1_A  TM=8.783E-01  e=4.724E-14  Homo sapiens
  5jpo-assembly1_A  TM=8.656E-01  e=5.589E-14  Homo sapiens
  5f8b-assembly1_A  TM=8.541E-01  e=1.809E-12  Aspergillus fumigatus Af293
  1nhy-assembly1_A  TM=8.232E-01  e=9.760E-13  Saccharomyces cerevisiae

Solvent-accessible surface area (backbone atoms only — not comparable to full-atom values): 23667 Å² total; per-residue (Å²): 128,54,70,37,31,37,37,33,39,86,83,38,68,65,50,44,45,41,52,45,50,17,60,77,30,70,35,81,67,43,78,45,77,34,48,68,70,54,53,70,28,70,72,43,27,70,77,39,74,83,60,61,76,39,34,34,33,40,47,86,69,46,78,40,55,37,68,68,22,43,46,49,47,45,24,57,74,33,72,38,44,57,62,90,44,75,66,36,35,31,52,43,45,29,45,42,45,46,42,56,64,42,33,42,43,20,50,48,53,35,49,34,28,50,63,60,77,40,81,73,43,70,69,59,37,53,50,24,51,52,49,25,52,52,47,48,49,55,53,21,61,58,24,67,86,42,87,31,79,53,72,92,46,76,31,58,50,50,50,50,45,35,54,47,49,53,61,47,32,43,56,19,49,19,68,68,56,45,65,76,34,48,38,48,50,51,44,35,54,55,48,48,67,36,66,65,45,27,73,67,69,42,79,88,54,74,24,79,39,55,82,61,62,57,73,74,72,76,74,78,128,127,53,68,35,33,37,38,34,39,85,83,38,67,65,50,43,46,42,51,45,48,17,60,77,30,70,36,82,67,43,78,45,78,34,48,67,72,53,54,70,29,71,70,44,28,72,76,39,73,83,60,62,75,40,33,34,33,39,46,87,70,46,79,41,58,38,68,70,24,45,46,49,46,45,25,58,74,34,71,38,44,55,61,89,44,74,66,34,36,29,50,43,44,29,47,42,45,47,42,54,64,40,34,43,42,20,50,49,52,35,49,34,26,51,63,60,77,40,81,73,45,69,69,58,35,53,50,23,49,50,49,25,51,52,48,48,50,54,52,20,60,59,24,66,86,40,85,33,80,51,72,92,47,78,31,57,50,49,51,50,45,35,54,48,49,53,58,46,33,42,56,18,48,19,68,68,56,45,66,76,34,49,38,47,50,52,45,35,55,58,49,50,66,36,65,68,47,26,74,66,69,43,77,89,54,73,25,80,40,56,83,59,60,58,72,75,73,76,75,79,129

Secondary structure (DSSP, 8-state):
-PPPEEEE-TT-HHHHHHHHHHHHHT---EEEE--HHHHTSHHHHHHSTT--S-EEE-TT--EE-SHHHHHHHHHHHHT-SS-SSHHHHHHHHHHHHHIIIIIIHHHHHHHHHHTTSS---HHHHHHHHHHHHHHHHHHHHHTSS-SSSSTTS--HHHHHHHHHHHHHHHHS--HHHHHHSHHHHHHHHHHHTSHHHHHHH-S----SSS-----------/-PPPEEEE-TT-HHHHHHHHHHHHHT---EEEE--HHHHTSHHHHHHSTT--S-EEE-TT--EE-SHHHHHHHHHHHHT-SS-SSHHHHHHHHHHHHHIIIIIIHHHHHHHHHHTTSS---HHHHHHHHHHHHHHHHHHHHHTSS-SSSSTTS--HHHHHHHHHHHHHHHHS--HHHHHHSHHHHHHHHHHHTSHHHHHHH-S----SSS-----------